Protein AF-0000000070619525 (afdb_homodimer)

Sequence (394 aa):
MGDNVLNTPPFYTTKDAETGSLSRRLFRSYDVMHVALRLVCLSASLASVVVMITAKEKSTMSLYGFDIPVYSKWSFSDSFDYLVGVSAAAGVHSLLQLLMTSRMLLRKSSIISSKKHAWLLFASDQVFAYAMMSCGSAASGVTNLNRTGIKHSSLPNFCKPLHSFCDRVAVSIAFAFFGCFLLAMSSVLDVVWLSAYMGDNVLNTPPFYTTKDAETGSLSRRLFRSYDVMHVALRLVCLSASLASVVVMITAKEKSTMSLYGFDIPVYSKWSFSDSFDYLVGVSAAAGVHSLLQLLMTSRMLLRKSSIISSKKHAWLLFASDQVFAYAMMSCGSAASGVTNLNRTGIKHSSLPNFCKPLHSFCDRVAVSIAFAFFGCFLLAMSSVLDVVWLSAY

Radius of gyration: 28.27 Å; Cα contacts (8 Å, |Δi|>4): 510; chains: 2; bounding box: 51×109×63 Å

Solvent-accessible surface area (backbone atoms only — not comparable to full-atom values): 19683 Å² total; per-residue (Å²): 135,81,81,74,75,74,76,68,74,73,78,64,59,60,60,56,47,47,54,49,47,53,52,48,52,53,48,54,51,48,47,52,50,53,50,52,46,28,54,51,31,26,52,27,17,47,48,19,31,55,38,31,78,65,23,53,41,78,37,63,39,74,56,97,86,38,78,40,82,42,74,48,48,41,81,67,35,70,34,45,43,43,32,38,50,49,27,47,50,46,20,50,51,26,47,54,50,43,52,50,42,51,54,30,48,74,68,77,39,67,72,71,78,39,72,65,54,39,50,50,52,27,54,53,28,46,52,47,19,51,45,27,35,23,26,28,23,9,32,46,27,43,50,47,42,33,58,66,26,41,84,89,43,88,48,66,47,53,34,73,60,32,45,69,27,49,49,30,44,51,51,17,36,52,26,30,44,49,28,18,52,40,28,47,51,51,27,49,53,37,50,53,52,42,40,74,99,137,81,81,74,75,75,77,70,73,75,79,64,60,62,61,58,47,45,53,48,46,52,50,47,52,54,48,52,52,48,48,52,50,52,49,52,43,29,54,50,29,25,50,28,17,47,48,19,30,54,38,30,78,64,21,53,40,78,35,64,38,74,54,98,86,38,79,40,82,41,74,49,48,42,82,67,35,71,35,44,44,43,31,39,51,50,27,47,50,47,21,51,52,26,47,52,50,44,54,52,41,52,52,29,48,75,67,77,39,66,70,70,77,40,72,64,54,39,50,50,50,28,52,53,29,45,52,49,19,52,45,28,36,23,25,27,22,9,33,45,26,42,49,48,42,32,58,65,24,40,83,91,43,89,47,66,46,52,34,73,61,32,43,69,28,48,49,29,43,50,52,16,36,51,26,30,43,49,28,18,50,42,29,46,51,50,27,49,54,37,50,53,51,41,37,73,97

InterPro domains:
  IPR006459 Casparian strip membrane protein [TIGR01569] (36-191)
  IPR006702 Casparian strip membrane protein domain [PF04535] (30-182)

Nearest PDB structures (foldseek):
  9cmi-assembly1_A  TM=4.604E-01  e=1.142E-01  Homo sapiens
  7s0g-assembly1_R  TM=4.472E-01  e=3.648E-01  Meleagris gallopavo
  7aal-assembly1_B  TM=2.763E-01  e=2.248E+00  Homo sapiens
  7aan-assembly1_B  TM=2.592E-01  e=1.746E+00  Homo sapiens
  8odt-assembly1_E  TM=4.539E-01  e=7.181E+00  Escherichia coli K-12

Secondary structure (DSSP, 8-state):
----------THHHHHHHHHHHHHHHHHHHHHHHHHHHHHHHHHHHHHHHHHHT-EEEEEEEETTEEEEEEEEGGG-HHHHHHHHHHHHHHHHHHHHHHHHHHHHHTT--S--SHHHHHHHHHHHHHHHHHHHHHHHHHHHHHHHHHH--TTS----TTTTTHHHHHHHHHHHHHHHHHHHHHHHHHHHHHHHHHH-/----------TTHHHHHHHHHHHHHHHHHHHHHHHHHHHHHHHHHHHHHHHHHT-EEEEEEEETTEEEEEEEEGGG-HHHHHHHHHHHHHHHHHHHHHHHHHHHHHTT--S--SHHHHHHHHHHHHHHHHHHHHHHHHHHHHHHHHHH--TTS----TTTTTHHHHHHHHHHHHHHHHHHHHHHHHHHHHHHHHHH-

pLDDT: mean 83.36, std 16.5, range [33.28, 98.69]

Organism: Helianthus annuus (NCBI:txid4232)

Foldseek 3Di:
DDPPPPPPPPPPPPVVVVVVVVVVVLLVVLLVLLLVLLVLLLVLLVLLLVLQQPQWDWFWDQDPNDTDTDIDHLVVDPLSVLLNVLSVVSNVVSVVLNVQSVVCVVVVHGSCNDLVVLVVLLVVLLVSLVSLVVSLVSLVVVLVCLQPPDVPDSGDNVCVGRVRNSVSSVSSSVSSNVSSVSSVVNSVSSVVVSVVD/DDPPPPPPPPPPPPVVVVVVVVVVVLLVVLLVLLLVLLVLLLVLLVLLLVLQQPQWDWFWDQDPNDTDTDIDHLVVDPLSVLLNVLSVVSNVVSVVLNVQSVVCVVVVHRSCNDLVVLVVLLVVLLVSLVSLVVSLVSLVVVLVCLQPPDPPDSGDNVCVGRVRNSVSSVSSSVSSNVSSVSSVVNSVSSVVVSVVD

Structure (mmCIF, N/CA/C/O backbone):
data_AF-0000000070619525-model_v1
#
loop_
_entity.id
_entity.type
_entity.pdbx_description
1 polymer 'CASP-like protein'
#
loop_
_atom_site.group_PDB
_atom_site.id
_atom_site.type_symbol
_atom_site.label_atom_id
_atom_site.label_alt_id
_atom_site.label_comp_id
_atom_site.label_asym_id
_atom_site.label_entity_id
_atom_site.label_seq_id
_atom_site.pdbx_PDB_ins_code
_atom_site.Cartn_x
_atom_site.Cartn_y
_atom_site.Cartn_z
_atom_site.occupancy
_atom_site.B_iso_or_equiv
_atom_site.auth_seq_id
_atom_site.auth_comp_id
_atom_site.auth_asym_id
_atom_site.auth_atom_id
_atom_site.pdbx_PDB_model_num
ATOM 1 N N . MET A 1 1 ? -28.062 70.688 25.453 1 33.41 1 MET A N 1
ATOM 2 C CA . MET A 1 1 ? -28 70.062 24.172 1 33.41 1 MET A CA 1
ATOM 3 C C . MET A 1 1 ? -27.031 68.875 24.203 1 33.41 1 MET A C 1
ATOM 5 O O . MET A 1 1 ? -25.812 69.062 24.359 1 33.41 1 MET A O 1
ATOM 9 N N . GLY A 1 2 ? -27.344 67.688 24.859 1 38.69 2 GLY A N 1
ATOM 10 C CA . GLY A 1 2 ? -26.656 66.5 25.266 1 38.69 2 GLY A CA 1
ATOM 11 C C . GLY A 1 2 ? -26.141 65.688 24.094 1 38.69 2 GLY A C 1
ATOM 12 O O . GLY A 1 2 ? -26.844 65.5 23.109 1 38.69 2 GLY A O 1
ATOM 13 N N . ASP A 1 3 ? -24.828 65.75 23.828 1 39.94 3 ASP A N 1
ATOM 14 C CA . ASP A 1 3 ? -24.047 65 22.812 1 39.94 3 ASP A CA 1
ATOM 15 C C . ASP A 1 3 ? -24.297 63.531 22.875 1 39.94 3 ASP A C 1
ATOM 17 O O . ASP A 1 3 ? -24.094 62.906 23.922 1 39.94 3 ASP A O 1
ATOM 21 N N . ASN A 1 4 ? -25.328 63.062 22.203 1 41.75 4 ASN A N 1
ATOM 22 C CA . ASN A 1 4 ? -25.609 61.656 21.922 1 41.75 4 ASN A CA 1
ATOM 23 C C . ASN A 1 4 ? -24.391 60.938 21.328 1 41.75 4 ASN A C 1
ATOM 25 O O . ASN A 1 4 ? -23.984 61.25 20.203 1 41.75 4 ASN A O 1
ATOM 29 N N . VAL A 1 5 ? -23.375 60.719 22.156 1 47.59 5 VAL A N 1
ATOM 30 C CA . VAL A 1 5 ? -22.297 59.844 21.734 1 47.59 5 VAL A CA 1
ATOM 31 C C . VAL A 1 5 ? -22.875 58.562 21.156 1 47.59 5 VAL A C 1
ATOM 33 O O . VAL A 1 5 ? -23.609 57.844 21.844 1 47.59 5 VAL A O 1
ATOM 36 N N . LEU A 1 6 ? -23.266 58.531 19.859 1 43.53 6 LEU A N 1
ATOM 37 C CA . LEU A 1 6 ? -23.562 57.344 19.062 1 43.53 6 LEU A CA 1
ATOM 38 C C . LEU A 1 6 ? -22.531 56.25 19.328 1 43.53 6 LEU A C 1
ATOM 40 O O . LEU A 1 6 ? -21.344 56.438 19.125 1 43.53 6 LEU A O 1
ATOM 44 N N . ASN A 1 7 ? -22.734 55.469 20.391 1 41 7 ASN A N 1
ATOM 45 C CA . ASN A 1 7 ? -22.047 54.188 20.594 1 41 7 ASN A CA 1
ATOM 46 C C . ASN A 1 7 ? -22 53.375 19.297 1 41 7 ASN A C 1
ATOM 48 O O . ASN A 1 7 ? -23.031 52.938 18.797 1 41 7 ASN A O 1
ATOM 52 N N . THR A 1 8 ? -21.172 53.719 18.312 1 45.47 8 THR A N 1
ATOM 53 C CA . THR A 1 8 ? -20.922 52.844 17.188 1 45.47 8 THR A CA 1
ATOM 54 C C . THR A 1 8 ? -20.594 51.406 17.672 1 45.47 8 THR A C 1
ATOM 56 O O . THR A 1 8 ? -19.688 51.25 18.484 1 45.47 8 THR A O 1
ATOM 59 N N . PRO A 1 9 ? -21.609 50.531 17.547 1 48.84 9 PRO A N 1
ATOM 60 C CA . PRO A 1 9 ? -21.312 49.156 17.938 1 48.84 9 PRO A CA 1
ATOM 61 C C . PRO A 1 9 ? -19.984 48.656 17.391 1 48.84 9 PRO A C 1
ATOM 63 O O . PRO A 1 9 ? -19.562 49.094 16.297 1 48.84 9 PRO A O 1
ATOM 66 N N . PRO A 1 10 ? -18.969 48.375 18.156 1 43.44 10 PRO A N 1
ATOM 67 C CA . PRO A 1 10 ? -17.703 47.875 17.656 1 43.44 10 PRO A CA 1
ATOM 68 C C . PRO A 1 10 ? -17.875 46.875 16.516 1 43.44 10 PRO A C 1
ATOM 70 O O . PRO A 1 10 ? -18.812 46.062 16.531 1 43.44 10 PRO A O 1
ATOM 73 N N . PHE A 1 11 ? -17.5 47.125 15.203 1 44.78 11 PHE A N 1
ATOM 74 C CA . PHE A 1 11 ? -17.312 46.312 14.008 1 44.78 11 PHE A CA 1
ATOM 75 C C . PHE A 1 11 ? -16.656 45 14.344 1 44.78 11 PHE A C 1
ATOM 77 O O . PHE A 1 11 ? -16.266 44.25 13.453 1 44.78 11 PHE A O 1
ATOM 84 N N . TYR A 1 12 ? -16.203 44.781 15.578 1 46.03 12 TYR A N 1
ATOM 85 C CA . TYR A 1 12 ? -15.445 43.562 15.805 1 46.03 12 TYR A CA 1
ATOM 86 C C . TYR A 1 12 ? -16.312 42.344 15.539 1 46.03 12 TYR A C 1
ATOM 88 O O . TYR A 1 12 ? -15.797 41.219 15.43 1 46.03 12 TYR A O 1
ATOM 96 N N . THR A 1 13 ? -17.562 42.312 15.766 1 50.09 13 THR A N 1
ATOM 97 C CA . THR A 1 13 ? -18.344 41.094 15.961 1 50.09 13 THR A CA 1
ATOM 98 C C . THR A 1 13 ? -18.594 40.406 14.625 1 50.09 13 THR A C 1
ATOM 100 O O . THR A 1 13 ? -18.844 39.188 14.594 1 50.09 13 THR A O 1
ATOM 103 N N . THR A 1 14 ? -18.625 41.094 13.516 1 54 14 THR A N 1
ATOM 104 C CA . THR A 1 14 ? -19.062 40.406 12.305 1 54 14 THR A CA 1
ATOM 105 C C . THR A 1 14 ? -17.953 39.531 11.727 1 54 14 THR A C 1
ATOM 107 O O . THR A 1 14 ? -18.219 38.5 11.109 1 54 14 THR A O 1
ATOM 110 N N . LYS A 1 15 ? -16.688 39.969 11.664 1 56.31 15 LYS A N 1
ATOM 111 C CA . LYS A 1 15 ? -15.602 39.156 11.117 1 56.31 15 LYS A CA 1
ATOM 112 C C . LYS A 1 15 ? -15.352 37.938 11.969 1 56.31 15 LYS A C 1
ATOM 114 O O . LYS A 1 15 ? -15.078 36.844 11.445 1 56.31 15 LYS A O 1
ATOM 119 N N . ASP A 1 16 ? -15.273 38.031 13.25 1 53.78 16 ASP A N 1
ATOM 120 C CA . ASP A 1 16 ? -15.109 36.906 14.141 1 53.78 16 ASP A CA 1
ATOM 121 C C . ASP A 1 16 ? -16.281 35.938 14.023 1 53.78 16 ASP A C 1
ATOM 123 O O . ASP A 1 16 ? -16.109 34.719 14.094 1 53.78 16 ASP A O 1
ATOM 127 N N . ALA A 1 17 ? -17.469 36.469 13.859 1 58.84 17 ALA A N 1
ATOM 128 C CA . ALA A 1 17 ? -18.656 35.656 13.648 1 58.84 17 ALA A CA 1
ATOM 129 C C . ALA A 1 17 ? -18.594 34.938 12.305 1 58.84 17 ALA A C 1
ATOM 131 O O . ALA A 1 17 ? -18.984 33.781 12.203 1 58.84 17 ALA A O 1
ATOM 132 N N . GLU A 1 18 ? -18.094 35.531 11.305 1 57.22 18 GLU A N 1
ATOM 133 C CA . GLU A 1 18 ? -17.984 34.938 9.977 1 57.22 18 GLU A CA 1
ATOM 134 C C . GLU A 1 18 ? -16.891 33.875 9.945 1 57.22 18 GLU A C 1
ATOM 136 O O . GLU A 1 18 ? -17.062 32.812 9.344 1 57.22 18 GLU A O 1
ATOM 141 N N . THR A 1 19 ? -15.68 34.188 10.562 1 57.47 19 THR A N 1
ATOM 142 C CA . THR A 1 19 ? -14.625 33.188 10.641 1 57.47 19 THR A CA 1
ATOM 143 C C . THR A 1 19 ? -15.07 32 11.469 1 57.47 19 THR A C 1
ATOM 145 O O . THR A 1 19 ? -14.781 30.859 11.117 1 57.47 19 THR A O 1
ATOM 148 N N . GLY A 1 20 ? -15.773 32.344 12.539 1 58.41 20 GLY A N 1
ATOM 149 C CA . GLY A 1 20 ? -16.344 31.281 13.336 1 58.41 20 GLY A CA 1
ATOM 150 C C . GLY A 1 20 ? -17.391 30.484 12.586 1 58.41 20 GLY A C 1
ATOM 151 O O . GLY A 1 20 ? -17.438 29.25 12.703 1 58.41 20 GLY A O 1
ATOM 152 N N . SER A 1 21 ? -18.25 31.188 11.891 1 62.03 21 SER A N 1
ATOM 153 C CA . SER A 1 21 ? -19.297 30.516 11.109 1 62.03 21 SER A CA 1
ATOM 154 C C . SER A 1 21 ? -18.688 29.688 9.984 1 62.03 21 SER A C 1
ATOM 156 O O . SER A 1 21 ? -19.109 28.562 9.734 1 62.03 21 SER A O 1
ATOM 158 N N . LEU A 1 22 ? -17.734 30.219 9.258 1 59.94 22 LEU A N 1
ATOM 159 C CA . LEU A 1 22 ? -17.047 29.5 8.188 1 59.94 22 LEU A CA 1
ATOM 160 C C . LEU A 1 22 ? -16.297 28.281 8.727 1 59.94 22 LEU A C 1
ATOM 162 O O . LEU A 1 22 ? -16.328 27.203 8.125 1 59.94 22 LEU A O 1
ATOM 166 N N . SER A 1 23 ? -15.695 28.578 9.859 1 62.72 23 SER A N 1
ATOM 167 C CA . SER A 1 23 ? -15.008 27.469 10.523 1 62.72 23 SER A CA 1
ATOM 168 C C . SER A 1 23 ? -15.984 26.375 10.938 1 62.72 23 SER A C 1
ATOM 170 O O . SER A 1 23 ? -15.719 25.188 10.758 1 62.72 23 SER A O 1
ATOM 172 N N . ARG A 1 24 ? -17.219 26.859 11.383 1 65.5 24 ARG A N 1
ATOM 173 C CA . ARG A 1 24 ? -18.234 25.906 11.812 1 65.5 24 ARG A CA 1
ATOM 174 C C . ARG A 1 24 ? -18.781 25.125 10.625 1 65.5 24 ARG A C 1
ATOM 176 O O . ARG A 1 24 ? -19 23.922 10.719 1 65.5 24 ARG A O 1
ATOM 183 N N . ARG A 1 25 ? -19.062 25.766 9.523 1 67.56 25 ARG A N 1
ATOM 184 C CA . ARG A 1 25 ? -19.562 25.109 8.32 1 67.56 25 ARG A CA 1
ATOM 185 C C . ARG A 1 25 ? -18.516 24.141 7.762 1 67.56 25 ARG A C 1
ATOM 187 O O . ARG A 1 25 ? -18.859 23.031 7.316 1 67.56 25 ARG A O 1
ATOM 194 N N . LEU A 1 26 ? -17.297 24.438 7.777 1 64.56 26 LEU A N 1
ATOM 195 C CA . LEU A 1 26 ? -16.203 23.594 7.297 1 64.56 26 LEU A CA 1
ATOM 196 C C . LEU A 1 26 ? -16.062 22.344 8.164 1 64.56 26 LEU A C 1
ATOM 198 O O . LEU A 1 26 ? -15.875 21.25 7.648 1 64.56 26 LEU A O 1
ATOM 202 N N . PHE A 1 27 ? -16.422 22.656 9.383 1 69.38 27 PHE A N 1
ATOM 203 C CA . PHE A 1 27 ? -16.281 21.531 10.312 1 69.38 27 PHE A CA 1
ATOM 204 C C . PHE A 1 27 ? -17.469 20.578 10.195 1 69.38 27 PHE A C 1
ATOM 206 O O . PHE A 1 27 ? -17.297 19.359 10.273 1 69.38 27 PHE A O 1
ATOM 213 N N . ARG A 1 28 ? -18.703 21.25 9.945 1 74.31 28 ARG A N 1
ATOM 214 C CA . ARG A 1 28 ? -19.859 20.391 9.758 1 74.31 28 ARG A CA 1
ATOM 215 C C . ARG A 1 28 ? -19.734 19.562 8.492 1 74.31 28 ARG A C 1
ATOM 217 O O . ARG A 1 28 ? -20.062 18.375 8.484 1 74.31 28 ARG A O 1
ATOM 224 N N . SER A 1 29 ? -19.172 20.156 7.496 1 81.31 29 SER A N 1
ATOM 225 C CA . SER A 1 29 ? -18.953 19.438 6.246 1 81.31 29 SER A CA 1
ATOM 226 C C . SER A 1 29 ? -17.906 18.344 6.414 1 81.31 29 SER A C 1
ATOM 228 O O . SER A 1 29 ? -18.047 17.25 5.848 1 81.31 29 SER A O 1
ATOM 230 N N . TYR A 1 30 ? -16.984 18.609 7.254 1 81.31 30 TYR A N 1
ATOM 231 C CA . TYR A 1 30 ? -15.945 17.625 7.551 1 81.31 30 TYR A CA 1
ATOM 232 C C . TYR A 1 30 ? -16.531 16.422 8.258 1 81.31 30 TYR A C 1
ATOM 234 O O . TYR A 1 30 ? -16.219 15.273 7.918 1 81.31 30 TYR A O 1
ATOM 242 N N . ASP A 1 31 ? -17.438 16.641 9.078 1 81.94 31 ASP A N 1
ATOM 243 C CA . ASP A 1 31 ? -18.062 15.57 9.836 1 81.94 31 ASP A CA 1
ATOM 244 C C . ASP A 1 31 ? -18.922 14.688 8.938 1 81.94 31 ASP A C 1
ATOM 246 O O . ASP A 1 31 ? -18.891 13.461 9.031 1 81.94 31 ASP A O 1
ATOM 250 N N . VAL A 1 32 ? -19.625 15.367 8.172 1 84.06 32 VAL A N 1
ATOM 251 C CA . VAL A 1 32 ? -20.516 14.641 7.273 1 84.06 32 VAL A CA 1
ATOM 252 C C . VAL A 1 32 ? -19.688 13.812 6.285 1 84.06 32 VAL A C 1
ATOM 254 O O . VAL A 1 32 ? -20.031 12.664 6 1 84.06 32 VAL A O 1
ATOM 257 N N . MET A 1 33 ? -18.625 14.344 5.805 1 88.44 33 MET A N 1
ATOM 258 C CA . MET A 1 33 ? -17.781 13.641 4.844 1 88.44 33 MET A CA 1
ATOM 259 C C . MET A 1 33 ? -17.125 12.43 5.492 1 88.44 33 MET A C 1
ATOM 261 O O . MET A 1 33 ? -17.031 11.367 4.875 1 88.44 33 MET A O 1
ATOM 265 N N . HIS A 1 34 ? -16.734 12.617 6.676 1 88.25 34 HIS A N 1
ATOM 266 C CA . HIS A 1 34 ? -16.094 11.508 7.383 1 88.25 34 HIS A CA 1
ATOM 267 C C . HIS A 1 34 ? -17.078 10.359 7.602 1 88.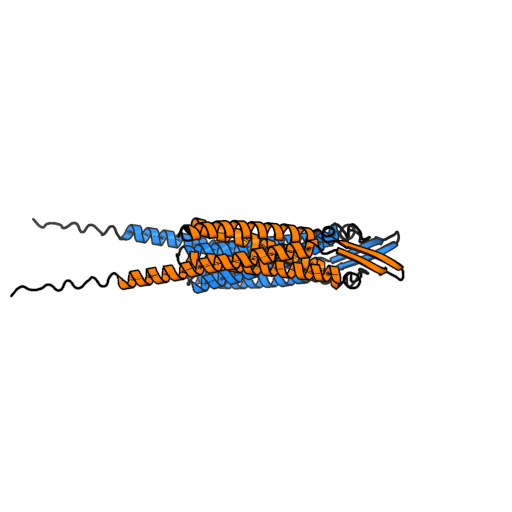25 34 HIS A C 1
ATOM 269 O O . HIS A 1 34 ? -16.719 9.195 7.438 1 88.25 34 HIS A O 1
ATOM 275 N N . VAL A 1 35 ? -18.266 10.68 7.918 1 89.06 35 VAL A N 1
ATOM 276 C CA . VAL A 1 35 ? -19.281 9.656 8.18 1 89.06 35 VAL A CA 1
ATOM 277 C C . VAL A 1 35 ? -19.625 8.938 6.879 1 89.06 35 VAL A C 1
ATOM 279 O O . VAL A 1 35 ? -19.734 7.707 6.855 1 89.06 35 VAL A O 1
ATOM 282 N N . ALA A 1 36 ? -19.75 9.688 5.887 1 92.38 36 ALA A N 1
ATOM 283 C CA . ALA A 1 36 ? -20.078 9.102 4.59 1 92.38 36 ALA A CA 1
ATOM 284 C C . ALA A 1 36 ? -18.969 8.18 4.105 1 92.38 36 ALA A C 1
ATOM 286 O O . ALA A 1 36 ? -19.234 7.066 3.639 1 92.38 36 ALA A O 1
ATOM 287 N N . LEU A 1 37 ? -17.766 8.617 4.23 1 94.69 37 LEU A N 1
ATOM 288 C CA . LEU A 1 37 ? -16.625 7.82 3.805 1 94.69 37 LEU A CA 1
ATOM 289 C C . LEU A 1 37 ? -16.547 6.523 4.602 1 94.69 37 LEU A C 1
ATOM 291 O O . LEU A 1 37 ? -16.25 5.461 4.039 1 94.69 37 LEU A O 1
ATOM 295 N N . ARG A 1 38 ? -16.875 6.605 5.824 1 94.88 38 ARG A N 1
ATOM 296 C CA . ARG A 1 38 ? -16.797 5.43 6.688 1 94.88 38 ARG A CA 1
ATOM 297 C C . ARG A 1 38 ? -17.891 4.422 6.348 1 94.88 38 ARG A C 1
ATOM 299 O O . ARG A 1 38 ? -17.656 3.211 6.379 1 94.88 38 ARG A O 1
ATOM 306 N N . LEU A 1 39 ? -19 4.934 6.055 1 95.75 39 LEU A N 1
ATOM 307 C CA . LEU A 1 39 ? -20.109 4.055 5.699 1 95.75 39 LEU A CA 1
ATOM 308 C C . LEU A 1 39 ? -19.812 3.312 4.398 1 95.75 39 LEU A C 1
ATOM 310 O O . LEU A 1 39 ? -20.062 2.107 4.297 1 95.75 39 LEU A O 1
ATOM 314 N N . VAL A 1 40 ? -19.281 4.027 3.494 1 97.81 40 VAL A N 1
ATOM 315 C CA . VAL A 1 40 ? -18.969 3.412 2.209 1 97.81 40 VAL A CA 1
ATOM 316 C C . VAL A 1 40 ? -17.797 2.445 2.379 1 97.81 40 VAL A C 1
ATOM 318 O O . VAL A 1 40 ? -17.781 1.364 1.784 1 97.81 40 VAL A O 1
ATOM 321 N N . CYS A 1 41 ? -16.844 2.854 3.176 1 97.88 41 CYS A N 1
ATOM 322 C CA . CYS A 1 41 ? -15.695 1.986 3.43 1 97.88 41 CYS A CA 1
ATOM 323 C C . CYS A 1 41 ? -16.125 0.695 4.113 1 97.88 41 CYS A C 1
ATOM 325 O O . CYS A 1 41 ? -15.641 -0.386 3.773 1 97.88 41 CYS A O 1
ATOM 327 N N . LEU A 1 42 ? -17.031 0.784 5.023 1 98.06 42 LEU A N 1
ATOM 328 C CA . LEU A 1 42 ? -17.562 -0.391 5.703 1 98.06 42 LEU A CA 1
ATOM 329 C C . LEU A 1 42 ? -18.266 -1.321 4.715 1 98.06 42 LEU A C 1
ATOM 331 O O . LEU A 1 42 ? -18.016 -2.529 4.719 1 98.06 42 LEU A O 1
ATOM 335 N N . SER A 1 43 ? -19.062 -0.741 3.896 1 98.38 43 SER A N 1
ATOM 336 C CA . SER A 1 43 ? -19.781 -1.525 2.902 1 98.38 43 SER A CA 1
ATOM 337 C C . SER A 1 43 ? -18.828 -2.186 1.915 1 98.38 43 SER A C 1
ATOM 339 O O . SER A 1 43 ? -19 -3.35 1.551 1 98.38 43 SER A O 1
ATOM 341 N N . ALA A 1 44 ? -17.844 -1.42 1.513 1 98.38 44 ALA A N 1
ATOM 342 C CA . ALA A 1 44 ? -16.875 -1.957 0.573 1 98.38 44 ALA A CA 1
ATOM 343 C C . ALA A 1 44 ? -16.094 -3.109 1.196 1 98.38 44 ALA A C 1
ATOM 345 O O . ALA A 1 44 ? -15.828 -4.121 0.538 1 98.38 44 ALA A O 1
ATOM 346 N N . SER A 1 45 ? -15.727 -2.963 2.426 1 98.62 45 SER A N 1
ATOM 347 C CA . SER A 1 45 ? -14.992 -4.008 3.133 1 98.62 45 SER A CA 1
ATOM 348 C C . SER A 1 45 ? -15.844 -5.262 3.305 1 98.62 45 SER A C 1
ATOM 350 O O . SER A 1 45 ? -15.367 -6.379 3.1 1 98.62 45 SER A O 1
ATOM 352 N N . LEU A 1 46 ? -17.062 -5.102 3.596 1 98.19 46 LEU A N 1
ATOM 353 C CA . LEU A 1 46 ? -17.969 -6.23 3.738 1 98.19 46 LEU A CA 1
ATOM 354 C C . LEU A 1 46 ? -18.188 -6.934 2.4 1 98.19 46 LEU A C 1
ATOM 356 O O . LEU A 1 46 ? -18.156 -8.164 2.332 1 98.19 46 LEU A O 1
ATOM 360 N N . ALA A 1 47 ? -18.344 -6.141 1.42 1 98.5 47 ALA A N 1
ATOM 361 C CA . ALA A 1 47 ? -18.516 -6.715 0.089 1 98.5 47 ALA A CA 1
ATOM 362 C C . ALA A 1 47 ? -17.281 -7.516 -0.325 1 98.5 47 ALA A C 1
ATOM 364 O O . ALA A 1 47 ? -17.391 -8.609 -0.881 1 98.5 47 ALA A O 1
ATOM 365 N N . SER A 1 48 ? -16.094 -6.969 -0.046 1 98.69 48 SER A N 1
ATOM 366 C CA . SER A 1 48 ? -14.859 -7.664 -0.368 1 98.69 48 SER A CA 1
ATOM 367 C C . SER A 1 48 ? -14.789 -9.023 0.326 1 98.69 48 SER A C 1
ATOM 369 O O . SER A 1 48 ? -14.492 -10.031 -0.308 1 98.69 48 SER A O 1
ATOM 371 N N . VAL A 1 49 ? -15.156 -9.047 1.556 1 98.5 49 VAL A N 1
ATOM 372 C CA . VAL A 1 49 ? -15.078 -10.273 2.342 1 98.5 49 VAL A CA 1
ATOM 373 C C . VAL A 1 49 ? -16.125 -11.266 1.847 1 98.5 49 VAL A C 1
ATOM 375 O O . VAL A 1 49 ? -15.812 -12.422 1.563 1 98.5 49 VAL A O 1
ATOM 378 N N . VAL A 1 50 ? -17.344 -10.82 1.652 1 98.31 50 VAL A N 1
ATOM 379 C CA . VAL A 1 50 ? -18.453 -11.703 1.296 1 98.31 50 VAL A CA 1
ATOM 380 C C . VAL A 1 50 ? -18.203 -12.32 -0.08 1 98.31 50 VAL A C 1
ATOM 382 O O . VAL A 1 50 ? -18.391 -13.523 -0.269 1 98.31 50 VAL A O 1
ATOM 385 N N . VAL A 1 51 ? -17.781 -11.516 -0.993 1 98.12 51 VAL A N 1
ATOM 386 C CA . VAL A 1 51 ? -17.516 -12.016 -2.34 1 98.12 51 VAL A CA 1
ATOM 387 C C . VAL A 1 51 ? -16.359 -13.016 -2.312 1 98.12 51 VAL A C 1
ATOM 389 O O . VAL A 1 51 ? -16.422 -14.055 -2.971 1 98.12 51 VAL A O 1
ATOM 392 N N . MET A 1 52 ? -15.375 -12.758 -1.537 1 97.75 52 MET A N 1
ATOM 393 C CA . MET A 1 52 ? -14.211 -13.641 -1.494 1 97.75 52 MET A CA 1
ATOM 394 C C . MET A 1 52 ? -14.57 -14.977 -0.859 1 97.75 52 MET A C 1
ATOM 396 O O . MET A 1 52 ? -14.188 -16.031 -1.37 1 97.75 52 MET A O 1
ATOM 400 N N . ILE A 1 53 ? -15.312 -14.93 0.23 1 96.38 53 ILE A N 1
ATOM 401 C CA . ILE A 1 53 ? -15.555 -16.172 0.965 1 96.38 53 ILE A CA 1
ATOM 402 C C . ILE A 1 53 ? -16.531 -17.047 0.189 1 96.38 53 ILE A C 1
ATOM 404 O O . ILE A 1 53 ? -16.688 -18.234 0.5 1 96.38 53 ILE A O 1
ATOM 408 N N . THR A 1 54 ? -17.156 -16.484 -0.831 1 95.62 54 THR A N 1
ATOM 409 C CA . THR A 1 54 ? -18.047 -17.266 -1.682 1 95.62 54 THR A CA 1
ATOM 410 C C . THR A 1 54 ? -17.328 -17.719 -2.939 1 95.62 54 THR A C 1
ATOM 412 O O . THR A 1 54 ? -17.891 -18.453 -3.76 1 95.62 54 THR A O 1
ATOM 415 N N . ALA A 1 55 ? -16.125 -17.359 -3.033 1 94.38 55 ALA A N 1
ATOM 416 C CA . ALA A 1 55 ? -15.367 -17.734 -4.223 1 94.38 55 ALA A CA 1
ATOM 417 C C . ALA A 1 55 ? -14.867 -19.172 -4.129 1 94.38 55 ALA A C 1
ATOM 419 O O . ALA A 1 55 ? -13.945 -19.469 -3.363 1 94.38 55 ALA A O 1
ATOM 420 N N . LYS A 1 56 ? -15.484 -20.062 -4.785 1 92.06 56 LYS A N 1
ATOM 421 C CA . LYS A 1 56 ? -15.117 -21.469 -4.945 1 92.06 56 LYS A CA 1
ATO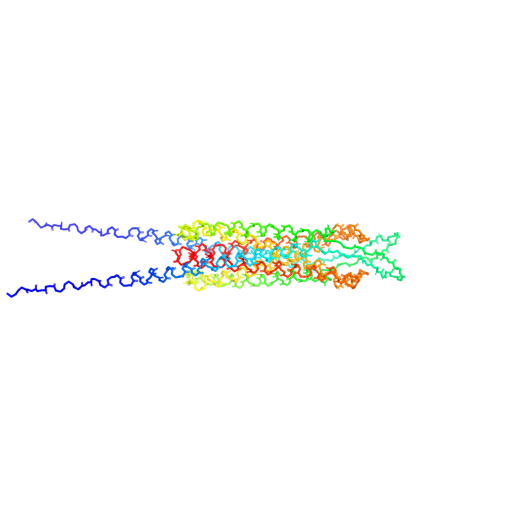M 422 C C . LYS A 1 56 ? -15.633 -22.031 -6.273 1 92.06 56 LYS A C 1
ATOM 424 O O . LYS A 1 56 ? -16.641 -21.547 -6.801 1 92.06 56 LYS A O 1
ATOM 429 N N . GLU A 1 57 ? -14.82 -22.875 -6.844 1 92 57 GLU A N 1
ATOM 430 C CA . GLU A 1 57 ? -15.211 -23.453 -8.117 1 92 57 GLU A CA 1
ATOM 431 C C . GLU A 1 57 ? -14.453 -24.766 -8.375 1 92 57 GLU A C 1
ATOM 433 O O . GLU A 1 57 ? -13.258 -24.859 -8.086 1 92 57 GLU A O 1
ATOM 438 N N . LYS A 1 58 ? -15.227 -25.781 -8.82 1 88.81 58 LYS A N 1
ATOM 439 C CA . LYS A 1 58 ? -14.648 -27.031 -9.281 1 88.81 58 LYS A CA 1
ATOM 440 C C . LYS A 1 58 ? -14.734 -27.156 -10.797 1 88.81 58 LYS A C 1
ATOM 442 O O . LYS A 1 58 ? -15.75 -26.797 -11.398 1 88.81 58 LYS A O 1
ATOM 447 N N . SER A 1 59 ? -13.602 -27.438 -11.422 1 87.12 59 SER A N 1
ATOM 448 C CA . SER A 1 59 ? -13.578 -27.625 -12.867 1 87.12 59 SER A CA 1
ATOM 449 C C . SER A 1 59 ? -12.57 -28.688 -13.281 1 87.12 59 SER A C 1
ATOM 451 O O . SER A 1 59 ? -12.023 -29.391 -12.43 1 87.12 59 SER A O 1
ATOM 453 N N . THR A 1 60 ? -12.523 -29.062 -14.617 1 82.06 60 THR A N 1
ATOM 454 C CA . THR A 1 60 ? -11.555 -30.016 -15.164 1 82.06 60 THR A CA 1
ATOM 455 C C . THR A 1 60 ? -10.617 -29.328 -16.156 1 82.06 60 THR A C 1
ATOM 457 O O . THR A 1 60 ? -11.055 -28.469 -16.938 1 82.06 60 THR A O 1
ATOM 460 N N . MET A 1 61 ? -9.391 -29.562 -15.938 1 77.44 61 MET A N 1
ATOM 461 C CA . MET A 1 61 ? -8.406 -28.984 -16.844 1 77.44 61 MET A CA 1
ATOM 462 C C . MET A 1 61 ? -7.684 -30.062 -17.625 1 77.44 61 MET A C 1
ATOM 464 O O . MET A 1 61 ? -7.445 -31.156 -17.109 1 77.44 61 MET A O 1
ATOM 468 N N . SER A 1 62 ? -7.469 -29.75 -18.953 1 73.12 62 SER A N 1
ATOM 469 C CA . SER A 1 62 ? -6.703 -30.672 -19.781 1 73.12 62 SER A CA 1
ATOM 470 C C . SER A 1 62 ? -5.215 -30.359 -19.75 1 73.12 62 SER A C 1
ATOM 472 O O . SER A 1 62 ? -4.805 -29.25 -20.109 1 73.12 62 SER A O 1
ATOM 474 N N . LEU A 1 63 ? -4.477 -31.141 -19.078 1 66.44 63 LEU A N 1
ATOM 475 C CA . LEU A 1 63 ? -3.021 -31.016 -19.078 1 66.44 63 LEU A CA 1
ATOM 476 C C . LEU A 1 63 ? -2.387 -32.156 -19.891 1 66.44 63 LEU A C 1
ATOM 478 O O . LEU A 1 63 ? -2.527 -33.312 -19.547 1 66.44 63 LEU A O 1
ATOM 482 N N . TYR A 1 64 ? -1.659 -31.734 -20.891 1 65.38 64 TYR A N 1
ATOM 483 C CA . TYR A 1 64 ? -0.979 -32.656 -21.781 1 65.38 64 TYR A CA 1
ATOM 484 C C . TYR A 1 64 ? -1.93 -33.75 -22.25 1 65.38 64 TYR A C 1
ATOM 486 O O . TYR A 1 64 ? -1.553 -34.938 -22.312 1 65.38 64 TYR A O 1
ATOM 494 N N . GLY A 1 65 ? -3.264 -33.406 -22.5 1 66.5 65 GLY A N 1
ATOM 495 C CA . GLY A 1 65 ? -4.223 -34.344 -23.031 1 66.5 65 GLY A CA 1
ATOM 496 C C . GLY A 1 65 ? -4.988 -35.094 -21.953 1 66.5 65 GLY A C 1
ATOM 497 O O . GLY A 1 65 ? -5.875 -35.906 -22.25 1 66.5 65 GLY A O 1
ATOM 498 N N . PHE A 1 66 ? -4.574 -34.906 -20.672 1 73.62 66 PHE A N 1
ATOM 499 C CA . PHE A 1 66 ? -5.262 -35.594 -19.578 1 73.62 66 PHE A CA 1
ATOM 500 C C 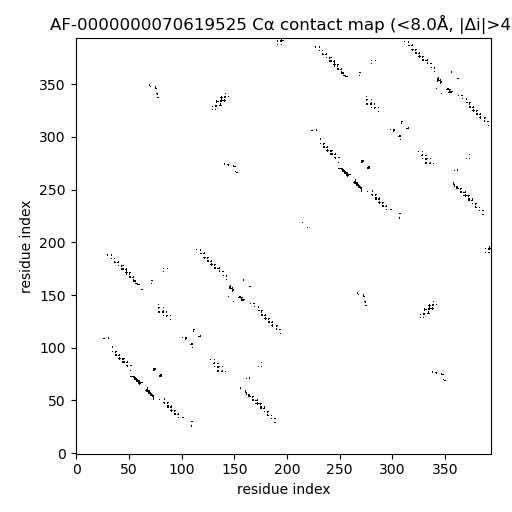. PHE A 1 66 ? -6.125 -34.594 -18.797 1 73.62 66 PHE A C 1
ATOM 502 O O . PHE A 1 66 ? -5.727 -33.469 -18.578 1 73.62 66 PHE A O 1
ATOM 509 N N . ASP A 1 67 ? -7.309 -35.188 -18.625 1 76.44 67 ASP A N 1
ATOM 510 C CA . ASP A 1 67 ? -8.211 -34.344 -17.828 1 76.44 67 ASP A CA 1
ATOM 511 C C . ASP A 1 67 ? -7.914 -34.5 -16.328 1 76.44 67 ASP A C 1
ATOM 513 O O . ASP A 1 67 ? -8 -35.594 -15.773 1 76.44 67 ASP A O 1
ATOM 517 N N . ILE A 1 68 ? -7.48 -33.406 -15.797 1 75.44 68 ILE A N 1
ATOM 518 C CA . ILE A 1 68 ? -7.191 -33.375 -14.367 1 75.44 68 ILE A CA 1
ATOM 519 C C . ILE A 1 68 ? -8.219 -32.5 -13.656 1 75.44 68 ILE A C 1
ATOM 521 O O . ILE A 1 68 ? -8.484 -31.375 -14.07 1 75.44 68 ILE A O 1
ATOM 525 N N . PRO A 1 69 ? -8.906 -33.188 -12.688 1 80.75 69 PRO A N 1
ATOM 526 C CA . PRO A 1 69 ? -9.844 -32.344 -11.922 1 80.75 69 PRO A CA 1
ATOM 527 C C . PRO A 1 69 ? -9.141 -31.25 -11.125 1 80.75 69 PRO A C 1
ATOM 529 O O . PRO A 1 69 ? -8.102 -31.5 -10.516 1 80.75 69 PRO A O 1
ATOM 532 N N . VAL A 1 70 ? -9.688 -29.969 -11.297 1 80.5 70 VAL A N 1
ATOM 533 C CA . VAL A 1 70 ? -9.109 -28.844 -10.57 1 80.5 70 VAL A CA 1
ATOM 534 C C . VAL A 1 70 ? -10.172 -28.219 -9.672 1 80.5 70 VAL A C 1
ATOM 536 O O . VAL A 1 70 ? -11.328 -28.047 -10.086 1 80.5 70 VAL A O 1
ATOM 539 N N . TYR A 1 71 ? -9.875 -28.125 -8.422 1 84.12 71 TYR A N 1
ATOM 540 C CA . TYR A 1 71 ? -10.727 -27.469 -7.438 1 84.12 71 TYR A CA 1
ATOM 541 C C . TYR A 1 71 ? -10.008 -26.281 -6.793 1 84.12 71 TYR A C 1
ATOM 543 O O . TYR A 1 71 ? -8.836 -26.391 -6.426 1 84.12 71 TYR A O 1
ATOM 551 N N . SER A 1 72 ? -10.742 -25.141 -6.781 1 87.06 72 SER A N 1
ATOM 552 C CA . SER A 1 72 ? -10.133 -23.969 -6.156 1 87.06 72 SER A CA 1
ATOM 553 C C . SER A 1 72 ? -11.086 -23.328 -5.16 1 87.06 72 SER A C 1
ATOM 555 O O . SER A 1 72 ? -12.289 -23.25 -5.402 1 87.06 72 SER A O 1
ATOM 557 N N . LYS A 1 73 ? -10.484 -22.922 -4.023 1 88.75 73 LYS A N 1
ATOM 558 C CA . LYS A 1 73 ? -11.156 -22.172 -2.963 1 88.75 73 LYS A CA 1
ATOM 559 C C . LYS A 1 73 ? -10.289 -21.016 -2.473 1 88.75 73 LYS A C 1
ATOM 561 O O . LYS A 1 73 ? -9.062 -21.094 -2.52 1 88.75 73 LYS A O 1
ATOM 566 N N . TRP A 1 74 ? -10.969 -19.984 -1.96 1 88.88 74 TRP A N 1
ATOM 567 C CA . TRP A 1 74 ? -10.266 -18.797 -1.513 1 88.88 74 TRP A CA 1
ATOM 568 C C . TRP A 1 74 ? -9.25 -19.141 -0.426 1 88.88 74 TRP A C 1
ATOM 570 O O . TRP A 1 74 ? -8.188 -18.516 -0.34 1 88.88 74 TRP A O 1
ATOM 580 N N . SER A 1 75 ? -9.453 -20.156 0.383 1 87.12 75 SER A N 1
ATOM 581 C CA . SER A 1 75 ? -8.625 -20.484 1.538 1 87.12 75 SER A CA 1
ATOM 582 C C . SER A 1 75 ? -7.352 -21.203 1.117 1 87.12 75 SER A C 1
ATOM 584 O O . SER A 1 75 ? -6.457 -21.422 1.936 1 87.12 75 SER A O 1
ATOM 586 N N . PHE A 1 76 ? -7.242 -21.5 -0.154 1 83.88 76 PHE A N 1
ATOM 587 C CA . PHE A 1 76 ? -6.094 -22.266 -0.639 1 83.88 76 PHE A CA 1
ATOM 588 C C . PHE A 1 76 ? -4.922 -21.328 -0.942 1 83.88 76 PHE A C 1
ATOM 590 O O . PHE A 1 76 ? -3.801 -21.797 -1.167 1 83.88 76 PHE A O 1
ATOM 597 N N . SER A 1 77 ? -5.16 -20.141 -1.03 1 87.06 77 SER A N 1
ATOM 598 C CA . SER A 1 77 ? -4.109 -19.172 -1.302 1 87.06 77 SER A CA 1
ATOM 599 C C . SER A 1 77 ? -3.92 -18.219 -0.127 1 87.06 77 SER A C 1
ATOM 601 O O . SER A 1 77 ? -4.871 -17.562 0.313 1 87.06 77 SER A O 1
ATOM 603 N N . ASP A 1 78 ? -2.689 -18.062 0.339 1 90.81 78 ASP A N 1
ATOM 604 C CA . ASP A 1 78 ? -2.354 -17.172 1.452 1 90.81 78 ASP A CA 1
ATOM 605 C C . ASP A 1 78 ? -2.715 -15.727 1.133 1 90.81 78 ASP A C 1
ATOM 607 O O . ASP A 1 78 ? -3.139 -14.977 2.016 1 90.81 78 ASP A O 1
ATOM 611 N N . SER A 1 79 ? -2.523 -15.359 -0.133 1 93.75 79 SER A N 1
ATOM 612 C CA . SER A 1 79 ? -2.811 -13.984 -0.516 1 93.75 79 SER A CA 1
ATOM 613 C C . SER A 1 79 ? -4.301 -13.68 -0.402 1 93.75 79 SER A C 1
ATOM 615 O O . SER A 1 79 ? -4.684 -12.57 -0.022 1 93.75 79 SER A O 1
ATOM 617 N N . PHE A 1 80 ? -5.133 -14.656 -0.706 1 95.44 80 PHE A N 1
ATOM 618 C CA . PHE A 1 80 ? -6.574 -14.445 -0.617 1 95.44 80 PHE A CA 1
ATOM 619 C C . PHE A 1 80 ? -7.035 -14.461 0.835 1 95.44 80 PHE A C 1
ATOM 621 O O . PHE A 1 80 ? -7.91 -13.688 1.223 1 95.44 80 PHE A O 1
ATOM 628 N N . ASP A 1 81 ? -6.453 -15.359 1.587 1 95.69 81 ASP A N 1
ATOM 629 C CA . ASP A 1 81 ? -6.703 -15.344 3.025 1 95.69 81 ASP A CA 1
ATOM 630 C C . ASP A 1 81 ? -6.316 -14 3.637 1 95.69 81 ASP A C 1
ATOM 632 O O . ASP A 1 81 ? -7.023 -13.477 4.5 1 95.69 81 ASP A O 1
ATOM 636 N N . TYR A 1 82 ? -5.199 -13.539 3.23 1 97.5 82 TYR A N 1
ATOM 637 C CA . TYR A 1 82 ? -4.719 -12.227 3.666 1 97.5 82 TYR A CA 1
ATOM 638 C C . TYR A 1 82 ? -5.711 -11.133 3.295 1 97.5 82 TYR A C 1
ATOM 640 O O . TYR A 1 82 ? -6.012 -10.258 4.113 1 97.5 82 TYR A O 1
ATOM 648 N N . LEU A 1 83 ? -6.223 -11.156 2.137 1 98.19 83 LEU A N 1
ATOM 649 C CA . LEU A 1 83 ? -7.199 -10.18 1.675 1 98.19 83 LEU A CA 1
ATOM 650 C C . LEU A 1 83 ? -8.461 -10.219 2.535 1 98.19 83 LEU A C 1
ATOM 652 O O . LEU A 1 83 ? -8.961 -9.18 2.955 1 98.19 83 LEU A O 1
ATOM 656 N N . VAL A 1 84 ? -8.953 -11.398 2.832 1 98.19 84 VAL A N 1
ATOM 657 C CA . VAL A 1 84 ? -10.141 -11.555 3.66 1 98.19 84 VAL A CA 1
ATOM 658 C C . VAL A 1 84 ? -9.875 -11 5.059 1 98.19 84 VAL A C 1
ATOM 660 O O . VAL A 1 84 ? -10.68 -10.219 5.586 1 98.19 84 VAL A O 1
ATOM 663 N N . GLY A 1 85 ? -8.773 -11.359 5.609 1 98.19 85 GLY A N 1
ATOM 664 C CA . GLY A 1 85 ? -8.438 -10.922 6.957 1 98.19 85 GLY A CA 1
ATOM 665 C C . GLY A 1 85 ? -8.32 -9.414 7.074 1 98.19 85 GLY A C 1
ATOM 666 O O . GLY A 1 85 ? -8.898 -8.805 7.98 1 98.19 85 GLY A O 1
ATOM 667 N N . VAL A 1 86 ? -7.555 -8.844 6.176 1 98.5 86 VAL A N 1
ATOM 668 C CA . VAL A 1 86 ? -7.324 -7.406 6.219 1 98.5 86 VAL A CA 1
ATOM 669 C C . VAL A 1 86 ? -8.633 -6.664 5.93 1 98.5 86 VAL A C 1
ATOM 671 O O . VAL A 1 86 ? -8.93 -5.652 6.566 1 98.5 86 VAL A O 1
ATOM 674 N N . SER A 1 87 ? -9.422 -7.16 4.961 1 98.62 87 SER A N 1
ATOM 675 C CA . SER A 1 87 ? -10.703 -6.523 4.66 1 98.62 87 SER A CA 1
ATOM 676 C C . SER A 1 87 ? -11.648 -6.594 5.855 1 98.62 87 SER A C 1
ATOM 678 O O . SER A 1 87 ? -12.359 -5.629 6.152 1 98.62 87 SER A O 1
ATOM 680 N N . ALA A 1 88 ? -11.656 -7.699 6.508 1 98.56 88 ALA A N 1
ATOM 681 C CA . ALA A 1 88 ? -12.477 -7.824 7.711 1 98.56 88 ALA A CA 1
ATOM 682 C C . ALA A 1 88 ? -12.016 -6.844 8.789 1 98.56 88 ALA A C 1
ATOM 684 O O . ALA A 1 88 ? -12.836 -6.172 9.414 1 98.56 88 ALA A O 1
ATOM 685 N N . ALA A 1 89 ? -10.742 -6.781 8.977 1 98.5 89 ALA A N 1
ATOM 686 C CA . ALA A 1 89 ? -10.188 -5.863 9.969 1 98.5 89 ALA A CA 1
ATOM 687 C C . ALA A 1 89 ? -10.516 -4.414 9.625 1 98.5 89 ALA A C 1
ATOM 689 O O . ALA A 1 89 ? -10.844 -3.615 10.5 1 98.5 89 ALA A O 1
ATOM 690 N N . ALA A 1 90 ? -10.352 -4.086 8.344 1 98.19 90 ALA A N 1
ATOM 691 C CA . ALA A 1 90 ? -10.695 -2.742 7.891 1 98.19 90 ALA A CA 1
ATOM 692 C C . ALA A 1 90 ? -12.18 -2.447 8.125 1 98.19 90 ALA A C 1
ATOM 694 O O . ALA A 1 90 ? -12.547 -1.321 8.461 1 98.19 90 ALA A O 1
ATOM 695 N N . GLY A 1 91 ? -13.008 -3.479 7.898 1 97.94 91 GLY A N 1
ATOM 696 C CA . GLY A 1 91 ? -14.422 -3.324 8.203 1 97.94 91 GLY A CA 1
ATOM 697 C C . GLY A 1 91 ? -14.695 -3.035 9.664 1 97.94 91 GLY A C 1
ATOM 698 O O . GLY A 1 91 ? -15.477 -2.141 9.992 1 97.94 91 GLY A O 1
ATOM 699 N N . VAL A 1 92 ? -14.039 -3.758 10.508 1 97.81 92 VAL A N 1
ATOM 700 C CA . VAL A 1 92 ? -14.188 -3.549 11.945 1 97.81 92 VAL A CA 1
ATOM 701 C C . VAL A 1 92 ? -13.703 -2.15 12.32 1 97.81 92 VAL A C 1
ATOM 703 O O . VAL A 1 92 ? -14.359 -1.442 13.086 1 97.81 92 VAL A O 1
ATOM 706 N N . HIS A 1 93 ? -12.578 -1.792 11.773 1 97.25 93 HIS A N 1
ATOM 707 C CA . HIS A 1 93 ? -12.039 -0.456 12 1 97.25 93 HIS A CA 1
ATOM 708 C C . HIS A 1 93 ? -13.039 0.619 11.586 1 97.25 93 HIS A C 1
ATOM 710 O O . HIS A 1 93 ? -13.297 1.562 12.344 1 97.25 93 HIS A O 1
ATOM 716 N N . SER A 1 94 ? -13.586 0.473 10.43 1 97.12 94 SER A N 1
ATOM 717 C CA . SER A 1 94 ? -14.555 1.44 9.93 1 97.12 94 SER A CA 1
ATOM 718 C C . SER A 1 94 ? -15.82 1.457 10.789 1 97.12 94 SER A C 1
ATOM 720 O O . SER A 1 94 ? -16.391 2.521 11.047 1 97.12 94 SER A O 1
ATOM 722 N N . LEU A 1 95 ? -16.266 0.341 11.203 1 96.31 95 LEU A N 1
ATOM 723 C CA . LEU A 1 95 ? -17.453 0.246 12.047 1 96.31 95 LEU A CA 1
ATOM 724 C C . LEU A 1 95 ? -17.219 0.95 13.383 1 96.31 95 LEU A C 1
ATOM 726 O O . LEU A 1 95 ? -18.062 1.721 13.836 1 96.31 95 LEU A O 1
ATOM 730 N N . LEU A 1 96 ? -16.078 0.681 13.984 1 94.81 96 LEU A N 1
ATOM 731 C CA . LEU A 1 96 ? -15.75 1.296 15.266 1 94.81 96 LEU A CA 1
ATOM 732 C C . LEU A 1 96 ? -15.688 2.814 15.133 1 94.81 96 LEU A C 1
ATOM 734 O O . LEU A 1 96 ? -16.234 3.533 15.977 1 94.81 96 LEU A O 1
ATOM 738 N N . GLN A 1 97 ? -15.102 3.238 14.125 1 92.62 97 GLN A N 1
ATOM 739 C CA . GLN A 1 97 ? -15 4.68 13.922 1 92.62 97 GLN A CA 1
ATOM 740 C C . GLN A 1 97 ? -16.359 5.293 13.633 1 92.62 97 GLN A C 1
ATOM 742 O O . GLN A 1 97 ? -16.656 6.41 14.062 1 92.62 97 GLN A O 1
ATOM 747 N N . LEU A 1 98 ? -17.141 4.594 12.898 1 91.5 98 LEU A N 1
ATOM 748 C CA . LEU A 1 98 ? -18.484 5.066 12.594 1 91.5 98 LEU A CA 1
ATOM 749 C C . LEU A 1 98 ? -19.312 5.176 13.859 1 91.5 98 LEU A C 1
ATOM 751 O O . LEU A 1 98 ? -20.031 6.168 14.062 1 91.5 98 LEU A O 1
ATOM 755 N N . LEU A 1 99 ? -19.234 4.25 14.719 1 90.94 99 LEU A N 1
ATOM 756 C CA . LEU A 1 99 ? -19.969 4.262 15.984 1 90.94 99 LEU A CA 1
ATOM 757 C C . LEU A 1 99 ? -19.5 5.418 16.859 1 90.94 99 LEU A C 1
ATOM 759 O O . LEU A 1 99 ? -20.328 6.117 17.469 1 90.94 99 LEU A O 1
ATOM 763 N N . MET A 1 100 ? -18.25 5.602 16.859 1 87.44 100 MET A N 1
ATOM 764 C CA . MET A 1 100 ? -17.703 6.676 17.672 1 87.44 100 MET A CA 1
ATOM 765 C C . MET A 1 100 ? -18.125 8.039 17.141 1 87.44 100 MET A C 1
ATOM 767 O O . MET A 1 100 ? -18.562 8.906 17.906 1 87.44 100 MET A O 1
ATOM 771 N N . THR A 1 101 ? -17.984 8.203 15.914 1 83.12 101 THR A N 1
ATOM 772 C CA . THR A 1 101 ? -18.344 9.477 15.297 1 83.12 101 THR A CA 1
ATOM 773 C C . THR A 1 101 ? -19.844 9.742 15.438 1 83.12 101 THR A C 1
ATOM 775 O O . THR A 1 101 ? -20.25 10.875 15.688 1 83.12 101 THR A O 1
ATOM 778 N N . SER A 1 102 ? -20.656 8.703 15.281 1 81.69 102 SER A N 1
ATOM 779 C CA . SER A 1 102 ? -22.094 8.852 15.43 1 81.69 102 SER A CA 1
ATOM 780 C C . SER A 1 102 ? -22.469 9.242 16.859 1 81.69 102 SER A C 1
ATOM 782 O O . SER A 1 102 ? -23.359 10.07 17.062 1 81.69 102 SER A O 1
ATOM 784 N N . ARG A 1 103 ? -21.859 8.742 17.781 1 84.44 103 ARG A N 1
ATOM 785 C CA . ARG A 1 103 ? -22.109 9.062 19.188 1 84.44 103 ARG A CA 1
ATOM 786 C C . ARG A 1 103 ? -21.75 10.508 19.484 1 84.44 103 ARG A C 1
ATOM 788 O O . ARG A 1 103 ? -22.484 11.211 20.188 1 84.44 103 ARG A O 1
ATOM 795 N N . MET A 1 104 ? -20.656 10.844 18.891 1 81.25 104 MET A N 1
ATOM 796 C CA . MET A 1 104 ? -20.203 12.211 19.125 1 81.25 104 MET A CA 1
ATOM 797 C C . MET A 1 104 ? -21.125 13.219 18.453 1 81.25 104 MET A C 1
ATOM 799 O O . MET A 1 104 ? -21.422 14.273 19.016 1 81.25 104 MET A O 1
ATOM 803 N N . LEU A 1 105 ? -21.609 12.898 17.359 1 77.62 105 LEU A N 1
ATOM 804 C CA . LEU A 1 105 ? -22.531 13.766 16.641 1 77.62 105 LEU A CA 1
ATOM 805 C C . LEU A 1 105 ? -23.844 13.891 17.391 1 77.62 105 LEU A C 1
ATOM 807 O O . LEU A 1 105 ? -24.438 14.977 17.438 1 77.62 105 LEU A O 1
ATOM 811 N N . LEU A 1 106 ? -24.297 12.859 17.922 1 79.38 106 LEU A N 1
ATOM 812 C CA . LEU A 1 106 ? -25.531 12.867 18.688 1 79.38 106 LEU A CA 1
ATOM 813 C C . LEU A 1 106 ? -25.391 13.711 19.953 1 79.38 106 LEU A C 1
ATOM 815 O O . LEU A 1 106 ? -26.375 14.273 20.438 1 79.38 106 LEU A O 1
ATOM 819 N N . ARG A 1 107 ? -24.219 13.891 20.469 1 77.31 107 ARG A N 1
ATOM 820 C CA . ARG A 1 107 ? -23.969 14.695 21.656 1 77.31 107 ARG A CA 1
ATOM 821 C C . ARG A 1 107 ? -23.641 16.141 21.281 1 77.31 107 ARG A C 1
ATOM 823 O O . ARG A 1 107 ? -23.266 16.938 22.141 1 77.31 107 ARG A O 1
ATOM 830 N N . LYS A 1 108 ? -23.828 16.531 20.016 1 70.19 108 LYS A N 1
ATOM 831 C CA . LYS A 1 108 ? -23.609 17.875 19.5 1 70.19 108 LYS A CA 1
ATOM 832 C C . LYS A 1 108 ? -22.172 18.312 19.734 1 70.19 108 LYS A C 1
ATOM 834 O O . LYS A 1 108 ? -21.922 19.469 20.094 1 70.19 108 LYS A O 1
ATOM 839 N N . SER A 1 109 ? -21.328 17.266 19.703 1 68.12 109 SER A N 1
ATOM 840 C CA . SER A 1 109 ? -19.906 17.531 19.828 1 68.12 109 SER A CA 1
ATOM 841 C C . SER A 1 109 ? -19.172 17.281 18.5 1 68.12 109 SER A C 1
ATOM 843 O O . SER A 1 109 ? -19.688 16.578 17.641 1 68.12 109 SER A O 1
ATOM 845 N N . SER A 1 110 ? -18.125 18.141 18.219 1 65.69 110 SER A N 1
ATOM 846 C CA . SER A 1 110 ? -17.344 17.953 16.984 1 65.69 110 SER A CA 1
ATOM 847 C C . SER A 1 110 ? -16.578 16.641 17.016 1 65.69 110 SER A C 1
ATOM 849 O O . SER A 1 110 ? -16.125 16.203 18.062 1 65.69 110 SER A O 1
ATOM 851 N N . ILE A 1 111 ? -16.594 15.906 15.836 1 64.5 111 ILE A N 1
ATOM 852 C CA . ILE A 1 111 ? -15.961 14.602 15.688 1 64.5 111 ILE A CA 1
ATOM 853 C C . ILE A 1 111 ? -14.484 14.703 16.078 1 64.5 111 ILE A C 1
ATOM 855 O O . ILE A 1 111 ? -13.977 13.852 16.797 1 64.5 111 ILE A O 1
ATOM 859 N N . ILE A 1 112 ? -13.812 15.742 15.477 1 63.88 112 ILE A N 1
ATOM 860 C CA . ILE A 1 112 ? -12.422 15.938 15.859 1 63.88 112 ILE A CA 1
ATOM 861 C C . ILE A 1 112 ? -12.328 17 16.953 1 63.88 112 ILE A C 1
ATOM 863 O O . ILE A 1 112 ? -12.648 18.172 16.734 1 63.88 112 ILE A O 1
ATOM 867 N N . SER A 1 113 ? -12.227 16.562 18.25 1 65.31 113 SER A N 1
ATOM 868 C CA . SER A 1 113 ? -12.273 17.469 19.391 1 65.31 113 SER A CA 1
ATOM 869 C C . SER A 1 113 ? -10.883 17.953 19.781 1 65.31 113 SER A C 1
ATOM 871 O O . SER A 1 113 ? -10.727 19.047 20.344 1 65.31 113 SER A O 1
ATOM 873 N N . SER A 1 114 ? -9.938 17.172 19.359 1 76.75 114 SER A N 1
ATOM 874 C CA . SER A 1 114 ? -8.586 17.531 19.766 1 76.75 114 SER A CA 1
ATOM 875 C C . SER A 1 114 ? -7.562 17.188 18.688 1 76.75 114 SER A C 1
ATOM 877 O O . SER A 1 114 ? -7.84 16.375 17.797 1 76.75 114 SER A O 1
ATOM 879 N N . LYS A 1 115 ? -6.617 17.859 18.734 1 83.38 115 LYS A N 1
ATOM 880 C CA . LYS A 1 115 ? -5.512 17.594 17.828 1 83.38 115 LYS A CA 1
ATOM 881 C C . LYS A 1 115 ? -5.004 16.172 17.953 1 83.38 115 LYS A C 1
ATOM 883 O O . LYS A 1 115 ? -4.676 15.523 16.969 1 83.38 115 LYS A O 1
ATOM 888 N N . LYS A 1 116 ? -5.016 15.695 19.156 1 84.44 116 LYS A N 1
ATOM 889 C CA . LYS A 1 116 ? -4.566 14.328 19.406 1 84.44 116 LYS A CA 1
ATOM 890 C C . LYS A 1 116 ? -5.488 13.32 18.734 1 84.44 116 LYS A C 1
ATOM 892 O O . LYS A 1 116 ? -5.023 12.312 18.188 1 84.44 116 LYS A O 1
ATOM 897 N N . HIS A 1 117 ? -6.711 13.586 18.859 1 83.44 117 HIS A N 1
ATOM 898 C CA . HIS A 1 117 ? -7.676 12.688 18.234 1 83.44 117 HIS A CA 1
ATOM 899 C C . HIS A 1 117 ? -7.535 12.695 16.719 1 83.44 117 HIS A C 1
ATOM 901 O O . HIS A 1 117 ? -7.648 11.648 16.078 1 83.44 117 HIS A O 1
ATOM 907 N N . ALA A 1 118 ? -7.223 13.82 16.188 1 85.38 118 ALA A N 1
ATOM 908 C CA . ALA A 1 118 ? -7.035 13.93 14.742 1 85.38 118 ALA A CA 1
ATOM 909 C C . ALA A 1 118 ? -5.816 13.133 14.289 1 85.38 118 ALA A C 1
ATOM 911 O O . ALA A 1 118 ? -5.852 12.477 13.242 1 85.38 118 ALA A O 1
ATOM 912 N N . TRP A 1 119 ? -4.785 13.148 15.086 1 90.06 119 TRP A N 1
ATOM 913 C CA . TRP A 1 119 ? -3.58 12.391 14.781 1 90.06 119 TRP A CA 1
ATOM 914 C C . TRP A 1 119 ? -3.855 10.891 14.844 1 90.06 119 TRP A C 1
ATOM 916 O O . TRP A 1 119 ? -3.32 10.117 14.047 1 90.06 119 TRP A O 1
ATOM 926 N N . LEU A 1 120 ? -4.691 10.516 15.734 1 90 120 LEU A N 1
ATOM 927 C CA . LEU A 1 120 ? -5.023 9.102 15.867 1 90 120 LEU A CA 1
ATOM 928 C C . LEU A 1 120 ? -5.848 8.625 14.68 1 90 120 LEU A C 1
ATOM 930 O O . LEU A 1 120 ? -5.625 7.523 14.172 1 90 120 LEU A O 1
ATOM 934 N N . LEU A 1 121 ? -6.727 9.422 14.281 1 91 121 LEU A N 1
ATOM 935 C CA . LEU A 1 121 ? -7.535 9.078 13.117 1 91 121 LEU A CA 1
ATOM 936 C C . LEU A 1 121 ? -6.676 8.984 11.867 1 91 121 LEU A C 1
ATOM 938 O O . LEU A 1 121 ? -6.809 8.047 11.078 1 91 121 LEU A O 1
ATOM 942 N N . PHE A 1 122 ? -5.82 9.914 11.797 1 92.31 122 PHE A N 1
ATOM 943 C CA . PHE A 1 122 ? -4.922 9.945 10.648 1 92.31 122 PHE A CA 1
ATOM 944 C C . PHE A 1 122 ? -4.047 8.695 10.617 1 92.31 122 PHE A C 1
ATOM 946 O O . PHE A 1 122 ? -3.955 8.023 9.594 1 92.31 122 PHE A O 1
ATOM 953 N N . ALA A 1 123 ? -3.445 8.375 11.68 1 93.31 123 ALA A N 1
ATOM 954 C CA . ALA A 1 123 ? -2.525 7.242 11.758 1 93.31 123 ALA A CA 1
ATOM 955 C C . ALA A 1 123 ? -3.254 5.926 11.5 1 93.31 123 ALA A C 1
ATOM 957 O O . ALA A 1 123 ? -2.768 5.074 10.75 1 93.31 123 ALA A O 1
ATOM 958 N N . SER A 1 124 ? -4.352 5.781 12.141 1 94.5 124 SER A N 1
ATOM 959 C CA . SER A 1 124 ? -5.086 4.531 12 1 94.5 124 SER A CA 1
ATOM 960 C C . SER A 1 124 ? -5.57 4.332 10.562 1 94.5 124 SER A C 1
ATOM 962 O O . SER A 1 124 ? -5.449 3.238 10.008 1 94.5 124 SER A O 1
ATOM 964 N N . ASP A 1 125 ? -6.066 5.363 9.961 1 96.12 125 ASP A N 1
ATOM 965 C CA . ASP A 1 125 ? -6.539 5.273 8.578 1 96.12 125 ASP A CA 1
ATOM 966 C C . ASP A 1 125 ? -5.383 4.988 7.625 1 96.12 125 ASP A C 1
ATOM 968 O O . ASP A 1 125 ? -5.539 4.227 6.668 1 96.12 125 ASP A O 1
ATOM 972 N N . GLN A 1 126 ? -4.281 5.555 7.883 1 95.56 126 GLN A N 1
ATOM 973 C CA . GLN A 1 126 ? -3.119 5.312 7.031 1 95.56 126 GLN A CA 1
ATOM 974 C C . GLN A 1 126 ? -2.66 3.861 7.125 1 95.56 126 GLN A C 1
ATOM 976 O O . GLN A 1 126 ? -2.354 3.234 6.109 1 95.56 126 GLN A O 1
ATOM 981 N N . VAL A 1 127 ? -2.623 3.359 8.266 1 96.44 127 VAL A N 1
ATOM 982 C CA . VAL A 1 127 ? -2.195 1.979 8.477 1 96.44 127 VAL A CA 1
ATOM 983 C C . VAL A 1 127 ? -3.123 1.032 7.715 1 96.44 127 VAL A C 1
ATOM 985 O O . VAL A 1 127 ? -2.662 0.136 7.008 1 96.44 127 VAL A O 1
ATOM 988 N N . PHE A 1 128 ? -4.402 1.26 7.836 1 98 128 PHE A N 1
ATOM 989 C CA . PHE A 1 128 ? -5.352 0.371 7.176 1 98 128 PHE A CA 1
ATOM 990 C C . PHE A 1 128 ? -5.352 0.596 5.672 1 98 128 PHE A C 1
ATOM 992 O O . PHE A 1 128 ? -5.566 -0.34 4.898 1 98 128 PHE A O 1
ATOM 999 N N . ALA A 1 129 ? -5.105 1.82 5.277 1 98 129 ALA A N 1
ATOM 1000 C CA . ALA A 1 129 ? -4.984 2.062 3.842 1 98 129 ALA A CA 1
ATOM 1001 C C . ALA A 1 129 ? -3.799 1.3 3.254 1 98 129 ALA A C 1
ATOM 1003 O O . ALA A 1 129 ? -3.926 0.651 2.213 1 98 129 ALA A O 1
ATOM 1004 N N . TYR A 1 130 ? -2.691 1.313 3.924 1 98.12 130 TYR A N 1
ATOM 1005 C CA . TYR A 1 130 ? -1.521 0.566 3.48 1 98.12 130 TYR A CA 1
ATOM 1006 C C . TYR A 1 130 ? -1.792 -0.933 3.496 1 98.12 130 TYR A C 1
ATOM 1008 O O . TYR A 1 130 ? -1.368 -1.656 2.592 1 98.12 130 TYR A O 1
ATOM 1016 N N . ALA A 1 131 ? -2.461 -1.321 4.527 1 98.12 131 ALA A N 1
ATOM 1017 C CA . ALA A 1 131 ? -2.783 -2.742 4.633 1 98.12 131 ALA A CA 1
ATOM 1018 C C . ALA A 1 131 ? -3.699 -3.182 3.492 1 98.12 131 ALA A C 1
ATOM 1020 O O . ALA A 1 131 ? -3.5 -4.246 2.9 1 98.12 131 ALA A O 1
ATOM 1021 N N . MET A 1 132 ? -4.672 -2.354 3.203 1 98.5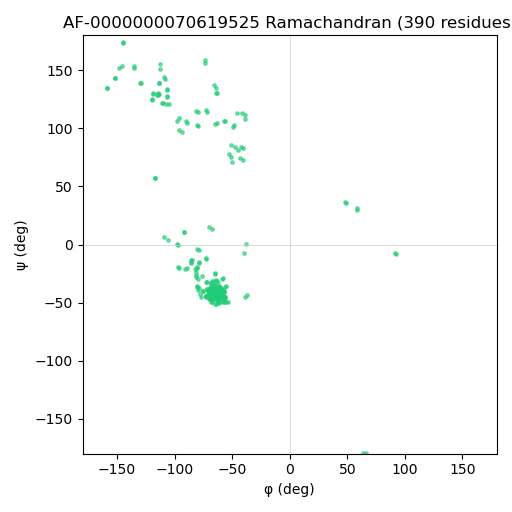6 132 MET A N 1
ATOM 1022 C CA . MET A 1 132 ? -5.594 -2.674 2.117 1 98.56 132 MET A CA 1
ATOM 1023 C C . MET A 1 132 ? -4.875 -2.658 0.772 1 98.56 132 MET A C 1
ATOM 1025 O O . MET A 1 132 ? -5.141 -3.496 -0.09 1 98.56 132 MET A O 1
ATOM 1029 N N . MET A 1 133 ? -3.973 -1.731 0.612 1 98.19 133 MET A N 1
ATOM 1030 C CA . MET A 1 133 ? -3.156 -1.713 -0.597 1 98.19 133 MET A CA 1
ATOM 1031 C C . MET A 1 133 ? -2.295 -2.967 -0.692 1 98.19 133 MET A C 1
ATOM 1033 O O . MET A 1 133 ? -2.166 -3.557 -1.766 1 98.19 133 MET A O 1
ATOM 1037 N N . SER A 1 134 ? -1.804 -3.355 0.423 1 98.31 134 SER A N 1
ATOM 1038 C CA . SER A 1 134 ? -0.923 -4.52 0.477 1 98.31 134 SER A CA 1
ATOM 1039 C C . SER A 1 134 ? -1.682 -5.801 0.156 1 98.31 134 SER A C 1
ATOM 1041 O O . SER A 1 134 ? -1.263 -6.578 -0.707 1 98.31 134 SER A O 1
ATOM 1043 N N . CYS A 1 135 ? -2.775 -5.973 0.808 1 98.31 135 CYS A N 1
ATOM 1044 C CA . CYS A 1 135 ? -3.494 -7.223 0.586 1 98.31 135 CYS A CA 1
ATOM 1045 C C . CYS A 1 135 ? -4.098 -7.262 -0.812 1 98.31 135 CYS A C 1
ATOM 1047 O O . CYS A 1 135 ? -4.09 -8.305 -1.467 1 98.31 135 CYS A O 1
ATOM 1049 N N . GLY A 1 136 ? -4.688 -6.184 -1.274 1 98.44 136 GLY A N 1
ATOM 1050 C CA . GLY A 1 136 ? -5.188 -6.129 -2.641 1 98.44 136 GLY A CA 1
ATOM 1051 C C . GLY A 1 136 ? -4.117 -6.41 -3.678 1 98.44 136 GLY A C 1
ATOM 1052 O O . GLY A 1 136 ? -4.359 -7.129 -4.652 1 98.44 136 GLY A O 1
ATOM 1053 N N . SER A 1 137 ? -2.947 -5.914 -3.492 1 98.44 137 SER A N 1
ATOM 1054 C CA . SER A 1 137 ? -1.855 -6.082 -4.445 1 98.44 137 SER A CA 1
ATOM 1055 C C . SER A 1 137 ? -1.311 -7.508 -4.414 1 98.44 137 SER A C 1
ATOM 1057 O O . SER A 1 137 ? -0.983 -8.078 -5.457 1 98.44 137 SER A O 1
ATOM 1059 N N . ALA A 1 138 ? -1.153 -7.98 -3.186 1 97.62 138 ALA A N 1
ATOM 1060 C CA . ALA A 1 138 ? -0.728 -9.375 -3.086 1 97.62 138 ALA A CA 1
ATOM 1061 C C . ALA A 1 138 ? -1.695 -10.297 -3.82 1 97.62 138 ALA A C 1
ATOM 1063 O O . ALA A 1 138 ? -1.272 -11.156 -4.598 1 97.62 138 ALA A O 1
ATOM 1064 N N . ALA A 1 139 ? -2.977 -10.102 -3.627 1 97.31 139 ALA A N 1
ATOM 1065 C CA . ALA A 1 139 ? -4 -10.898 -4.297 1 97.31 139 ALA A CA 1
ATOM 1066 C C . ALA A 1 139 ? -3.982 -10.664 -5.805 1 97.31 139 ALA A C 1
ATOM 1068 O O . ALA A 1 139 ? -4.176 -11.594 -6.59 1 97.31 139 ALA A O 1
ATOM 1069 N N . SER A 1 140 ? -3.779 -9.438 -6.16 1 96.5 140 SER A N 1
ATOM 1070 C CA . SER A 1 140 ? -3.721 -9.125 -7.586 1 96.5 140 SER A CA 1
ATOM 1071 C C . SER A 1 140 ? -2.521 -9.789 -8.25 1 96.5 140 SER A C 1
ATOM 1073 O O . SER A 1 140 ? -2.6 -10.211 -9.406 1 96.5 140 SER A O 1
ATOM 1075 N N . GLY A 1 141 ? -1.398 -9.836 -7.578 1 93.75 141 GLY A N 1
ATOM 1076 C CA . GLY A 1 141 ? -0.239 -10.531 -8.117 1 93.75 141 GLY A CA 1
ATOM 1077 C C . GLY A 1 141 ? -0.504 -11.992 -8.414 1 93.75 141 GLY A C 1
ATOM 1078 O O . GLY A 1 141 ? -0.213 -12.477 -9.516 1 93.75 141 GLY A O 1
ATOM 1079 N N . VAL A 1 142 ? -1.108 -12.648 -7.508 1 90.75 142 VAL A N 1
ATOM 1080 C CA . VAL A 1 142 ? -1.422 -14.062 -7.652 1 90.75 142 VAL A CA 1
ATOM 1081 C C . VAL A 1 142 ? -2.479 -14.25 -8.742 1 90.75 142 VAL A C 1
ATOM 1083 O O . VAL A 1 142 ? -2.377 -15.164 -9.562 1 90.75 142 VAL A O 1
ATOM 1086 N N . THR A 1 143 ? -3.449 -13.352 -8.695 1 91.94 143 THR A N 1
ATOM 1087 C CA . THR A 1 143 ? -4.508 -13.438 -9.695 1 91.94 143 THR A CA 1
ATOM 1088 C C . THR A 1 143 ? -3.943 -13.219 -11.102 1 91.94 143 THR A C 1
ATOM 1090 O O . THR A 1 143 ? -4.348 -13.898 -12.047 1 91.94 143 THR A O 1
ATOM 1093 N N . ASN A 1 144 ? -3.088 -12.312 -11.258 1 89.81 144 ASN A N 1
ATOM 1094 C CA . ASN A 1 144 ? -2.457 -12.078 -12.555 1 89.81 144 ASN A CA 1
ATOM 1095 C C . ASN A 1 144 ? -1.66 -13.297 -13.016 1 89.81 144 ASN A C 1
ATOM 1097 O O . ASN A 1 144 ? -1.678 -13.641 -14.203 1 89.81 144 ASN A O 1
ATOM 1101 N N . LEU A 1 145 ? -0.942 -13.938 -12.156 1 84.81 145 LEU A N 1
ATOM 1102 C CA . LEU A 1 145 ? -0.217 -15.164 -12.484 1 84.81 145 LEU A CA 1
ATOM 1103 C C . LEU A 1 145 ? -1.175 -16.25 -12.938 1 84.81 145 LEU A C 1
ATOM 1105 O O . LEU A 1 145 ? -0.872 -17 -13.875 1 84.81 145 LEU A O 1
ATOM 1109 N N . ASN A 1 146 ? -2.311 -16.328 -12.297 1 84.88 146 ASN A N 1
ATOM 1110 C CA . ASN A 1 146 ? -3.322 -17.312 -12.656 1 84.88 146 ASN A CA 1
ATOM 1111 C C . ASN A 1 146 ? -3.885 -17.047 -14.055 1 84.88 146 ASN A C 1
ATOM 1113 O O . ASN A 1 146 ? -4.246 -17.984 -14.766 1 84.88 146 ASN A O 1
ATOM 1117 N N . ARG A 1 147 ? -3.99 -15.844 -14.383 1 85.69 147 ARG A N 1
ATOM 1118 C CA . ARG A 1 147 ? -4.578 -15.469 -15.664 1 85.69 147 ARG A CA 1
ATOM 1119 C C . ARG A 1 147 ? -3.566 -15.617 -16.797 1 85.69 147 ARG A C 1
ATOM 1121 O O . ARG A 1 147 ? -3.92 -16.031 -17.906 1 85.69 147 ARG A O 1
ATOM 1128 N N . THR A 1 148 ? -2.332 -15.273 -16.547 1 81.38 148 THR A N 1
ATOM 1129 C CA . THR A 1 148 ? -1.331 -15.266 -17.609 1 81.38 148 THR A CA 1
ATOM 1130 C C . THR A 1 148 ? -0.541 -16.562 -17.625 1 81.38 148 THR A C 1
ATOM 1132 O O . THR A 1 148 ? -0.004 -16.969 -18.656 1 81.38 148 THR A O 1
ATOM 1135 N N . GLY A 1 149 ? -0.505 -17.297 -16.625 1 70.94 149 GLY A N 1
ATOM 1136 C CA . GLY A 1 149 ? 0.404 -18.438 -16.516 1 70.94 149 GLY A CA 1
ATOM 1137 C C . GLY A 1 149 ? 1.863 -18.016 -16.469 1 70.94 149 GLY A C 1
ATOM 1138 O O . GLY A 1 149 ? 2.176 -16.828 -16.344 1 70.94 149 GLY A O 1
ATOM 1139 N N . ILE A 1 150 ? 2.793 -19.141 -16.375 1 63.81 150 ILE A N 1
ATOM 1140 C CA . ILE A 1 150 ? 4.227 -18.859 -16.375 1 63.81 150 ILE A CA 1
ATOM 1141 C C . ILE A 1 150 ? 4.781 -19.062 -17.781 1 63.81 150 ILE A C 1
ATOM 1143 O O . ILE A 1 150 ? 4.602 -20.109 -18.391 1 63.81 150 ILE A O 1
ATOM 1147 N N . LYS A 1 151 ? 5.105 -17.938 -18.5 1 57.22 151 LYS A N 1
ATOM 1148 C CA . LYS A 1 151 ? 5.547 -17.922 -19.891 1 57.22 151 LYS A CA 1
ATOM 1149 C C . LYS A 1 151 ? 6.441 -19.125 -20.188 1 57.22 151 LYS A C 1
ATOM 1151 O O . LYS A 1 151 ? 6.332 -19.734 -21.25 1 57.22 151 LYS A O 1
ATOM 1156 N N . HIS A 1 152 ? 7.344 -19.469 -19.344 1 55.12 152 HIS A N 1
ATOM 1157 C CA . HIS A 1 152 ? 8.258 -20.531 -19.734 1 55.12 152 HIS A CA 1
ATOM 1158 C C . HIS A 1 152 ? 7.996 -21.812 -18.938 1 55.12 152 HIS A C 1
ATOM 1160 O O . HIS A 1 152 ? 8.836 -22.719 -18.906 1 55.12 152 HIS A O 1
ATOM 1166 N N . SER A 1 153 ? 6.961 -21.672 -18.234 1 59.72 153 SER A N 1
ATOM 1167 C CA . SER A 1 153 ? 6.551 -22.938 -17.641 1 59.72 153 SER A CA 1
ATOM 1168 C C . SER A 1 153 ? 5.23 -23.422 -18.219 1 59.72 153 SER A C 1
ATOM 1170 O O . SER A 1 153 ? 4.523 -22.672 -18.891 1 59.72 153 SER A O 1
ATOM 1172 N N . SER A 1 154 ? 5.047 -24.656 -18.25 1 56.56 154 SER A N 1
ATOM 1173 C CA . SER A 1 154 ? 3.816 -25.281 -18.719 1 56.56 154 SER A CA 1
ATOM 1174 C C . SER A 1 154 ? 2.654 -25 -17.781 1 56.56 154 SER A C 1
ATOM 1176 O O . SER A 1 154 ? 1.631 -25.688 -17.828 1 56.56 154 SER A O 1
ATOM 1178 N N . LEU A 1 155 ? 2.922 -24.031 -16.891 1 62.69 155 LEU A N 1
ATOM 1179 C CA . LEU A 1 155 ? 1.78 -23.812 -16.016 1 62.69 155 LEU A CA 1
ATOM 1180 C C . LEU A 1 155 ? 0.657 -23.094 -16.75 1 62.69 155 LEU A C 1
ATOM 1182 O O . LEU A 1 155 ? 0.865 -22.016 -17.312 1 62.69 155 LEU A O 1
ATOM 1186 N N . PRO A 1 156 ? -0.454 -23.844 -16.859 1 65.38 156 PRO A N 1
ATOM 1187 C CA . PRO A 1 156 ? -1.561 -23.328 -17.656 1 65.38 156 PRO A CA 1
ATOM 1188 C C . PRO A 1 156 ? -2.314 -22.188 -16.953 1 65.38 156 PRO A C 1
ATOM 1190 O O . PRO A 1 156 ? -2.098 -21.953 -15.773 1 65.38 156 PRO A O 1
ATOM 1193 N N . ASN A 1 157 ? -3.053 -21.344 -17.766 1 77.25 157 ASN A N 1
ATOM 1194 C CA . ASN A 1 157 ? -4.051 -20.391 -17.328 1 77.25 157 ASN A CA 1
ATOM 1195 C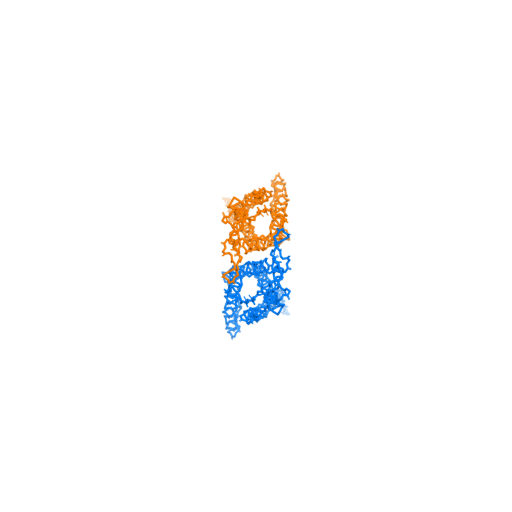 C . ASN A 1 157 ? -5.164 -21.062 -16.531 1 77.25 157 ASN A C 1
ATOM 1197 O O . ASN A 1 157 ? -6.027 -21.719 -17.094 1 77.25 157 ASN A O 1
ATOM 1201 N N . PHE A 1 158 ? -5.125 -20.828 -15.203 1 78.56 158 PHE A N 1
ATOM 1202 C CA . PHE A 1 158 ? -6.074 -21.484 -14.305 1 78.56 158 PHE A CA 1
ATOM 1203 C C . PHE A 1 158 ? -7.43 -20.781 -14.367 1 78.56 158 PHE A C 1
ATOM 1205 O O . PHE A 1 158 ? -8.453 -21.359 -13.984 1 78.56 158 PHE A O 1
ATOM 1212 N N . CYS A 1 159 ? -7.414 -19.594 -14.914 1 85.5 159 CYS A N 1
ATOM 1213 C CA . CYS A 1 159 ? -8.664 -18.844 -14.922 1 85.5 159 CYS A CA 1
ATOM 1214 C C . CYS A 1 159 ? -9.523 -19.234 -16.125 1 85.5 159 CYS A C 1
ATOM 1216 O O . CYS A 1 159 ? -10.711 -18.906 -16.156 1 85.5 159 CYS A O 1
ATOM 1218 N N . LYS A 1 160 ? -8.992 -19.922 -17.094 1 83.31 160 LYS A N 1
ATOM 1219 C CA . LYS A 1 160 ? -9.789 -20.422 -18.203 1 83.31 160 LYS A CA 1
ATOM 1220 C C . LYS A 1 160 ? -10.812 -21.438 -17.734 1 83.31 160 LYS A C 1
ATOM 1222 O O . LYS A 1 160 ? -12.016 -21.281 -17.953 1 83.31 160 LYS A O 1
ATOM 1227 N N . PRO A 1 161 ? -10.328 -22.484 -16.953 1 83.56 161 PRO A N 1
ATOM 1228 C CA . PRO A 1 161 ? -11.305 -23.438 -16.422 1 83.56 161 PRO A CA 1
ATOM 1229 C C . PRO A 1 161 ? -12.016 -22.922 -15.18 1 83.56 161 PRO A C 1
ATOM 1231 O O . PRO A 1 161 ? -13.109 -23.391 -14.852 1 83.56 161 PRO A O 1
ATOM 1234 N N . LEU A 1 162 ? -11.484 -21.969 -14.492 1 89.25 162 LEU A N 1
ATOM 1235 C CA . LEU A 1 162 ? -12.039 -21.469 -13.242 1 89.25 162 LEU A CA 1
ATOM 1236 C C . LEU A 1 162 ? -12.453 -20 -13.383 1 89.25 162 LEU A C 1
ATOM 1238 O O . LEU A 1 162 ? -12.055 -19.156 -12.578 1 89.25 162 LEU A O 1
ATOM 1242 N N . HIS A 1 163 ? -13.328 -19.75 -14.352 1 89.75 163 HIS A N 1
ATOM 1243 C CA . HIS A 1 163 ? -13.672 -18.375 -14.68 1 89.75 163 HIS A CA 1
ATOM 1244 C C . HIS A 1 163 ? -14.492 -17.734 -13.562 1 89.75 163 HIS A C 1
ATOM 1246 O O . HIS A 1 163 ? -14.281 -16.562 -13.227 1 89.75 163 HIS A O 1
ATOM 1252 N N . SER A 1 164 ? -15.477 -18.469 -13.008 1 92.06 164 SER A N 1
ATOM 1253 C CA . SER A 1 164 ? -16.328 -17.922 -11.953 1 92.06 164 SER A CA 1
ATOM 1254 C C . SER A 1 164 ? -15.508 -17.578 -10.711 1 92.06 164 SER A C 1
ATOM 1256 O O . SER A 1 164 ? -15.711 -16.531 -10.102 1 92.06 164 SER A O 1
ATOM 1258 N N . PHE A 1 165 ? -14.641 -18.469 -10.32 1 93 165 PHE A N 1
ATOM 1259 C CA . PHE A 1 165 ? -13.766 -18.234 -9.18 1 93 165 PHE A CA 1
ATOM 1260 C C . PHE A 1 165 ? -12.922 -16.984 -9.391 1 93 165 PHE A C 1
ATOM 1262 O O . PHE A 1 165 ? -12.891 -16.094 -8.539 1 93 165 PHE A O 1
ATOM 1269 N N . CYS A 1 166 ? -12.289 -16.875 -10.523 1 92.44 166 CYS A N 1
ATOM 1270 C CA . CYS A 1 166 ? -11.406 -15.742 -10.812 1 92.44 166 CYS A CA 1
ATOM 1271 C C . CYS A 1 166 ? -12.188 -14.438 -10.883 1 92.44 166 CYS A C 1
ATOM 1273 O O . CYS A 1 166 ? -11.68 -13.391 -10.477 1 92.44 166 CYS A O 1
ATOM 1275 N N . ASP A 1 167 ? -13.406 -14.469 -11.383 1 93.62 167 ASP A N 1
ATOM 1276 C CA . ASP A 1 167 ? -14.25 -13.281 -11.438 1 93.62 167 ASP A CA 1
ATOM 1277 C C . ASP A 1 167 ? -14.602 -12.789 -10.039 1 93.62 167 ASP A C 1
ATOM 1279 O O . ASP A 1 167 ? -14.523 -11.594 -9.75 1 93.62 167 ASP A O 1
ATOM 1283 N N . ARG A 1 168 ? -14.969 -13.664 -9.234 1 96.06 168 ARG A N 1
ATOM 1284 C CA . ARG A 1 168 ? -15.297 -13.305 -7.859 1 96.06 168 ARG A CA 1
ATOM 1285 C C . ARG A 1 168 ? -14.078 -12.727 -7.145 1 96.06 168 ARG A C 1
ATOM 1287 O O . ARG A 1 168 ? -14.188 -11.727 -6.426 1 96.06 168 ARG A O 1
ATOM 1294 N N . VAL A 1 169 ? -12.938 -13.328 -7.355 1 96.25 169 VAL A N 1
ATOM 1295 C CA . VAL A 1 169 ? -11.703 -12.852 -6.75 1 96.25 169 VAL A CA 1
ATOM 1296 C C . VAL A 1 169 ? -11.398 -11.438 -7.25 1 96.25 169 VAL A C 1
ATOM 1298 O O . VAL A 1 169 ? -11.07 -10.547 -6.457 1 96.25 169 VAL A O 1
ATOM 1301 N N . ALA A 1 170 ? -11.562 -11.227 -8.523 1 96 170 ALA A N 1
ATOM 1302 C CA . ALA A 1 170 ? -11.297 -9.922 -9.109 1 96 170 ALA A CA 1
ATOM 1303 C C . ALA A 1 170 ? -12.219 -8.852 -8.508 1 96 170 ALA A C 1
ATOM 1305 O O . ALA A 1 170 ? -11.781 -7.734 -8.234 1 96 170 ALA A O 1
ATOM 1306 N N . VAL A 1 171 ? -13.391 -9.211 -8.352 1 97.31 171 VAL A N 1
ATOM 1307 C CA . VAL A 1 171 ? -14.367 -8.289 -7.785 1 97.31 171 VAL A CA 1
ATOM 1308 C C . VAL A 1 171 ? -13.992 -7.965 -6.34 1 97.31 171 VAL A C 1
ATOM 1310 O O . VAL A 1 171 ? -14.039 -6.805 -5.922 1 97.31 171 VAL A O 1
ATOM 1313 N N . SER A 1 172 ? -13.648 -8.984 -5.605 1 98.5 172 SER A N 1
ATOM 1314 C CA . SER A 1 172 ? -13.219 -8.773 -4.223 1 98.5 172 SER A CA 1
ATOM 1315 C C . SER A 1 172 ? -12.008 -7.855 -4.152 1 98.5 172 SER A C 1
ATOM 1317 O O . SER A 1 172 ? -11.961 -6.949 -3.318 1 98.5 172 SER A O 1
ATOM 1319 N N . ILE A 1 173 ? -11.07 -8.055 -5 1 98.38 173 ILE A N 1
ATOM 1320 C CA . ILE A 1 173 ? -9.859 -7.238 -5.066 1 98.38 173 ILE A CA 1
ATOM 1321 C C . ILE A 1 173 ? -10.227 -5.793 -5.391 1 98.38 173 ILE A C 1
ATOM 1323 O O . ILE A 1 173 ? -9.695 -4.859 -4.793 1 98.38 173 ILE A O 1
ATOM 1327 N N . ALA A 1 174 ? -11.086 -5.605 -6.32 1 98.25 174 ALA A N 1
ATOM 1328 C CA . ALA A 1 174 ? -11.531 -4.266 -6.695 1 98.25 174 ALA A CA 1
ATOM 1329 C C . ALA A 1 174 ? -12.125 -3.529 -5.496 1 98.25 174 ALA A C 1
ATOM 1331 O O . ALA A 1 174 ? -11.859 -2.342 -5.297 1 98.25 174 ALA A O 1
ATOM 1332 N N . PHE A 1 175 ? -12.867 -4.215 -4.734 1 98.62 175 PHE A N 1
ATOM 1333 C CA . PHE A 1 175 ? -13.461 -3.605 -3.551 1 98.62 175 PHE A CA 1
ATOM 1334 C C . PHE A 1 175 ? -12.391 -3.275 -2.518 1 98.62 175 PHE A C 1
ATOM 1336 O O . PHE A 1 175 ? -12.5 -2.285 -1.794 1 98.62 175 PHE A O 1
ATOM 1343 N N . ALA A 1 176 ? -11.438 -4.145 -2.42 1 98.38 176 ALA A N 1
ATOM 1344 C CA . ALA A 1 176 ? -10.344 -3.867 -1.494 1 98.38 176 ALA A CA 1
ATOM 1345 C C . ALA A 1 176 ? -9.594 -2.596 -1.892 1 98.38 176 ALA A C 1
ATOM 1347 O O . ALA A 1 176 ? -9.312 -1.746 -1.046 1 98.38 176 ALA A O 1
ATOM 1348 N N . PHE A 1 177 ? -9.289 -2.457 -3.162 1 98.62 177 PHE A N 1
ATOM 1349 C CA . PHE A 1 177 ? -8.617 -1.254 -3.635 1 98.62 177 PHE A CA 1
ATOM 1350 C C . PHE A 1 177 ? -9.5 -0.029 -3.453 1 98.62 177 PHE A C 1
ATOM 1352 O O . PHE A 1 177 ? -9.016 1.058 -3.139 1 98.62 177 PHE A O 1
ATOM 1359 N N . PHE A 1 178 ? -10.773 -0.204 -3.703 1 98.5 178 PHE A N 1
ATOM 1360 C CA . PHE A 1 178 ? -11.719 0.877 -3.473 1 98.5 178 PHE A CA 1
ATOM 1361 C C . PHE A 1 178 ? -11.711 1.301 -2.008 1 98.5 178 PHE A C 1
ATOM 1363 O O . PHE A 1 178 ? -11.711 2.494 -1.702 1 98.5 178 PHE A O 1
ATOM 1370 N N . GLY A 1 179 ? -11.727 0.316 -1.116 1 98.31 179 GLY A N 1
ATOM 1371 C CA . GLY A 1 179 ? -11.617 0.619 0.302 1 98.31 179 GLY A CA 1
ATOM 1372 C C . GLY A 1 179 ? -10.344 1.364 0.653 1 98.31 179 GLY A C 1
ATOM 1373 O O . GLY A 1 179 ? -10.367 2.316 1.436 1 98.31 179 GLY A O 1
ATOM 1374 N N . CYS A 1 180 ? -9.258 0.949 0.079 1 98.12 180 CYS A N 1
ATOM 1375 C CA . CYS A 1 180 ? -7.988 1.647 0.27 1 98.12 180 CYS A CA 1
ATOM 1376 C C . CYS A 1 180 ? -8.102 3.111 -0.141 1 98.12 180 CYS A C 1
ATOM 1378 O O . CYS A 1 180 ? -7.652 4 0.582 1 98.12 180 CYS A O 1
ATOM 1380 N N . PHE A 1 181 ? -8.719 3.314 -1.282 1 97.69 181 PHE A N 1
ATOM 1381 C CA . PHE A 1 181 ? -8.906 4.668 -1.796 1 97.69 181 PHE A CA 1
ATOM 1382 C C . PHE A 1 181 ? -9.727 5.508 -0.827 1 97.69 181 PHE A C 1
ATOM 1384 O O . PHE A 1 181 ? -9.398 6.668 -0.573 1 97.69 181 PHE A O 1
ATOM 1391 N N . LEU A 1 182 ? -10.758 4.977 -0.306 1 97.69 182 LEU A N 1
ATOM 1392 C CA . LEU A 1 182 ? -11.617 5.684 0.636 1 97.69 182 LEU A CA 1
ATOM 1393 C C . LEU A 1 182 ? -10.859 6.031 1.912 1 97.69 182 LEU A C 1
ATOM 1395 O O . LEU A 1 182 ? -10.984 7.141 2.434 1 97.69 182 LEU A O 1
ATOM 1399 N N . LEU A 1 183 ? -10.094 5.086 2.424 1 97.62 183 LEU A N 1
ATOM 1400 C CA . LEU A 1 183 ? -9.305 5.328 3.627 1 97.62 183 LEU A CA 1
ATOM 1401 C C . LEU A 1 183 ? -8.242 6.398 3.377 1 97.62 183 LEU A C 1
ATOM 1403 O O . LEU A 1 183 ? -7.977 7.23 4.25 1 97.62 183 LEU A O 1
ATOM 1407 N N . ALA A 1 184 ? -7.645 6.324 2.188 1 96.5 184 ALA A N 1
ATOM 1408 C CA . ALA A 1 184 ? -6.676 7.355 1.831 1 96.5 184 ALA A CA 1
ATOM 1409 C C . ALA A 1 184 ? -7.336 8.727 1.776 1 96.5 184 ALA A C 1
ATOM 1411 O O . ALA A 1 184 ? -6.754 9.719 2.227 1 96.5 184 ALA A O 1
ATOM 1412 N N . MET A 1 185 ? -8.508 8.766 1.23 1 96.12 185 MET A N 1
ATOM 1413 C CA . MET A 1 185 ? -9.25 10.031 1.188 1 96.12 185 MET A CA 1
ATOM 1414 C C . MET A 1 185 ? -9.539 10.539 2.596 1 96.12 185 MET A C 1
ATOM 1416 O O . MET A 1 185 ? -9.414 11.734 2.867 1 96.12 185 MET A O 1
ATOM 1420 N N . SER A 1 186 ? -9.914 9.641 3.424 1 94.62 186 SER A N 1
ATOM 1421 C CA . SER A 1 186 ? -10.156 10.008 4.812 1 94.62 186 SER A CA 1
ATOM 1422 C C . SER A 1 186 ? -8.906 10.578 5.469 1 94.62 186 SER A C 1
ATOM 1424 O O . SER A 1 186 ? -8.977 11.539 6.227 1 94.62 186 SER A O 1
ATOM 1426 N N . SER A 1 187 ? -7.816 9.969 5.223 1 93.88 187 SER A N 1
ATOM 1427 C CA . SER A 1 187 ? -6.555 10.438 5.777 1 93.88 187 SER A CA 1
ATOM 1428 C C . SER A 1 187 ? -6.223 11.844 5.281 1 93.88 187 SER A C 1
ATOM 1430 O O . SER A 1 187 ? -5.703 12.664 6.035 1 93.88 187 SER A O 1
ATOM 1432 N N . VAL A 1 188 ? -6.504 12.094 4.047 1 92.56 188 VAL A N 1
ATOM 1433 C CA . VAL A 1 188 ? -6.262 13.422 3.498 1 92.56 188 VAL A CA 1
ATOM 1434 C C . VAL A 1 188 ? -7.156 14.445 4.199 1 92.56 188 VAL A C 1
ATOM 1436 O O . VAL A 1 188 ? -6.715 15.555 4.512 1 92.56 188 VAL A O 1
ATOM 1439 N N . LEU A 1 189 ? -8.375 14.148 4.465 1 90.12 189 LEU A N 1
ATOM 1440 C CA . LEU A 1 189 ? -9.281 15.031 5.188 1 90.12 189 LEU A CA 1
ATOM 1441 C C . LEU A 1 189 ? -8.742 15.359 6.57 1 90.12 189 LEU A C 1
ATOM 1443 O O . LEU A 1 189 ? -8.836 16.5 7.027 1 90.12 189 LEU A O 1
ATOM 1447 N N . ASP A 1 190 ? -8.172 14.406 7.16 1 89.81 190 ASP A N 1
ATOM 1448 C CA . ASP A 1 190 ? -7.578 14.625 8.477 1 89.81 190 ASP A CA 1
ATOM 1449 C C . ASP A 1 190 ? -6.402 15.594 8.398 1 89.81 190 ASP A C 1
ATOM 1451 O O . ASP A 1 190 ? -6.227 16.438 9.281 1 89.81 190 ASP A O 1
ATOM 1455 N N . VAL A 1 191 ? -5.613 15.445 7.391 1 89.62 191 VAL A N 1
ATOM 1456 C CA . VAL A 1 191 ? -4.461 16.312 7.238 1 89.62 191 VAL A CA 1
ATOM 1457 C C . VAL A 1 191 ? -4.93 17.75 6.98 1 89.62 191 VAL A C 1
ATOM 1459 O O . VAL A 1 191 ? -4.336 18.703 7.488 1 89.62 191 VAL A O 1
ATOM 1462 N N . VAL A 1 192 ? -5.969 17.938 6.168 1 87.56 192 VAL A N 1
ATOM 1463 C CA . VAL A 1 192 ? -6.531 19.266 5.91 1 87.56 192 VAL A CA 1
ATOM 1464 C C . VAL A 1 192 ? -7.008 19.891 7.219 1 87.56 192 VAL A C 1
ATOM 1466 O O . VAL A 1 192 ? -6.742 21.062 7.492 1 87.56 192 VAL A O 1
ATOM 1469 N N . TRP A 1 193 ? -7.648 19.141 7.992 1 84.69 193 TRP A N 1
ATOM 1470 C CA . TRP A 1 193 ? -8.109 19.625 9.289 1 84.69 193 TRP A CA 1
ATOM 1471 C C . TRP A 1 193 ? -6.926 20.016 10.18 1 84.69 193 TRP A C 1
ATOM 1473 O O . TRP A 1 193 ? -6.938 21.062 10.82 1 84.69 193 TRP A O 1
ATOM 1483 N N . LEU A 1 194 ? -5.934 19.188 10.227 1 83.88 194 LEU A N 1
ATOM 1484 C CA . LEU A 1 194 ? -4.75 19.422 11.055 1 83.88 194 LEU A CA 1
ATOM 1485 C C . LEU A 1 194 ? -4 20.672 10.594 1 83.88 194 LEU A C 1
ATOM 1487 O O . LEU A 1 194 ? -3.389 21.359 11.406 1 83.88 194 LEU A O 1
ATOM 1491 N N . SER A 1 195 ? -4.047 20.969 9.336 1 83.38 195 SER A N 1
ATOM 1492 C CA . SER A 1 195 ? -3.334 22.125 8.789 1 83.38 195 SER A CA 1
ATOM 1493 C C . SER A 1 195 ? -4.113 23.406 9.008 1 83.38 195 SER A C 1
ATOM 1495 O O . SER A 1 195 ? -3.551 24.5 8.922 1 83.38 195 SER A O 1
ATOM 1497 N N . ALA A 1 196 ? -5.305 23.344 9.109 1 78.19 196 ALA A N 1
ATOM 1498 C CA . ALA A 1 196 ? -6.148 24.531 9.305 1 78.19 196 ALA A CA 1
ATOM 1499 C C . ALA A 1 196 ? -6.188 24.938 10.773 1 78.19 196 ALA A C 1
ATOM 1501 O O . ALA A 1 196 ? -6.48 26.078 11.102 1 78.19 196 ALA A O 1
ATOM 1502 N N . TYR A 1 197 ? -5.895 24.062 11.617 1 65.06 197 TYR A N 1
ATOM 1503 C CA . TYR A 1 197 ? -5.941 24.406 13.031 1 65.06 197 TYR A CA 1
ATOM 1504 C C . TYR A 1 197 ? -4.539 24.578 13.602 1 65.06 197 TYR A C 1
ATOM 1506 O O . TYR A 1 197 ? -4.293 25.469 14.422 1 65.06 197 TYR A O 1
ATOM 1514 N N . MET B 1 1 ? 17.016 67.875 39.594 1 33.28 1 MET B N 1
ATOM 1515 C CA . MET B 1 1 ? 17.094 66.438 39.844 1 33.28 1 MET B CA 1
ATOM 1516 C C . MET B 1 1 ? 16.281 65.688 38.781 1 33.28 1 MET B C 1
ATOM 1518 O O . MET B 1 1 ? 15.055 65.812 38.719 1 33.28 1 MET B O 1
ATOM 1522 N N . GLY B 1 2 ? 16.781 65.5 37.531 1 38.56 2 GLY B N 1
ATOM 1523 C CA . GLY B 1 2 ? 16.281 65 36.25 1 38.56 2 GLY B CA 1
ATOM 1524 C C . GLY B 1 2 ? 15.867 63.531 36.312 1 38.56 2 GLY B C 1
ATOM 1525 O O . GLY B 1 2 ? 16.578 62.688 36.906 1 38.56 2 GLY B O 1
ATOM 1526 N N . ASP B 1 3 ? 14.555 63.25 36.344 1 39.38 3 ASP B N 1
ATOM 1527 C CA . ASP B 1 3 ? 13.867 61.938 36.344 1 39.38 3 ASP B CA 1
ATOM 1528 C C . ASP B 1 3 ? 14.344 61.062 35.188 1 39.38 3 ASP B C 1
ATOM 1530 O O . ASP B 1 3 ? 14.219 61.438 34.031 1 39.38 3 ASP B O 1
ATOM 1534 N N . ASN B 1 4 ? 15.508 60.469 35.344 1 41.38 4 ASN B N 1
ATOM 1535 C CA . ASN B 1 4 ? 15.977 59.438 34.406 1 41.38 4 ASN B CA 1
ATOM 1536 C C . ASN B 1 4 ? 14.922 58.344 34.188 1 41.38 4 ASN B C 1
ATOM 1538 O O . ASN B 1 4 ? 14.602 57.594 35.125 1 41.38 4 ASN B O 1
ATOM 1542 N N . VAL B 1 5 ? 13.906 58.656 33.438 1 47.88 5 VAL B N 1
ATOM 1543 C CA . VAL B 1 5 ? 12.992 57.625 32.906 1 47.88 5 VAL B CA 1
ATOM 1544 C C . VAL B 1 5 ? 13.789 56.469 32.375 1 47.88 5 VAL B C 1
ATOM 1546 O O . VAL B 1 5 ? 14.594 56.625 31.453 1 47.88 5 VAL B O 1
ATOM 1549 N N . LEU B 1 6 ? 14.258 55.531 33.25 1 43.31 6 LEU B N 1
ATOM 1550 C CA . LEU B 1 6 ? 14.766 54.188 32.875 1 43.31 6 LEU B CA 1
ATOM 1551 C C . LEU B 1 6 ? 13.914 53.562 31.797 1 43.31 6 LEU B C 1
ATOM 1553 O O . LEU B 1 6 ? 12.711 53.375 31.953 1 43.31 6 LEU B O 1
ATOM 1557 N N . ASN B 1 7 ? 14.188 53.938 30.531 1 40.72 7 ASN B N 1
ATOM 1558 C CA . ASN B 1 7 ? 13.703 53.188 29.375 1 40.72 7 ASN B CA 1
ATOM 1559 C C . ASN B 1 7 ? 13.805 51.688 29.594 1 40.72 7 ASN B C 1
ATOM 1561 O O . ASN B 1 7 ? 14.906 51.125 29.688 1 40.72 7 ASN B O 1
ATOM 1565 N N . THR B 1 8 ? 12.969 51.062 30.422 1 44.56 8 THR B N 1
ATOM 1566 C CA . THR B 1 8 ? 12.898 49.594 30.484 1 44.56 8 THR B CA 1
ATOM 1567 C C . THR B 1 8 ? 12.758 49 29.078 1 44.56 8 THR B C 1
ATOM 1569 O O . THR B 1 8 ? 11.875 49.406 28.328 1 44.56 8 THR B O 1
ATOM 1572 N N . PRO B 1 9 ? 13.883 48.5 28.562 1 48.28 9 PRO B N 1
ATOM 1573 C CA . PRO B 1 9 ? 13.781 47.844 27.25 1 48.28 9 PRO B CA 1
ATOM 1574 C C . PRO B 1 9 ? 12.555 46.969 27.109 1 48.28 9 PRO B C 1
ATOM 1576 O O . PRO B 1 9 ? 12.109 46.375 28.094 1 48.28 9 PRO B O 1
ATOM 1579 N N . PRO B 1 10 ? 11.602 47.25 26.297 1 44.25 10 PRO B N 1
ATOM 1580 C CA . PRO B 1 10 ? 10.445 46.375 26.109 1 44.25 10 PRO B CA 1
ATOM 1581 C C . PRO B 1 10 ? 10.812 44.906 26.125 1 44.25 10 PRO B C 1
ATOM 1583 O O . PRO B 1 10 ? 11.891 44.531 25.656 1 44.25 10 PRO B O 1
ATOM 1586 N N . PHE B 1 11 ? 10.5 44.062 27.156 1 44.19 11 PHE B N 1
ATOM 1587 C CA . PHE B 1 11 ? 10.492 42.594 27.266 1 44.19 11 PHE B CA 1
ATOM 1588 C C . PHE B 1 11 ? 9.992 41.969 25.984 1 44.19 11 PHE B C 1
ATOM 1590 O O . PHE B 1 11 ? 9.594 40.812 25.969 1 44.19 11 PHE B O 1
ATOM 1597 N N . TYR B 1 12 ? 9.648 42.688 24.953 1 44.75 12 TYR B N 1
ATOM 1598 C CA . TYR B 1 12 ? 9.086 42 23.797 1 44.75 12 TYR B CA 1
ATOM 1599 C C . TYR B 1 12 ? 10.031 40.938 23.297 1 44.75 12 TYR B C 1
ATOM 1601 O O . TYR B 1 12 ? 9.609 40 22.578 1 44.75 12 TYR B O 1
ATOM 1609 N N . THR B 1 13 ? 11.32 41.094 23.125 1 48.88 13 THR B N 1
ATOM 1610 C CA . THR B 1 13 ? 12.211 40.531 22.141 1 48.88 13 THR B CA 1
ATOM 1611 C C . THR B 1 13 ? 12.594 39.094 22.516 1 48.88 13 THR B C 1
ATOM 1613 O O . THR B 1 13 ? 13.023 38.312 21.656 1 48.88 13 THR B O 1
ATOM 1616 N N . THR B 1 14 ? 12.648 38.688 23.719 1 53.69 14 THR B N 1
ATOM 1617 C CA . THR B 1 14 ? 13.234 37.406 24.031 1 53.69 14 THR B CA 1
ATOM 1618 C C . THR B 1 14 ? 12.258 36.281 23.688 1 53.69 14 THR B C 1
ATOM 1620 O O . THR B 1 14 ? 12.672 35.156 23.328 1 53.69 14 THR B O 1
ATOM 1623 N N . LYS B 1 15 ? 10.992 36.312 24 1 56 15 LYS B N 1
ATOM 1624 C CA . LYS B 1 15 ? 10.039 35.281 23.672 1 56 15 LYS B CA 1
ATOM 1625 C C . LYS B 1 15 ? 9.875 35.125 22.172 1 56 15 LYS B C 1
ATOM 1627 O O . LYS B 1 15 ? 9.75 34 21.656 1 56 15 LYS B O 1
ATOM 1632 N N . ASP B 1 16 ? 9.711 36.156 21.438 1 53.19 16 ASP B N 1
ATOM 1633 C CA . ASP B 1 16 ? 9.648 36.094 19.984 1 53.19 16 ASP B CA 1
ATOM 1634 C C . ASP B 1 16 ? 10.945 35.531 19.391 1 53.19 16 ASP B C 1
ATOM 1636 O O . ASP B 1 16 ? 10.922 34.812 18.406 1 53.19 16 ASP B O 1
ATOM 1640 N N . ALA B 1 17 ? 12.047 35.906 20 1 58.53 17 ALA B N 1
ATOM 1641 C CA . ALA B 1 17 ? 13.344 35.344 19.594 1 58.53 17 ALA B CA 1
ATOM 1642 C C . ALA B 1 17 ? 13.43 33.844 19.922 1 58.53 17 ALA B C 1
ATOM 1644 O O . ALA B 1 17 ? 13.961 33.062 19.125 1 58.53 17 ALA B O 1
ATOM 1645 N N . GLU B 1 18 ? 12.922 33.406 20.984 1 57.19 18 GLU B N 1
ATOM 1646 C CA . GLU B 1 18 ? 12.945 32 21.359 1 57.19 18 GLU B CA 1
ATOM 1647 C C . GLU B 1 18 ? 11.992 31.188 20.5 1 57.19 18 GLU B C 1
ATOM 1649 O O . GLU B 1 18 ? 12.32 30.078 20.078 1 57.19 18 GLU B O 1
ATOM 1654 N N . THR B 1 19 ? 10.734 31.719 20.297 1 56.94 19 THR B N 1
ATOM 1655 C CA . THR B 1 19 ? 9.805 31.031 19.391 1 56.94 19 THR B CA 1
ATOM 1656 C C . THR B 1 19 ? 10.367 30.969 17.984 1 56.94 19 THR B C 1
ATOM 1658 O O . THR B 1 19 ? 10.234 29.953 17.297 1 56.94 19 THR B O 1
ATOM 1661 N N . GLY B 1 20 ? 10.945 32.094 17.609 1 57.75 20 GLY B N 1
ATOM 1662 C CA . GLY B 1 20 ? 11.609 32.094 16.328 1 57.75 20 GLY B CA 1
ATOM 1663 C C . GLY B 1 20 ? 12.789 31.141 16.25 1 57.75 20 GLY B C 1
ATOM 1664 O O . GLY B 1 20 ? 12.984 30.469 15.242 1 57.75 20 GLY B O 1
ATOM 1665 N N . SER B 1 21 ? 13.594 31.172 17.297 1 61.91 21 SER B N 1
ATOM 1666 C CA . SER B 1 21 ? 14.742 30.281 17.344 1 61.91 21 SER B CA 1
ATOM 1667 C C . SER B 1 21 ? 14.305 28.828 17.406 1 61.91 21 SER B C 1
ATOM 1669 O O . SER B 1 21 ? 14.883 27.969 16.734 1 61.91 21 SER B O 1
ATOM 1671 N N . LEU B 1 22 ? 13.336 28.484 18.219 1 59.41 22 LEU B N 1
ATOM 1672 C CA . LEU B 1 22 ? 12.797 27.125 18.312 1 59.41 22 LEU B CA 1
ATOM 1673 C C . LEU B 1 22 ? 12.188 26.688 16.984 1 59.41 22 LEU B C 1
ATOM 1675 O O . LEU B 1 22 ? 12.383 25.562 16.547 1 59.41 22 LEU B O 1
ATOM 1679 N N . SER B 1 23 ? 11.5 27.672 16.453 1 62.22 23 SER B N 1
ATOM 1680 C CA . SER B 1 23 ? 10.922 27.406 15.141 1 62.22 23 SER B CA 1
ATOM 1681 C C . SER B 1 23 ? 12.016 27.156 14.102 1 62.22 23 SER B C 1
ATOM 1683 O O . SER B 1 23 ? 11.906 26.234 13.289 1 62.22 23 SER B O 1
ATOM 1685 N N . ARG B 1 24 ? 13.133 27.953 14.266 1 64.56 24 ARG B N 1
ATOM 1686 C CA . ARG B 1 24 ? 14.234 27.797 13.32 1 64.56 24 ARG B CA 1
ATOM 1687 C C . ARG B 1 24 ? 14.945 26.469 13.523 1 64.56 24 ARG B C 1
ATOM 1689 O O . ARG B 1 24 ? 15.32 25.812 12.547 1 64.56 24 ARG B O 1
ATOM 1696 N N . ARG B 1 25 ? 15.211 26.062 14.734 1 66.12 25 ARG B N 1
ATOM 1697 C CA . ARG B 1 25 ? 15.844 24.781 15.039 1 66.12 25 ARG B CA 1
ATOM 1698 C C . ARG B 1 25 ? 14.969 23.609 14.586 1 66.12 25 ARG B C 1
ATOM 1700 O O . ARG B 1 25 ? 15.469 22.625 14.062 1 66.12 25 ARG B O 1
ATOM 1707 N N . LEU B 1 26 ? 13.711 23.688 14.727 1 64.44 26 LEU B N 1
ATOM 1708 C CA . LEU B 1 26 ? 12.773 22.641 14.32 1 64.44 26 LEU B CA 1
ATOM 1709 C C . LEU B 1 26 ? 12.742 22.5 12.797 1 64.44 26 LEU B C 1
ATOM 1711 O O . LEU B 1 26 ? 12.719 21.391 12.273 1 64.44 26 LEU B O 1
ATOM 1715 N N . PHE B 1 27 ? 12.984 23.688 12.281 1 68.88 27 PHE B N 1
ATOM 1716 C CA . PHE B 1 27 ? 12.945 23.672 10.82 1 68.88 27 PHE B CA 1
ATOM 1717 C C . PHE B 1 27 ? 14.242 23.109 10.25 1 68.88 27 PHE B C 1
ATOM 1719 O O . PHE B 1 27 ? 14.219 22.391 9.258 1 68.88 27 PHE B O 1
ATOM 1726 N N . ARG B 1 28 ? 15.398 23.5 10.992 1 74.12 28 ARG B N 1
ATOM 1727 C CA . ARG B 1 28 ? 16.672 22.953 10.539 1 74.12 28 ARG B CA 1
ATOM 1728 C C . ARG B 1 28 ? 16.703 21.438 10.695 1 74.12 28 ARG B C 1
ATOM 1730 O O . ARG B 1 28 ? 17.188 20.719 9.812 1 74.12 28 ARG B O 1
ATOM 1737 N N . SER B 1 29 ? 16.125 21 11.758 1 81.06 29 SER B N 1
ATOM 1738 C CA . SER B 1 29 ? 16.078 19.562 12 1 81.06 29 SER B CA 1
ATOM 1739 C C . SER B 1 29 ? 15.18 18.859 10.984 1 81.06 29 SER B C 1
ATOM 1741 O O . SER B 1 29 ? 15.484 17.766 10.523 1 81.06 29 SER B O 1
ATOM 1743 N N . TYR B 1 30 ? 14.164 19.562 10.586 1 81.25 30 TYR B N 1
ATOM 1744 C CA . TYR B 1 30 ? 13.25 19.031 9.586 1 81.25 30 TYR B CA 1
ATOM 1745 C C . TYR B 1 30 ? 13.938 18.875 8.234 1 81.25 30 TYR B C 1
ATOM 1747 O O . TYR B 1 30 ? 13.797 17.859 7.57 1 81.25 30 TYR B O 1
ATOM 1755 N N . ASP B 1 31 ? 14.758 19.766 7.945 1 81.69 31 ASP B N 1
ATOM 1756 C CA . ASP B 1 31 ? 15.453 19.734 6.664 1 81.69 31 ASP B CA 1
ATOM 1757 C C . ASP B 1 31 ? 16.484 18.609 6.621 1 81.69 31 ASP B C 1
ATOM 1759 O O . ASP B 1 31 ? 16.594 17.906 5.617 1 81.69 31 ASP B O 1
ATOM 1763 N N . VAL B 1 32 ? 17.125 18.531 7.672 1 83.81 32 VAL B N 1
ATOM 1764 C CA . VAL B 1 32 ? 18.156 17.5 7.746 1 83.81 32 VAL B CA 1
ATOM 1765 C C . VAL B 1 32 ? 17.516 16.109 7.695 1 83.81 32 VAL B C 1
ATOM 1767 O O . VAL B 1 32 ? 18.016 15.211 7.023 1 83.81 32 VAL B O 1
ATOM 1770 N N . MET B 1 33 ? 16.406 15.953 8.336 1 88.44 33 MET B N 1
ATOM 1771 C CA . MET B 1 33 ? 15.719 14.672 8.359 1 88.44 33 MET B CA 1
ATOM 1772 C C . MET B 1 33 ? 15.188 14.32 6.977 1 88.44 33 MET B C 1
ATOM 1774 O O . MET B 1 33 ? 15.273 13.164 6.551 1 88.44 33 MET B O 1
ATOM 1778 N N . HIS B 1 34 ? 14.711 15.297 6.34 1 88.12 34 HIS B N 1
ATOM 1779 C CA . HIS B 1 34 ? 14.188 15.062 5 1 88.12 34 HIS B CA 1
ATOM 1780 C C . HIS B 1 34 ? 15.297 14.633 4.043 1 88.12 34 HIS B C 1
ATOM 1782 O O . HIS B 1 34 ? 15.102 13.727 3.229 1 88.12 34 HIS B O 1
ATOM 1788 N N . VAL B 1 35 ? 16.422 15.227 4.164 1 89 35 VAL B N 1
ATOM 1789 C CA . VAL B 1 35 ? 17.531 14.906 3.281 1 89 35 VAL B CA 1
ATOM 1790 C C . VAL B 1 35 ? 18.047 13.508 3.578 1 89 35 VAL B C 1
ATOM 1792 O O . VAL B 1 35 ? 18.312 12.727 2.66 1 89 35 VAL B O 1
ATOM 1795 N N . ALA B 1 36 ? 18.141 13.219 4.789 1 92.38 36 ALA B N 1
ATOM 1796 C CA . ALA B 1 36 ? 18.609 11.891 5.191 1 92.38 36 ALA B CA 1
ATOM 1797 C C . ALA B 1 36 ? 17.656 10.805 4.723 1 92.38 36 ALA B C 1
ATOM 1799 O O . ALA B 1 36 ? 18.078 9.781 4.184 1 92.38 36 ALA B O 1
ATOM 1800 N N . LEU B 1 37 ? 16.406 11.023 4.91 1 94.62 37 LEU B N 1
ATOM 1801 C CA . LEU B 1 37 ? 15.398 10.055 4.492 1 94.62 37 LEU B CA 1
ATOM 1802 C C . LEU B 1 37 ? 15.438 9.836 2.984 1 94.62 37 LEU B C 1
ATOM 1804 O O . LEU B 1 37 ? 15.328 8.703 2.51 1 94.62 37 LEU B O 1
ATOM 1808 N N . ARG B 1 38 ? 15.688 10.875 2.285 1 94.81 38 ARG B N 1
ATOM 1809 C CA . ARG B 1 38 ? 15.711 10.789 0.829 1 94.81 38 ARG B CA 1
ATOM 1810 C C . ARG B 1 38 ? 16.953 10.039 0.342 1 94.81 38 ARG B C 1
ATOM 1812 O O . ARG B 1 38 ? 16.875 9.273 -0.622 1 94.81 38 ARG B O 1
ATOM 1819 N N . LEU B 1 39 ? 18 10.281 0.996 1 95.62 39 LEU B N 1
ATOM 1820 C CA . LEU B 1 39 ? 19.234 9.602 0.62 1 95.62 39 LEU B CA 1
ATOM 1821 C C . LEU B 1 39 ? 19.109 8.102 0.862 1 95.62 39 LEU B C 1
ATOM 1823 O O . LEU B 1 39 ? 19.516 7.297 0.016 1 95.62 39 LEU B O 1
ATOM 1827 N N . VAL B 1 40 ? 18.547 7.773 1.961 1 97.81 40 VAL B N 1
ATOM 1828 C CA . VAL B 1 40 ? 18.375 6.359 2.287 1 97.81 40 VAL B CA 1
ATOM 1829 C C . VAL B 1 40 ? 17.344 5.734 1.358 1 97.81 40 VAL B C 1
ATOM 1831 O O . VAL B 1 40 ? 17.516 4.598 0.904 1 97.81 40 VAL B O 1
ATOM 1834 N N . CYS B 1 41 ? 16.297 6.492 1.102 1 97.81 41 CYS B N 1
ATOM 1835 C CA . CYS B 1 41 ? 15.273 5.996 0.198 1 97.81 41 CYS B CA 1
ATOM 1836 C C . CYS B 1 41 ? 15.836 5.77 -1.2 1 97.81 41 CYS B C 1
ATOM 1838 O O . CYS B 1 41 ? 15.516 4.77 -1.847 1 97.81 41 CYS B O 1
ATOM 1840 N N . LEU B 1 42 ? 16.672 6.637 -1.659 1 98 42 LEU B N 1
ATOM 1841 C CA . LEU B 1 42 ? 17.312 6.492 -2.961 1 98 42 LEU B CA 1
ATOM 1842 C C . LEU B 1 42 ? 18.188 5.242 -3 1 98 42 LEU B C 1
ATOM 1844 O O . LEU B 1 42 ? 18.109 4.457 -3.947 1 98 42 LEU B O 1
ATOM 1848 N N . SER B 1 43 ? 18.938 5.082 -1.978 1 98.31 43 SER B N 1
ATOM 1849 C CA . SER B 1 43 ? 19.812 3.918 -1.898 1 98.31 43 SER B CA 1
ATOM 1850 C C . SER B 1 43 ? 19.016 2.623 -1.839 1 98.31 43 SER B C 1
ATOM 1852 O O . SER B 1 43 ? 19.359 1.637 -2.49 1 98.31 43 SER B O 1
ATOM 1854 N N . ALA B 1 44 ? 17.969 2.66 -1.055 1 98.38 44 ALA B N 1
ATOM 1855 C CA . ALA B 1 44 ? 17.125 1.475 -0.934 1 98.38 44 ALA B CA 1
ATOM 1856 C C . ALA B 1 44 ? 16.469 1.133 -2.266 1 98.38 44 ALA B C 1
ATOM 1858 O O . ALA B 1 44 ? 16.375 -0.039 -2.639 1 98.38 44 ALA B O 1
ATOM 1859 N N . SER B 1 45 ? 16 2.129 -2.961 1 98.62 45 SER B N 1
ATOM 1860 C CA . SER B 1 45 ? 15.375 1.925 -4.262 1 98.62 45 SER B CA 1
ATOM 1861 C C . SER B 1 45 ? 16.375 1.382 -5.277 1 98.62 45 SER B C 1
ATOM 1863 O O . SER B 1 45 ? 16.062 0.463 -6.039 1 98.62 45 SER B O 1
ATOM 1865 N N . LEU B 1 46 ? 17.547 1.869 -5.262 1 98.19 46 LEU B N 1
ATOM 1866 C CA . LEU B 1 46 ? 18.594 1.391 -6.164 1 98.19 46 LEU B CA 1
ATOM 1867 C C . LEU B 1 46 ? 18.969 -0.053 -5.84 1 98.19 46 LEU B C 1
ATOM 1869 O O . LEU B 1 46 ? 19.109 -0.879 -6.746 1 98.19 46 LEU B O 1
ATOM 1873 N N . ALA B 1 47 ? 19.078 -0.292 -4.59 1 98.5 47 ALA B N 1
ATOM 1874 C CA . ALA B 1 47 ? 19.391 -1.655 -4.172 1 98.5 47 ALA B CA 1
ATOM 1875 C C . ALA B 1 47 ? 18.312 -2.631 -4.605 1 98.5 47 ALA B C 1
ATOM 1877 O O . ALA B 1 47 ? 18.609 -3.729 -5.09 1 98.5 47 ALA B O 1
ATOM 1878 N N . SER B 1 48 ? 17.047 -2.23 -4.445 1 98.69 48 SER B N 1
ATOM 1879 C CA . SER B 1 48 ? 15.938 -3.074 -4.855 1 98.69 48 SER B CA 1
ATOM 1880 C C . SER B 1 48 ? 16 -3.396 -6.344 1 98.69 48 SER B C 1
ATOM 1882 O O . SER B 1 48 ? 15.883 -4.559 -6.742 1 98.69 48 SER B O 1
ATOM 1884 N N . VAL B 1 49 ? 16.297 -2.422 -7.121 1 98.44 49 VAL B N 1
ATOM 1885 C CA . VAL B 1 49 ? 16.344 -2.59 -8.57 1 98.44 49 VAL B CA 1
ATOM 1886 C C . VAL B 1 49 ? 17.531 -3.457 -8.953 1 98.44 49 VAL B C 1
ATOM 1888 O O . VAL B 1 49 ? 17.391 -4.438 -9.688 1 98.44 49 VAL B O 1
ATOM 1891 N N . VAL B 1 50 ? 18.688 -3.176 -8.414 1 98.25 50 VAL B N 1
ATOM 1892 C CA . VAL B 1 50 ? 19.922 -3.855 -8.797 1 98.25 50 VAL B CA 1
ATOM 1893 C C . VAL B 1 50 ? 19.844 -5.328 -8.406 1 98.25 50 VAL B C 1
ATOM 1895 O O . VAL B 1 50 ? 20.188 -6.207 -9.203 1 98.25 50 VAL B O 1
ATOM 1898 N N . VAL B 1 51 ? 19.375 -5.582 -7.238 1 98.06 51 VAL B N 1
ATOM 1899 C CA . VAL B 1 51 ? 19.266 -6.965 -6.777 1 98.06 51 VAL B CA 1
ATOM 1900 C C . VAL B 1 51 ? 18.25 -7.719 -7.633 1 98.06 51 VAL B C 1
ATOM 1902 O O . VAL B 1 51 ? 18.484 -8.867 -8.016 1 98.06 51 VAL B O 1
ATOM 1905 N N . MET B 1 52 ? 17.203 -7.098 -7.996 1 97.81 52 MET B N 1
ATOM 1906 C CA . MET B 1 52 ? 16.156 -7.77 -8.773 1 97.81 52 MET B CA 1
ATOM 1907 C C . MET B 1 52 ? 16.641 -8.07 -10.188 1 97.81 52 MET B C 1
ATOM 1909 O O . MET B 1 52 ? 16.438 -9.172 -10.695 1 97.81 52 MET B O 1
ATOM 1913 N N . ILE B 1 53 ? 17.312 -7.102 -10.797 1 96.31 53 ILE B N 1
ATOM 1914 C CA . ILE B 1 53 ? 17.672 -7.277 -12.203 1 96.31 53 ILE B CA 1
ATOM 1915 C C . ILE B 1 53 ? 18.797 -8.305 -12.32 1 96.31 53 ILE B C 1
ATOM 1917 O O . ILE B 1 53 ? 19.094 -8.781 -13.422 1 96.31 53 ILE B O 1
ATOM 1921 N N . THR B 1 54 ? 19.406 -8.641 -11.188 1 95.69 54 THR B N 1
ATOM 1922 C CA . THR B 1 54 ? 20.453 -9.664 -11.188 1 95.69 54 THR B CA 1
ATOM 1923 C C . THR B 1 54 ? 19.859 -11.016 -10.789 1 95.69 54 THR B C 1
ATOM 1925 O O . THR B 1 54 ? 20.578 -12.023 -10.789 1 95.69 54 THR B O 1
ATOM 1928 N N . ALA B 1 55 ? 18.625 -11.023 -10.531 1 94.44 55 ALA B N 1
ATOM 1929 C CA . ALA B 1 55 ? 17.984 -12.266 -10.109 1 94.44 55 ALA B CA 1
ATOM 1930 C C . ALA B 1 55 ? 17.688 -13.164 -11.312 1 94.44 55 ALA B C 1
ATOM 1932 O O . ALA B 1 55 ? 16.75 -12.883 -12.078 1 94.44 55 ALA B O 1
ATOM 1933 N N . LYS B 1 56 ? 18.453 -14.141 -11.547 1 92.12 56 LYS B N 1
ATOM 1934 C CA . LYS B 1 56 ? 18.281 -15.188 -12.547 1 92.12 56 LYS B CA 1
ATOM 1935 C C . LYS B 1 56 ? 18.953 -16.484 -12.102 1 92.12 56 LYS B C 1
ATOM 1937 O O . LYS B 1 56 ? 19.922 -16.469 -11.328 1 92.12 56 LYS B O 1
ATOM 1942 N N . GLU B 1 57 ? 18.297 -17.562 -12.438 1 92.06 57 GLU B N 1
ATOM 1943 C CA . GLU B 1 57 ? 18.844 -18.859 -12.055 1 92.06 57 GLU B CA 1
ATOM 1944 C C . GLU B 1 57 ? 18.281 -19.969 -12.938 1 92.06 57 GLU B C 1
ATOM 1946 O O . GLU B 1 57 ? 17.094 -19.969 -13.281 1 92.06 57 GLU B O 1
ATOM 1951 N N . LYS B 1 58 ? 19.234 -20.844 -13.383 1 89 58 LYS B N 1
ATOM 1952 C CA . LYS B 1 58 ? 18.859 -22.062 -14.094 1 89 58 LYS B CA 1
ATOM 1953 C C . LYS B 1 58 ? 19.047 -23.297 -13.219 1 89 58 LYS B C 1
ATOM 1955 O O . LYS B 1 58 ? 20.031 -23.406 -12.484 1 89 58 LYS B O 1
ATOM 1960 N N . SER B 1 59 ? 17.984 -24.094 -13.109 1 87.31 59 SER B N 1
ATOM 1961 C CA . SER B 1 59 ? 18.078 -25.328 -12.32 1 87.31 59 SER B CA 1
ATOM 1962 C C . SER B 1 59 ? 17.234 -26.438 -12.945 1 87.31 59 SER B C 1
ATOM 1964 O O . SER B 1 59 ? 16.766 -26.312 -14.078 1 87.31 59 SER B O 1
ATOM 1966 N N . THR B 1 60 ? 17.328 -27.703 -12.398 1 82.06 60 THR B N 1
ATOM 1967 C CA . THR B 1 60 ? 16.547 -28.844 -12.844 1 82.06 60 THR B CA 1
ATOM 1968 C C . THR B 1 60 ? 15.578 -29.297 -11.75 1 82.06 60 THR B C 1
ATOM 1970 O O . THR B 1 60 ? 15.938 -29.312 -10.57 1 82.06 60 THR B O 1
ATOM 1973 N N . MET B 1 61 ? 14.383 -29.438 -12.156 1 77.62 61 MET B N 1
ATOM 1974 C CA . MET B 1 61 ? 13.383 -29.906 -11.203 1 77.62 61 MET B CA 1
ATOM 1975 C C . MET B 1 61 ? 12.867 -31.297 -11.594 1 77.62 61 MET B C 1
ATOM 1977 O O . MET B 1 61 ? 12.75 -31.609 -12.773 1 77.62 61 MET B O 1
ATOM 1981 N N . SER B 1 62 ? 12.703 -32.156 -10.508 1 73.06 62 SER B N 1
ATOM 1982 C CA . SER B 1 62 ? 12.125 -33.469 -10.758 1 73.06 62 SER B CA 1
ATOM 1983 C C . SER B 1 62 ? 10.602 -33.438 -10.641 1 73.06 62 SER B C 1
ATOM 1985 O O . SER B 1 62 ? 10.07 -33.094 -9.578 1 73.06 62 SER B O 1
ATOM 1987 N N . LEU B 1 63 ? 9.953 -33.469 -11.719 1 66.19 63 LEU B N 1
ATOM 1988 C CA . LEU B 1 63 ? 8.5 -33.594 -11.734 1 66.19 63 LEU B CA 1
ATOM 1989 C C . LEU B 1 63 ? 8.07 -35 -12.133 1 66.19 63 LEU B C 1
ATOM 1991 O O . LEU B 1 63 ? 8.359 -35.438 -13.242 1 66.19 63 LEU B O 1
ATOM 1995 N N . TYR B 1 64 ? 7.336 -35.625 -11.219 1 65.25 64 TYR B N 1
ATOM 1996 C CA . TYR B 1 64 ? 6.832 -36.969 -11.43 1 65.25 64 TYR B CA 1
ATOM 1997 C C . TYR B 1 64 ? 7.945 -37.906 -11.906 1 65.25 64 TYR B C 1
ATOM 1999 O O . TYR B 1 64 ? 7.734 -38.719 -12.789 1 65.25 64 TYR B O 1
ATOM 2007 N N . GLY B 1 65 ? 9.219 -37.688 -11.375 1 66.38 65 GLY B N 1
ATOM 2008 C CA . GLY B 1 65 ? 10.32 -38.594 -11.703 1 66.38 65 GLY B CA 1
ATOM 2009 C C . GLY B 1 65 ? 11.125 -38.125 -12.906 1 66.38 65 GLY B C 1
ATOM 2010 O O . GLY B 1 65 ? 12.125 -38.75 -13.266 1 66.38 65 GLY B O 1
ATOM 2011 N N . PHE B 1 66 ? 10.641 -37.062 -13.617 1 73.88 66 PHE B N 1
ATOM 2012 C CA . PHE B 1 66 ? 11.359 -36.562 -14.773 1 73.88 66 PHE B CA 1
ATOM 2013 C C . PHE B 1 66 ? 12.039 -35.219 -14.461 1 73.88 66 PHE B C 1
ATOM 2015 O O . PHE B 1 66 ? 11.461 -34.375 -13.766 1 73.88 66 PHE B O 1
ATOM 2022 N N . ASP B 1 67 ? 13.266 -35.312 -14.914 1 76.56 67 ASP B N 1
ATOM 2023 C CA . ASP B 1 67 ? 14 -34.062 -14.727 1 76.56 67 ASP B CA 1
ATOM 2024 C C . ASP B 1 67 ? 13.641 -33.031 -15.805 1 76.56 67 ASP B C 1
ATOM 2026 O O . ASP B 1 67 ? 13.852 -33.281 -17 1 76.56 67 ASP B O 1
ATOM 2030 N N . ILE B 1 68 ? 13.039 -32 -15.344 1 75.56 68 ILE B N 1
ATOM 2031 C CA . ILE B 1 68 ? 12.664 -30.922 -16.266 1 75.56 68 ILE B CA 1
ATOM 2032 C C . ILE B 1 68 ? 13.523 -29.688 -15.969 1 75.56 68 ILE B C 1
ATOM 2034 O O . ILE B 1 68 ? 13.641 -29.266 -14.812 1 75.56 68 ILE B O 1
ATOM 2038 N N . PRO B 1 69 ? 14.227 -29.281 -17.047 1 80.69 69 PRO B N 1
ATOM 2039 C CA . PRO B 1 69 ? 14.992 -28.047 -16.828 1 80.69 69 PRO B CA 1
ATOM 2040 C C . PRO B 1 69 ? 14.102 -26.844 -16.547 1 80.69 69 PRO B C 1
ATOM 2042 O O . PRO B 1 69 ? 13.062 -26.672 -17.188 1 80.69 69 PRO B O 1
ATOM 2045 N N . VAL B 1 70 ? 14.477 -26.109 -15.406 1 80.5 70 VAL B N 1
ATOM 2046 C CA . VAL B 1 70 ? 13.711 -24.922 -15.039 1 80.5 70 VAL B CA 1
ATOM 2047 C C . VAL B 1 70 ? 14.625 -23.703 -15.047 1 80.5 70 VAL B C 1
ATOM 2049 O O . VAL B 1 70 ? 15.758 -23.766 -14.578 1 80.5 70 VAL B O 1
ATOM 2052 N N . TYR B 1 71 ? 14.234 -22.719 -15.805 1 84.12 71 TYR B N 1
ATOM 2053 C CA . TYR B 1 71 ? 14.93 -21.438 -15.867 1 84.12 71 TYR B CA 1
ATOM 2054 C C . TYR B 1 71 ? 14.016 -20.297 -15.414 1 84.12 71 TYR B C 1
ATOM 2056 O O . TYR B 1 71 ? 12.852 -20.25 -15.812 1 84.12 71 TYR B O 1
ATOM 2064 N N . SER B 1 72 ? 14.586 -19.5 -14.484 1 87.06 72 SER B N 1
ATOM 2065 C CA . SER B 1 72 ? 13.789 -18.359 -14.023 1 87.06 72 SER B CA 1
ATOM 2066 C C . SER B 1 72 ? 14.586 -17.062 -14.094 1 87.06 72 SER B C 1
ATOM 2068 O O . SER B 1 72 ? 15.781 -17.047 -13.805 1 87.06 72 SER B O 1
ATOM 2070 N N . LYS B 1 73 ? 13.852 -16.016 -14.555 1 88.62 73 LYS B N 1
ATOM 2071 C CA . LYS B 1 73 ? 14.352 -14.641 -14.617 1 88.62 73 LYS B CA 1
ATOM 2072 C C . LYS B 1 73 ? 13.305 -13.656 -14.094 1 88.62 73 LYS B C 1
ATOM 2074 O O . LYS B 1 73 ? 12.102 -13.898 -14.203 1 88.62 73 LYS B O 1
ATOM 2079 N N . TRP B 1 74 ? 13.805 -12.531 -13.555 1 89 74 TRP B N 1
ATOM 2080 C CA . TRP B 1 74 ? 12.922 -11.539 -12.961 1 89 74 TRP B CA 1
ATOM 2081 C C . TRP B 1 74 ? 11.898 -11.039 -13.977 1 89 74 TRP B C 1
ATOM 2083 O O . TRP B 1 74 ? 10.766 -10.719 -13.617 1 89 74 TRP B O 1
ATOM 2093 N N . SER B 1 75 ? 12.195 -11.023 -15.258 1 87.44 75 SER B N 1
ATOM 2094 C CA . SER B 1 75 ? 11.344 -10.438 -16.281 1 87.44 75 SER B CA 1
ATOM 2095 C C . SER B 1 75 ? 10.211 -11.383 -16.672 1 87.44 75 SER B C 1
ATOM 2097 O O . SER B 1 75 ? 9.305 -11 -17.422 1 87.44 75 SER B O 1
ATOM 2099 N N . PHE B 1 76 ? 10.219 -12.562 -16.109 1 83.88 76 PHE B N 1
ATOM 2100 C CA . PHE B 1 76 ? 9.211 -13.555 -16.469 1 83.88 76 PHE B CA 1
ATOM 2101 C C . PHE B 1 76 ? 7.945 -13.359 -15.633 1 83.88 76 PHE B C 1
ATOM 2103 O O . PHE B 1 76 ? 6.906 -13.953 -15.93 1 83.88 76 PHE B O 1
ATOM 2110 N N . SER B 1 77 ? 8.055 -12.656 -14.625 1 87.25 77 SER B N 1
ATOM 2111 C CA . SER B 1 77 ? 6.898 -12.391 -13.773 1 87.25 77 SER B CA 1
ATOM 2112 C C . SER B 1 77 ? 6.516 -10.914 -13.797 1 87.25 77 SER B C 1
ATOM 2114 O O . SER B 1 77 ? 7.344 -10.047 -13.523 1 87.25 77 SER B O 1
ATOM 2116 N N . ASP B 1 78 ? 5.246 -10.617 -14.062 1 90.75 78 ASP B N 1
ATOM 2117 C CA . ASP B 1 78 ? 4.73 -9.258 -14.117 1 90.75 78 ASP B CA 1
ATOM 2118 C C . ASP B 1 78 ? 4.914 -8.547 -12.773 1 90.75 78 ASP B C 1
ATOM 2120 O O . ASP B 1 78 ? 5.18 -7.344 -12.734 1 90.75 78 ASP B O 1
ATOM 2124 N N . SER B 1 79 ? 4.75 -9.32 -11.703 1 93.81 79 SER B N 1
ATOM 2125 C CA . SER B 1 79 ? 4.875 -8.719 -10.383 1 93.81 79 SER B CA 1
ATOM 2126 C C . SER B 1 79 ? 6.301 -8.242 -10.125 1 93.81 79 SER B C 1
ATOM 2128 O O . SER B 1 79 ? 6.512 -7.207 -9.492 1 93.81 79 SER B O 1
ATOM 2130 N N . PHE B 1 80 ? 7.273 -8.977 -10.625 1 95.44 80 PHE B N 1
ATOM 2131 C CA . PHE B 1 80 ? 8.664 -8.586 -10.438 1 95.44 80 PHE B CA 1
ATOM 2132 C C . PHE B 1 80 ? 9.031 -7.422 -11.344 1 95.44 80 PHE B C 1
ATOM 2134 O O . PHE B 1 80 ? 9.773 -6.523 -10.938 1 95.44 80 PHE B O 1
ATOM 2141 N N . ASP B 1 81 ? 8.531 -7.484 -12.547 1 95.75 81 ASP B N 1
ATOM 2142 C CA . ASP B 1 81 ? 8.688 -6.336 -13.438 1 95.75 81 ASP B CA 1
ATOM 2143 C C . ASP B 1 81 ? 8.094 -5.074 -12.82 1 95.75 81 ASP B C 1
ATOM 2145 O O . ASP B 1 81 ? 8.672 -3.992 -12.922 1 95.75 81 ASP B O 1
ATOM 2149 N N . TYR B 1 82 ? 6.945 -5.246 -12.266 1 97.44 82 TYR B N 1
ATOM 2150 C CA . TYR B 1 82 ? 6.266 -4.156 -11.578 1 97.44 82 TYR B CA 1
ATOM 2151 C C . TYR B 1 82 ? 7.121 -3.623 -10.43 1 97.44 82 TYR B C 1
ATOM 2153 O O . TYR B 1 82 ? 7.25 -2.41 -10.258 1 97.44 82 TYR B O 1
ATOM 2161 N N . LEU B 1 83 ? 7.707 -4.461 -9.672 1 98.12 83 LEU B N 1
ATOM 2162 C CA . LEU B 1 83 ? 8.57 -4.074 -8.562 1 98.12 83 LEU B CA 1
ATOM 2163 C C . LEU B 1 83 ? 9.773 -3.275 -9.07 1 98.12 83 LEU B C 1
ATOM 2165 O O . LEU B 1 83 ? 10.109 -2.232 -8.5 1 98.12 83 LEU B O 1
ATOM 2169 N N . VAL B 1 84 ? 10.398 -3.715 -10.133 1 98.12 84 VAL B N 1
ATOM 2170 C CA . VAL B 1 84 ? 11.547 -3.02 -10.703 1 98.12 84 VAL B CA 1
ATOM 2171 C C . VAL B 1 84 ? 11.125 -1.632 -11.18 1 98.12 84 VAL B C 1
ATOM 2173 O O . VAL B 1 84 ? 11.773 -0.634 -10.867 1 98.12 84 VAL B O 1
ATOM 2176 N N . GLY B 1 85 ? 10.039 -1.572 -11.883 1 98.19 85 GLY B N 1
ATOM 2177 C CA . GLY B 1 85 ? 9.57 -0.305 -12.414 1 98.19 85 GLY B CA 1
ATOM 2178 C C . GLY B 1 85 ? 9.242 0.712 -11.336 1 98.19 85 GLY B C 1
ATOM 2179 O O . GLY B 1 85 ? 9.68 1.862 -11.406 1 98.19 85 GLY B O 1
ATOM 2180 N N . VAL B 1 86 ? 8.484 0.267 -10.375 1 98.5 86 VAL B N 1
ATOM 2181 C CA . VAL B 1 86 ? 8.062 1.17 -9.305 1 98.5 86 VAL B CA 1
ATOM 2182 C C . VAL B 1 86 ? 9.273 1.583 -8.469 1 98.5 86 VAL B C 1
ATOM 2184 O O . VAL B 1 86 ? 9.398 2.746 -8.078 1 98.5 86 VAL B O 1
ATOM 2187 N N . SER B 1 87 ? 10.18 0.634 -8.18 1 98.62 87 SER B N 1
ATOM 2188 C CA . SER B 1 87 ? 11.375 0.967 -7.422 1 98.62 87 SER B CA 1
ATOM 2189 C C . SER B 1 87 ? 12.25 1.966 -8.172 1 98.62 87 SER B C 1
ATOM 2191 O O . SER B 1 87 ? 12.805 2.891 -7.574 1 98.62 87 SER B O 1
ATOM 2193 N N . ALA B 1 88 ? 12.352 1.789 -9.438 1 98.5 88 ALA B N 1
ATOM 2194 C CA . ALA B 1 88 ? 13.102 2.744 -10.25 1 98.5 88 ALA B CA 1
ATOM 2195 C C . ALA B 1 88 ? 12.461 4.125 -10.211 1 98.5 88 ALA B C 1
ATOM 2197 O O . ALA B 1 88 ? 13.141 5.137 -10.039 1 98.5 88 ALA B O 1
ATOM 2198 N N . ALA B 1 89 ? 11.18 4.148 -10.359 1 98.44 89 ALA B N 1
ATOM 2199 C CA . ALA B 1 89 ? 10.445 5.414 -10.32 1 98.44 89 ALA B CA 1
ATOM 2200 C C . ALA B 1 89 ? 10.602 6.094 -8.969 1 98.44 89 ALA B C 1
ATOM 2202 O O . ALA B 1 89 ? 10.766 7.312 -8.891 1 98.44 89 ALA B O 1
ATOM 2203 N N . ALA B 1 90 ? 10.484 5.293 -7.91 1 98.12 90 ALA B N 1
ATOM 2204 C CA . ALA B 1 90 ? 10.672 5.832 -6.566 1 98.12 90 ALA B CA 1
ATOM 2205 C C . ALA B 1 90 ? 12.086 6.387 -6.395 1 98.12 90 ALA B C 1
ATOM 2207 O O . ALA B 1 90 ? 12.281 7.402 -5.723 1 98.12 90 ALA B O 1
ATOM 2208 N N . GLY B 1 91 ? 13.062 5.68 -7 1 97.88 91 GLY B N 1
ATOM 2209 C CA . GLY B 1 91 ? 14.422 6.195 -6.984 1 97.88 91 GLY B CA 1
ATOM 2210 C C . GLY B 1 91 ? 14.562 7.535 -7.68 1 97.88 91 GLY B C 1
ATOM 2211 O O . GLY B 1 91 ? 15.195 8.453 -7.152 1 97.88 91 GLY B O 1
ATOM 2212 N N . VAL B 1 92 ? 13.953 7.641 -8.812 1 97.75 92 VAL B N 1
ATOM 2213 C CA . VAL B 1 92 ? 13.992 8.891 -9.562 1 97.75 92 VAL B CA 1
ATOM 2214 C C . VAL B 1 92 ? 13.305 9.992 -8.758 1 97.75 92 VAL B C 1
ATOM 2216 O O . VAL B 1 92 ? 13.812 11.109 -8.656 1 97.75 92 VAL B O 1
ATOM 2219 N N . HIS B 1 93 ? 12.18 9.648 -8.188 1 97.19 93 HIS B N 1
ATOM 2220 C CA . HIS B 1 93 ? 11.453 10.594 -7.344 1 97.19 93 HIS B CA 1
ATOM 2221 C C . HIS B 1 93 ? 12.328 11.078 -6.188 1 97.19 93 HIS B C 1
ATOM 2223 O O . HIS B 1 93 ? 12.406 12.281 -5.926 1 97.19 93 HIS B O 1
ATOM 2229 N N . SER B 1 94 ? 12.953 10.172 -5.531 1 97.06 94 SER B N 1
ATOM 2230 C CA . SER B 1 94 ? 13.812 10.523 -4.406 1 97.06 94 SER B CA 1
ATOM 2231 C C . SER B 1 94 ? 15.008 11.359 -4.859 1 97.06 94 SER B C 1
ATOM 2233 O O . SER B 1 94 ? 15.406 12.297 -4.172 1 97.06 94 SER B O 1
ATOM 2235 N N . LEU B 1 95 ? 15.578 11.039 -5.953 1 96.19 95 LEU B N 1
ATOM 2236 C CA . LEU B 1 95 ? 16.703 11.789 -6.488 1 96.19 95 LEU B CA 1
ATOM 2237 C C . LEU B 1 95 ? 16.312 13.227 -6.812 1 96.19 95 LEU B C 1
ATOM 2239 O O . LEU B 1 95 ? 17.016 14.164 -6.453 1 96.19 95 LEU B O 1
ATOM 2243 N N . LEU B 1 96 ? 15.172 13.367 -7.473 1 94.62 96 LEU B N 1
ATOM 2244 C CA . LEU B 1 96 ? 14.688 14.695 -7.836 1 94.62 96 LEU B CA 1
ATOM 2245 C C . LEU B 1 96 ? 14.43 15.539 -6.594 1 94.62 96 LEU B C 1
ATOM 2247 O O . LEU B 1 96 ? 14.82 16.703 -6.539 1 94.62 96 LEU B O 1
ATOM 2251 N N . GLN B 1 97 ? 13.852 14.953 -5.66 1 92.5 97 GLN B N 1
ATOM 2252 C CA . GLN B 1 97 ? 13.57 15.68 -4.43 1 92.5 97 GLN B CA 1
ATOM 2253 C C . GLN B 1 97 ? 14.852 16.016 -3.682 1 92.5 97 GLN B C 1
ATOM 2255 O O . GLN B 1 97 ? 14.961 17.094 -3.076 1 92.5 97 GLN B O 1
ATOM 2260 N N . LEU B 1 98 ? 15.75 15.117 -3.701 1 91.19 98 LEU B N 1
ATOM 2261 C CA . LEU B 1 98 ? 17.031 15.352 -3.059 1 91.19 98 LEU B CA 1
ATOM 2262 C C . LEU B 1 98 ? 17.781 16.516 -3.729 1 91.19 98 LEU B C 1
ATOM 2264 O O . LEU B 1 98 ? 18.328 17.375 -3.047 1 91.19 98 LEU B O 1
ATOM 2268 N N . LEU B 1 99 ? 17.766 16.578 -4.988 1 90.38 99 LEU B N 1
ATOM 2269 C CA . LEU B 1 99 ? 18.406 17.656 -5.734 1 90.38 99 LEU B CA 1
ATOM 2270 C C . LEU B 1 99 ? 17.75 19 -5.441 1 90.38 99 LEU B C 1
ATOM 2272 O O . LEU B 1 99 ? 18.438 20 -5.23 1 90.38 99 LEU B O 1
ATOM 2276 N N . MET B 1 100 ? 16.469 18.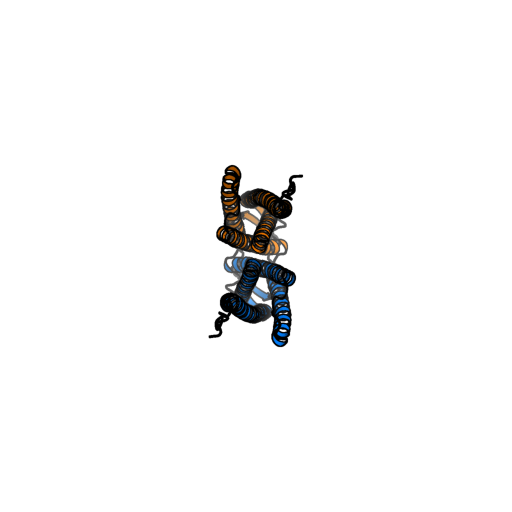938 -5.375 1 87 100 MET B N 1
ATOM 2277 C CA . MET B 1 100 ? 15.734 20.172 -5.105 1 87 100 MET B CA 1
ATOM 2278 C C . MET B 1 100 ? 16 20.672 -3.691 1 87 100 MET B C 1
ATOM 2280 O O . MET B 1 100 ? 16.281 21.859 -3.484 1 87 100 MET B O 1
ATOM 2284 N N . THR B 1 101 ? 15.922 19.812 -2.793 1 82.56 101 THR B N 1
ATOM 2285 C CA . THR B 1 101 ? 16.141 20.188 -1.398 1 82.56 101 THR B CA 1
ATOM 2286 C C . THR B 1 101 ? 17.562 20.641 -1.177 1 82.56 101 THR B C 1
ATOM 2288 O O . THR B 1 101 ? 17.812 21.609 -0.439 1 82.56 101 THR B O 1
ATOM 2291 N N . SER B 1 102 ? 18.516 19.969 -1.812 1 80.94 102 SER B N 1
ATOM 2292 C CA . SER B 1 102 ? 19.922 20.359 -1.683 1 80.94 102 SER B CA 1
ATOM 2293 C C . SER B 1 102 ? 20.172 21.75 -2.273 1 80.94 102 SER B C 1
ATOM 2295 O O . SER B 1 102 ? 20.922 22.531 -1.714 1 80.94 102 SER B O 1
ATOM 2297 N N . ARG B 1 103 ? 19.594 22.062 -3.289 1 83.75 103 ARG B N 1
ATOM 2298 C CA . ARG B 1 103 ? 19.734 23.375 -3.92 1 83.75 103 ARG B CA 1
ATOM 2299 C C . ARG B 1 103 ? 19.172 24.469 -3.037 1 83.75 103 ARG B C 1
ATOM 2301 O O . ARG B 1 103 ? 19.766 25.547 -2.896 1 83.75 103 ARG B O 1
ATOM 2308 N N . MET B 1 104 ? 18.078 24.109 -2.486 1 80 104 MET B N 1
ATOM 2309 C CA . MET B 1 104 ? 17.422 25.078 -1.616 1 80 104 MET B CA 1
ATOM 2310 C C . MET B 1 104 ? 18.25 25.312 -0.351 1 80 104 MET B C 1
ATOM 2312 O O . MET B 1 104 ? 18.375 26.438 0.118 1 80 104 MET B O 1
ATOM 2316 N N . LEU B 1 105 ? 18.812 24.328 0.135 1 76.69 105 LEU B N 1
ATOM 2317 C CA . LEU B 1 105 ? 19.641 24.438 1.326 1 76.69 105 LEU B CA 1
ATOM 2318 C C . LEU B 1 105 ? 20.906 25.25 1.04 1 76.69 105 LEU B C 1
ATOM 2320 O O . LEU B 1 105 ? 21.344 26.031 1.877 1 76.69 105 LEU B O 1
ATOM 2324 N N . LEU B 1 106 ? 21.453 25.031 -0.043 1 78.25 106 LEU B N 1
ATOM 2325 C CA . LEU B 1 106 ? 22.641 25.766 -0.426 1 78.25 106 LEU B CA 1
ATOM 2326 C C . LEU B 1 106 ? 22.344 27.25 -0.611 1 78.25 106 LEU B C 1
ATOM 2328 O O . LEU B 1 106 ? 23.219 28.094 -0.409 1 78.25 106 LEU B O 1
ATOM 2332 N N . ARG B 1 107 ? 21.125 27.625 -0.905 1 75.25 107 ARG B N 1
ATOM 2333 C CA . ARG B 1 107 ? 20.719 29.016 -1.075 1 75.25 107 ARG B CA 1
ATOM 2334 C C . ARG B 1 107 ? 20.219 29.594 0.238 1 75.25 107 ARG B C 1
ATOM 2336 O O . ARG B 1 107 ? 19.719 30.719 0.269 1 75.25 107 ARG B O 1
ATOM 2343 N N . LYS B 1 108 ? 20.406 28.906 1.374 1 68 108 LYS B N 1
ATOM 2344 C CA . LYS B 1 108 ? 20.031 29.344 2.713 1 68 108 LYS B CA 1
ATOM 2345 C C . LYS B 1 108 ? 18.531 29.625 2.791 1 68 108 LYS B C 1
ATOM 2347 O O . LYS B 1 108 ? 18.109 30.594 3.434 1 68 108 LYS B O 1
ATOM 2352 N N . SER B 1 109 ? 17.859 28.844 1.92 1 65.25 109 SER B N 1
ATOM 2353 C CA . SER B 1 109 ? 16.391 28.953 1.946 1 65.25 109 SER B CA 1
ATOM 2354 C C . SER B 1 109 ? 15.766 27.703 2.549 1 65.25 109 SER B C 1
ATOM 2356 O O . SER B 1 109 ? 16.391 26.641 2.582 1 65.25 109 SER B O 1
ATOM 2358 N N . SER B 1 110 ? 14.664 27.891 3.35 1 61.88 110 SER B N 1
ATOM 2359 C CA . SER B 1 110 ? 13.992 26.734 3.951 1 61.88 110 SER B CA 1
ATOM 2360 C C . SER B 1 110 ? 13.383 25.828 2.885 1 61.88 110 SER B C 1
ATOM 2362 O O . SER B 1 110 ? 12.93 26.312 1.842 1 61.88 110 SER B O 1
ATOM 2364 N N . ILE B 1 111 ? 13.594 24.469 3.037 1 60.19 111 ILE B N 1
ATOM 2365 C CA . ILE B 1 111 ? 13.148 23.453 2.084 1 60.19 111 ILE B CA 1
ATOM 2366 C C . ILE B 1 111 ? 11.656 23.609 1.823 1 60.19 111 ILE B C 1
ATOM 2368 O O . ILE B 1 111 ? 11.211 23.594 0.672 1 60.19 111 ILE B O 1
ATOM 2372 N N . ILE B 1 112 ? 10.852 23.703 2.963 1 61.16 112 ILE B N 1
ATOM 2373 C CA . ILE B 1 112 ? 9.422 23.922 2.775 1 61.16 112 ILE B CA 1
ATOM 2374 C C . ILE B 1 112 ? 9.117 25.422 2.842 1 61.16 112 ILE B C 1
ATOM 2376 O O . ILE B 1 112 ? 9.289 26.047 3.889 1 61.16 112 ILE B O 1
ATOM 2380 N N . SER B 1 113 ? 9.016 26.094 1.653 1 63.28 113 SER B N 1
ATOM 2381 C CA . SER B 1 113 ? 8.883 27.547 1.583 1 63.28 113 SER B CA 1
ATOM 2382 C C . SER B 1 113 ? 7.418 27.969 1.62 1 63.28 113 SER B C 1
ATOM 2384 O O . SER B 1 113 ? 7.102 29.094 2.004 1 63.28 113 SER B O 1
ATOM 2386 N N . SER B 1 114 ? 6.602 27.031 1.288 1 75.5 114 SER B N 1
ATOM 2387 C CA . SER B 1 114 ? 5.191 27.406 1.222 1 75.5 114 SER B CA 1
ATOM 2388 C C . SER B 1 114 ? 4.289 26.234 1.586 1 75.5 114 SER B C 1
ATOM 2390 O O . SER B 1 114 ? 4.719 25.078 1.545 1 75.5 114 SER B O 1
ATOM 2392 N N . LYS B 1 115 ? 3.283 26.562 2.037 1 82.94 115 LYS B N 1
ATOM 2393 C CA . LYS B 1 115 ? 2.277 25.547 2.361 1 82.94 115 LYS B CA 1
ATOM 2394 C C . LYS B 1 115 ? 1.949 24.688 1.144 1 82.94 115 LYS B C 1
ATOM 2396 O O . LYS B 1 115 ? 1.764 23.469 1.267 1 82.94 115 LYS B O 1
ATOM 2401 N N . LYS B 1 116 ? 1.95 25.312 0.018 1 84.06 116 LYS B N 1
ATOM 2402 C CA . LYS B 1 116 ? 1.665 24.578 -1.214 1 84.06 116 LYS B CA 1
ATOM 2403 C C . LYS B 1 116 ? 2.746 23.547 -1.503 1 84.06 116 LYS B C 1
ATOM 2405 O O . LYS B 1 116 ? 2.449 22.438 -1.957 1 84.06 116 LYS B O 1
ATOM 2410 N N . HIS B 1 117 ? 3.926 23.969 -1.305 1 83.12 117 HIS B N 1
ATOM 2411 C CA . HIS B 1 117 ? 5.035 23.047 -1.533 1 83.12 117 HIS B CA 1
ATOM 2412 C C . HIS B 1 117 ? 4.984 21.875 -0.565 1 83.12 117 HIS B C 1
ATOM 2414 O O . HIS B 1 117 ? 5.273 20.734 -0.948 1 83.12 117 HIS B O 1
ATOM 2420 N N . ALA B 1 118 ? 4.566 22.125 0.613 1 85.31 118 ALA B N 1
ATOM 2421 C CA . ALA B 1 118 ? 4.453 21.062 1.611 1 85.31 118 ALA B CA 1
ATOM 2422 C C . ALA B 1 118 ? 3.377 20.062 1.222 1 85.31 118 ALA B C 1
ATOM 2424 O O . ALA B 1 118 ? 3.559 18.844 1.387 1 85.31 118 ALA B O 1
ATOM 2425 N N . TRP B 1 119 ? 2.299 20.562 0.663 1 89.88 119 TRP B N 1
ATOM 2426 C CA . TRP B 1 119 ? 1.224 19.688 0.198 1 89.88 119 TRP B CA 1
ATOM 2427 C C . TRP B 1 119 ? 1.685 18.828 -0.976 1 89.88 119 TRP B C 1
ATOM 2429 O O . TRP B 1 119 ? 1.306 17.656 -1.085 1 89.88 119 TRP B O 1
ATOM 2439 N N . LEU B 1 120 ? 2.494 19.375 -1.777 1 89.81 120 LEU B N 1
ATOM 2440 C CA . LEU B 1 120 ? 3 18.641 -2.928 1 89.81 120 LEU B CA 1
ATOM 2441 C C . LEU B 1 120 ? 3.949 17.531 -2.484 1 89.81 120 LEU B C 1
ATOM 2443 O O . LEU B 1 120 ? 3.902 16.422 -3.016 1 89.81 120 LEU B O 1
ATOM 2447 N N . LEU B 1 121 ? 4.742 17.844 -1.557 1 90.94 121 LEU B N 1
ATOM 2448 C CA . LEU B 1 121 ? 5.656 16.828 -1.031 1 90.94 121 LEU B CA 1
ATOM 2449 C C . LEU B 1 121 ? 4.891 15.703 -0.351 1 90.94 121 LEU B C 1
ATOM 2451 O O . LEU B 1 121 ? 5.191 14.523 -0.569 1 90.94 121 LEU B O 1
ATOM 2455 N N . PHE B 1 122 ? 3.932 16.125 0.344 1 92.12 122 PHE B N 1
ATOM 2456 C CA . PHE B 1 122 ? 3.109 15.156 1.045 1 92.12 122 PHE B CA 1
ATOM 2457 C C . PHE B 1 122 ? 2.406 14.227 0.057 1 92.12 122 PHE B C 1
ATOM 2459 O O . PHE B 1 122 ? 2.463 13.008 0.193 1 92.12 122 PHE B O 1
ATOM 2466 N N . ALA B 1 123 ? 1.794 14.758 -0.905 1 93.25 123 ALA B N 1
ATOM 2467 C CA . ALA B 1 123 ? 1.024 13.984 -1.879 1 93.25 123 ALA B CA 1
ATOM 2468 C C . ALA B 1 123 ? 1.93 13.062 -2.684 1 93.25 123 ALA B C 1
ATOM 2470 O O . ALA B 1 123 ? 1.603 11.891 -2.889 1 93.25 123 ALA B O 1
ATOM 2471 N N . SER B 1 124 ? 2.994 13.602 -3.143 1 94.5 124 SER B N 1
ATOM 2472 C CA . SER B 1 124 ? 3.891 12.805 -3.971 1 94.5 124 SER B CA 1
ATOM 2473 C C . SER B 1 124 ? 4.488 11.648 -3.178 1 94.5 124 SER B C 1
ATOM 2475 O O . SER B 1 124 ? 4.547 10.516 -3.668 1 94.5 124 SER B O 1
ATOM 2477 N N . ASP B 1 125 ? 4.895 11.891 -1.966 1 96.19 125 ASP B N 1
ATOM 2478 C CA . ASP B 1 125 ? 5.461 10.836 -1.126 1 96.19 125 ASP B CA 1
ATOM 2479 C C . ASP B 1 125 ? 4.414 9.773 -0.806 1 96.19 125 ASP B C 1
ATOM 2481 O O . ASP B 1 125 ? 4.73 8.578 -0.772 1 96.19 125 ASP B O 1
ATOM 2485 N N . GLN B 1 126 ? 3.232 10.188 -0.599 1 95.44 126 GLN B N 1
ATOM 2486 C CA . GLN B 1 126 ? 2.17 9.234 -0.31 1 95.44 126 GLN B CA 1
ATOM 2487 C C . GLN B 1 126 ? 1.896 8.336 -1.512 1 95.44 126 GLN B C 1
ATOM 2489 O O . GLN B 1 126 ? 1.742 7.121 -1.362 1 95.44 126 GLN B O 1
ATOM 2494 N N . VAL B 1 127 ? 1.85 8.883 -2.623 1 96.44 127 VAL B N 1
ATOM 2495 C CA . VAL B 1 127 ? 1.591 8.117 -3.84 1 96.44 127 VAL B CA 1
ATOM 2496 C C . VAL B 1 127 ? 2.684 7.07 -4.035 1 96.44 127 VAL B C 1
ATOM 2498 O O . VAL B 1 127 ? 2.393 5.902 -4.301 1 96.44 127 VAL B O 1
ATOM 2501 N N . PHE B 1 128 ? 3.91 7.477 -3.865 1 98 128 PHE B N 1
ATOM 2502 C CA . PHE B 1 128 ? 5.012 6.543 -4.07 1 98 128 PHE B CA 1
ATOM 2503 C C . PHE B 1 128 ? 5.074 5.52 -2.943 1 98 128 PHE B C 1
ATOM 2505 O O . PHE B 1 128 ? 5.457 4.371 -3.162 1 98 128 PHE B O 1
ATOM 2512 N N . ALA B 1 129 ? 4.695 5.945 -1.763 1 97.94 129 ALA B N 1
ATOM 2513 C CA . ALA B 1 129 ? 4.637 4.973 -0.672 1 97.94 129 ALA B CA 1
ATOM 2514 C C . ALA B 1 129 ? 3.602 3.889 -0.959 1 97.94 129 ALA B C 1
ATOM 2516 O O . ALA B 1 129 ? 3.877 2.699 -0.79 1 97.94 129 ALA B O 1
ATOM 2517 N N . TYR B 1 130 ? 2.459 4.273 -1.441 1 98.12 130 TYR B N 1
ATOM 2518 C CA . TYR B 1 130 ? 1.427 3.311 -1.806 1 98.12 130 TYR B CA 1
ATOM 2519 C C . TYR B 1 130 ? 1.89 2.422 -2.955 1 98.12 130 TYR B C 1
ATOM 2521 O O . TYR B 1 130 ? 1.621 1.219 -2.965 1 98.12 130 TYR B O 1
ATOM 2529 N N . ALA B 1 131 ? 2.535 3.066 -3.871 1 98.12 131 ALA B N 1
ATOM 2530 C CA . ALA B 1 131 ? 3.035 2.301 -5.012 1 98.12 131 ALA B CA 1
ATOM 2531 C C . ALA B 1 131 ? 4.066 1.268 -4.566 1 98.12 131 ALA B C 1
ATOM 2533 O O . ALA B 1 131 ? 4.039 0.121 -5.02 1 98.12 131 ALA B O 1
ATOM 2534 N N . MET B 1 132 ? 4.941 1.688 -3.691 1 98.56 132 MET B N 1
ATOM 2535 C CA . MET B 1 132 ? 5.961 0.771 -3.189 1 98.56 132 MET B CA 1
ATOM 2536 C C . MET B 1 132 ? 5.328 -0.347 -2.367 1 98.56 132 MET B C 1
ATOM 2538 O O . MET B 1 132 ? 5.754 -1.501 -2.451 1 98.56 132 MET B O 1
ATOM 2542 N N . MET B 1 133 ? 4.332 -0.017 -1.613 1 98.19 133 MET B N 1
ATOM 2543 C CA . MET B 1 133 ? 3.596 -1.041 -0.878 1 98.19 133 MET B CA 1
ATOM 2544 C C . MET B 1 133 ? 2.912 -2.012 -1.835 1 98.19 133 MET B C 1
ATOM 2546 O O . MET B 1 133 ? 2.926 -3.223 -1.611 1 98.19 133 MET B O 1
ATOM 2550 N N . SER B 1 134 ? 2.406 -1.469 -2.869 1 98.31 134 SER B N 1
ATOM 2551 C CA . SER B 1 134 ? 1.682 -2.275 -3.846 1 98.31 134 SER B CA 1
ATOM 2552 C C . SER B 1 134 ? 2.621 -3.225 -4.582 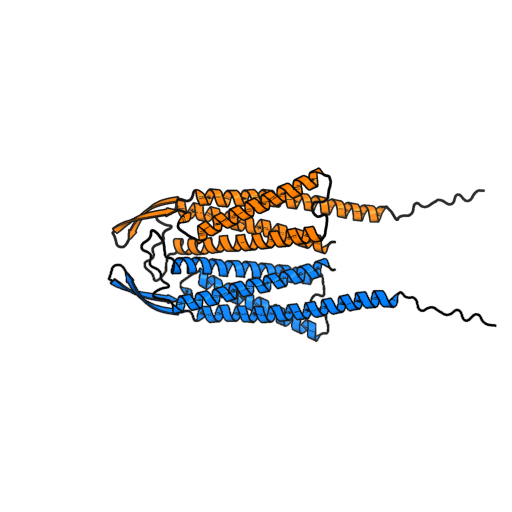1 98.31 134 SER B C 1
ATOM 2554 O O . SER B 1 134 ? 2.357 -4.426 -4.668 1 98.31 134 SER B O 1
ATOM 2556 N N . CYS B 1 135 ? 3.691 -2.684 -5.066 1 98.31 135 CYS B N 1
ATOM 2557 C CA . CYS B 1 135 ? 4.582 -3.543 -5.84 1 98.31 135 CYS B CA 1
ATOM 2558 C C . CYS B 1 135 ? 5.27 -4.566 -4.941 1 98.31 135 CYS B C 1
ATOM 2560 O O . CYS B 1 135 ? 5.434 -5.723 -5.324 1 98.31 135 CYS B O 1
ATOM 2562 N N . GLY B 1 136 ? 5.734 -4.168 -3.773 1 98.44 136 GLY B N 1
ATOM 2563 C CA . GLY B 1 136 ? 6.301 -5.117 -2.832 1 98.44 136 GLY B CA 1
ATOM 2564 C C . GLY B 1 136 ? 5.34 -6.23 -2.455 1 98.44 136 GLY B C 1
ATOM 2565 O O . GLY B 1 136 ? 5.734 -7.395 -2.371 1 98.44 136 GLY B O 1
ATOM 2566 N N . SER B 1 137 ? 4.109 -5.914 -2.26 1 98.44 137 SER B N 1
ATOM 2567 C CA . SER B 1 137 ? 3.107 -6.898 -1.855 1 98.44 137 SER B CA 1
ATOM 2568 C C . SER B 1 137 ? 2.754 -7.836 -3.006 1 98.44 137 SER B C 1
ATOM 2570 O O . SER B 1 137 ? 2.572 -9.039 -2.801 1 98.44 137 SER B O 1
ATOM 2572 N N . ALA B 1 138 ? 2.584 -7.211 -4.164 1 97.62 138 ALA B N 1
ATOM 2573 C CA . ALA B 1 138 ? 2.34 -8.062 -5.328 1 97.62 138 ALA B CA 1
ATOM 2574 C C . ALA B 1 138 ? 3.463 -9.078 -5.508 1 97.62 138 ALA B C 1
ATOM 2576 O O . ALA B 1 138 ? 3.207 -10.266 -5.703 1 97.62 138 ALA B O 1
ATOM 2577 N N . ALA B 1 139 ? 4.703 -8.625 -5.406 1 97.31 139 ALA B N 1
ATOM 2578 C CA . ALA B 1 139 ? 5.863 -9.508 -5.531 1 97.31 139 ALA B CA 1
ATOM 2579 C C . ALA B 1 139 ? 5.906 -10.523 -4.391 1 97.31 139 ALA B C 1
ATOM 2581 O O . ALA B 1 139 ? 6.27 -11.688 -4.598 1 97.31 139 ALA B O 1
ATOM 2582 N N . SER B 1 140 ? 5.555 -10.07 -3.232 1 96.5 140 SER B N 1
ATOM 2583 C CA . SER B 1 140 ? 5.543 -10.977 -2.092 1 96.5 140 SER B CA 1
ATOM 2584 C C . SER B 1 140 ? 4.484 -12.062 -2.262 1 96.5 140 SER B C 1
ATOM 2586 O O . SER B 1 140 ? 4.691 -13.203 -1.848 1 96.5 140 SER B O 1
ATOM 2588 N N . GLY B 1 141 ? 3.342 -11.719 -2.795 1 93.81 141 GLY B N 1
ATOM 2589 C CA . GLY B 1 141 ? 2.32 -12.719 -3.062 1 93.81 141 GLY B CA 1
ATOM 2590 C C . GLY B 1 141 ? 2.797 -13.828 -3.984 1 93.81 141 GLY B C 1
ATOM 2591 O O . GLY B 1 141 ? 2.637 -15.008 -3.676 1 93.81 141 GLY B O 1
ATOM 2592 N N . VAL B 1 142 ? 3.434 -13.445 -5.02 1 90.81 142 VAL B N 1
ATOM 2593 C CA . VAL B 1 142 ? 3.943 -14.406 -6 1 90.81 142 VAL B CA 1
ATOM 2594 C C . VAL B 1 142 ? 5.078 -15.219 -5.383 1 90.81 142 VAL B C 1
ATOM 2596 O O . VAL B 1 142 ? 5.152 -16.438 -5.574 1 90.81 142 VAL B O 1
ATOM 2599 N N . THR B 1 143 ? 5.914 -14.492 -4.641 1 92 143 THR B N 1
ATOM 2600 C CA . THR B 1 143 ? 7.031 -15.18 -4.004 1 92 143 THR B CA 1
ATOM 2601 C C . THR B 1 143 ? 6.527 -16.203 -2.986 1 92 143 THR B C 1
ATOM 2603 O O . THR B 1 143 ? 7.078 -17.297 -2.881 1 92 143 THR B O 1
ATOM 2606 N N . ASN B 1 144 ? 5.57 -15.875 -2.242 1 89.88 144 ASN B N 1
ATOM 2607 C CA . ASN B 1 144 ? 4.992 -16.812 -1.285 1 89.88 144 ASN B CA 1
ATOM 2608 C C . ASN B 1 144 ? 4.398 -18.031 -1.984 1 89.88 144 ASN B C 1
ATOM 2610 O O . ASN B 1 144 ? 4.543 -19.156 -1.505 1 89.88 144 ASN B O 1
ATOM 2614 N N . LEU B 1 145 ? 3.725 -17.859 -3.07 1 84.69 145 LEU B N 1
ATOM 2615 C CA . LEU B 1 145 ? 3.193 -18.969 -3.857 1 84.69 145 LEU B CA 1
ATOM 2616 C C . LEU B 1 145 ? 4.32 -19.875 -4.352 1 84.69 145 LEU B C 1
ATOM 2618 O O . LEU B 1 145 ? 4.18 -21.109 -4.348 1 84.69 145 LEU B O 1
ATOM 2622 N N . ASN B 1 146 ? 5.422 -19.266 -4.742 1 84.94 146 ASN B N 1
ATOM 2623 C CA . ASN B 1 146 ? 6.578 -20.016 -5.203 1 84.94 146 ASN B CA 1
ATOM 2624 C C . ASN B 1 146 ? 7.18 -20.859 -4.082 1 84.94 146 ASN B C 1
ATOM 2626 O O . ASN B 1 146 ? 7.699 -21.953 -4.324 1 84.94 146 ASN B O 1
ATOM 2630 N N . ARG B 1 147 ? 7.141 -20.344 -2.928 1 85.88 147 ARG B N 1
ATOM 2631 C CA . ARG B 1 147 ? 7.754 -21.031 -1.791 1 85.88 147 ARG B CA 1
ATOM 2632 C C . ARG B 1 147 ? 6.84 -22.125 -1.252 1 85.88 147 ARG B C 1
ATOM 2634 O O . ARG B 1 147 ? 7.316 -23.188 -0.843 1 85.88 147 ARG B O 1
ATOM 2641 N N . THR B 1 148 ? 5.555 -21.891 -1.248 1 81.62 148 THR B N 1
ATOM 2642 C CA . THR B 1 148 ? 4.629 -22.828 -0.632 1 81.62 148 THR B CA 1
ATOM 2643 C C . THR B 1 148 ? 4.023 -23.75 -1.683 1 81.62 148 THR B C 1
ATOM 2645 O O . THR B 1 148 ? 3.602 -24.875 -1.367 1 81.62 148 THR B O 1
ATOM 2648 N N . GLY B 1 149 ? 4.039 -23.453 -2.891 1 71.06 149 GLY B N 1
ATOM 2649 C CA . GLY B 1 149 ? 3.279 -24.203 -3.885 1 71.06 149 GLY B CA 1
ATOM 2650 C C . GLY B 1 149 ? 1.78 -24.125 -3.672 1 71.06 149 GLY B C 1
ATOM 2651 O O . GLY B 1 149 ? 1.303 -23.312 -2.871 1 71.06 149 GLY B O 1
ATOM 2652 N N . ILE B 1 150 ? 0.99 -24.875 -4.641 1 63.09 150 ILE B N 1
ATOM 2653 C CA . ILE B 1 150 ? -0.459 -24.922 -4.484 1 63.09 150 ILE B CA 1
ATOM 2654 C C . ILE B 1 150 ? -0.859 -26.203 -3.752 1 63.09 150 ILE B C 1
ATOM 2656 O O . ILE B 1 150 ? -0.499 -27.297 -4.172 1 63.09 150 ILE B O 1
ATOM 2660 N N . LYS B 1 151 ? -1.306 -26.031 -2.463 1 56.53 151 LYS B N 1
ATOM 2661 C CA . LYS B 1 151 ? -1.635 -27.156 -1.593 1 56.53 151 LYS B CA 1
ATOM 2662 C C . LYS B 1 151 ? -2.34 -28.266 -2.371 1 56.53 151 LYS B C 1
ATOM 2664 O O . LYS B 1 151 ? -2.061 -29.453 -2.168 1 56.53 151 LYS B O 1
ATOM 2669 N N . HIS B 1 152 ? -3.322 -27.938 -3.217 1 54.47 152 HIS B N 1
ATOM 2670 C CA . HIS B 1 152 ? -4.07 -29.031 -3.816 1 54.47 152 HIS B CA 1
ATOM 2671 C C . HIS B 1 152 ? -3.691 -29.219 -5.281 1 54.47 152 HIS B C 1
ATOM 2673 O O . HIS B 1 152 ? -4.379 -29.938 -6.016 1 54.47 152 HIS B O 1
ATOM 2679 N N . SER B 1 153 ? -2.74 -28.406 -5.617 1 60.12 153 SER B N 1
ATOM 2680 C CA . SER B 1 153 ? -2.238 -28.688 -6.961 1 60.12 153 SER B CA 1
ATOM 2681 C C . SER B 1 153 ? -0.807 -29.203 -6.918 1 60.12 153 SER B C 1
ATOM 2683 O O . SER B 1 153 ? -0.142 -29.141 -5.883 1 60.12 153 SER B O 1
ATOM 2685 N N . SER B 1 154 ? -0.459 -29.906 -7.895 1 56.72 154 SER B N 1
ATOM 2686 C CA . SER B 1 154 ? 0.882 -30.453 -8.055 1 56.72 154 SER B CA 1
ATOM 2687 C C . SER B 1 154 ? 1.899 -29.359 -8.352 1 56.72 154 SER B C 1
ATOM 2689 O O . SER B 1 154 ? 2.953 -29.609 -8.93 1 56.72 154 SER B O 1
ATOM 2691 N N . LEU B 1 155 ? 1.449 -28.109 -8.086 1 62.72 155 LEU B N 1
ATOM 2692 C CA . LEU B 1 155 ? 2.488 -27.125 -8.359 1 62.72 155 LEU B CA 1
ATOM 2693 C C . LEU B 1 155 ? 3.588 -27.188 -7.309 1 62.72 155 LEU B C 1
ATOM 2695 O O . LEU B 1 155 ? 3.324 -27.016 -6.117 1 62.72 155 LEU B O 1
ATOM 2699 N N . PRO B 1 156 ? 4.754 -27.594 -7.816 1 66 156 PRO B N 1
ATOM 2700 C CA . PRO B 1 156 ? 5.855 -27.797 -6.871 1 66 156 PRO B CA 1
ATOM 2701 C C . PRO B 1 156 ? 6.441 -26.484 -6.363 1 66 156 PRO B C 1
ATOM 2703 O O . PRO B 1 156 ? 6.141 -25.422 -6.906 1 66 156 PRO B O 1
ATOM 2706 N N . ASN B 1 157 ? 7.09 -26.516 -5.145 1 77.5 157 ASN B N 1
ATOM 2707 C CA . ASN B 1 157 ? 7.941 -25.453 -4.602 1 77.5 157 ASN B CA 1
ATOM 2708 C C . ASN B 1 157 ? 9.086 -25.109 -5.555 1 77.5 157 ASN B C 1
ATOM 2710 O O . ASN B 1 157 ? 10.055 -25.875 -5.66 1 77.5 157 ASN B O 1
ATOM 2714 N N . PHE B 1 158 ? 8.961 -23.953 -6.203 1 78.75 158 PHE B N 1
ATOM 2715 C CA . PHE B 1 158 ? 9.938 -23.547 -7.199 1 78.75 158 PHE B CA 1
ATOM 2716 C C . PHE B 1 158 ? 11.195 -23 -6.531 1 78.75 158 PHE B C 1
ATOM 2718 O O . PHE B 1 158 ? 12.258 -22.953 -7.148 1 78.75 158 PHE B O 1
ATOM 2725 N N . CYS B 1 159 ? 11.031 -22.703 -5.25 1 85.5 159 CYS B N 1
ATOM 2726 C CA . CYS B 1 159 ? 12.172 -22.078 -4.578 1 85.5 159 CYS B CA 1
ATOM 2727 C C . CYS B 1 159 ? 13.141 -23.125 -4.062 1 85.5 159 CYS B C 1
ATOM 2729 O O . CYS B 1 159 ? 14.281 -22.812 -3.713 1 85.5 159 CYS B O 1
ATOM 2731 N N . LYS B 1 160 ? 12.758 -24.375 -4.023 1 83.31 160 LYS B N 1
ATOM 2732 C CA . LYS B 1 160 ? 13.672 -25.438 -3.648 1 83.31 160 LYS B CA 1
ATOM 2733 C C . LYS B 1 160 ? 14.797 -25.578 -4.672 1 83.31 160 LYS B C 1
ATOM 2735 O O . LYS B 1 160 ? 15.977 -25.5 -4.324 1 83.31 160 LYS B O 1
ATOM 2740 N N . PRO B 1 161 ? 14.414 -25.688 -6.004 1 83.75 161 PRO B N 1
ATOM 2741 C CA . PRO B 1 161 ? 15.477 -25.75 -7.008 1 83.75 161 PRO B CA 1
ATOM 2742 C C . PRO B 1 161 ? 16.031 -24.375 -7.352 1 83.75 161 PRO B C 1
ATOM 2744 O O . PRO B 1 161 ? 17.156 -24.266 -7.859 1 83.75 161 PRO B O 1
ATOM 2747 N N . LEU B 1 162 ? 15.359 -23.312 -7.086 1 89.31 162 LEU B N 1
ATOM 2748 C CA . LEU B 1 162 ? 15.766 -21.953 -7.453 1 89.31 162 LEU B CA 1
ATOM 2749 C C . LEU B 1 162 ? 15.992 -21.109 -6.211 1 89.31 162 LEU B C 1
ATOM 2751 O O . LEU B 1 162 ? 15.438 -20.016 -6.098 1 89.31 162 LEU B O 1
ATOM 2755 N N . HIS B 1 163 ? 16.875 -21.578 -5.348 1 89.94 163 HIS B N 1
ATOM 2756 C CA . HIS B 1 163 ? 17.062 -20.922 -4.055 1 89.94 163 HIS B CA 1
ATOM 2757 C C . HIS B 1 163 ? 17.703 -19.547 -4.219 1 89.94 163 HIS B C 1
ATOM 2759 O O . HIS B 1 163 ? 17.328 -18.594 -3.543 1 89.94 163 HIS B O 1
ATOM 2765 N N . SER B 1 164 ? 18.75 -19.469 -5.078 1 92.12 164 SER B N 1
ATOM 2766 C CA . SER B 1 164 ? 19.453 -18.203 -5.27 1 92.12 164 SER B CA 1
ATOM 2767 C C . SER B 1 164 ? 18.531 -17.141 -5.848 1 92.12 164 SER B C 1
ATOM 2769 O O . SER B 1 164 ? 18.547 -15.992 -5.41 1 92.12 164 SER B O 1
ATOM 2771 N N . PHE B 1 165 ? 17.766 -17.5 -6.855 1 93.12 165 PHE B N 1
ATOM 2772 C CA . PHE B 1 165 ? 16.797 -16.594 -7.453 1 93.12 165 PHE B CA 1
ATOM 2773 C C . PHE B 1 165 ? 15.812 -16.094 -6.406 1 93.12 165 PHE B C 1
ATOM 2775 O O . PHE B 1 165 ? 15.609 -14.883 -6.266 1 93.12 165 PHE B O 1
ATOM 2782 N N . CYS B 1 166 ? 15.234 -16.969 -5.633 1 92.62 166 CYS B N 1
ATOM 2783 C CA . CYS B 1 166 ? 14.227 -16.609 -4.645 1 92.62 166 CYS B CA 1
ATOM 2784 C C . CYS B 1 166 ? 14.828 -15.742 -3.541 1 92.62 166 CYS B C 1
ATOM 2786 O O . CYS B 1 166 ? 14.172 -14.836 -3.023 1 92.62 166 CYS B O 1
ATOM 2788 N N . ASP B 1 167 ? 16.078 -15.984 -3.166 1 93.69 167 ASP B N 1
ATOM 2789 C CA . ASP B 1 167 ? 16.75 -15.172 -2.162 1 93.69 167 ASP B CA 1
ATOM 2790 C C . ASP B 1 167 ? 16.953 -13.742 -2.656 1 93.69 167 ASP B C 1
ATOM 2792 O O . ASP B 1 167 ? 16.703 -12.789 -1.917 1 93.69 167 ASP B O 1
ATOM 2796 N N . ARG B 1 168 ? 17.375 -13.625 -3.82 1 96 168 ARG B N 1
ATOM 2797 C CA . ARG B 1 168 ? 17.562 -12.297 -4.398 1 96 168 ARG B CA 1
ATOM 2798 C C . ARG B 1 168 ? 16.234 -11.547 -4.484 1 96 168 ARG B C 1
ATOM 2800 O O . ARG B 1 168 ? 16.172 -10.359 -4.172 1 96 168 ARG B O 1
ATOM 2807 N N . VAL B 1 169 ? 15.211 -12.25 -4.887 1 96.25 169 VAL B N 1
ATOM 2808 C CA . VAL B 1 169 ? 13.883 -11.641 -4.977 1 96.25 169 VAL B CA 1
ATOM 2809 C C . VAL B 1 169 ? 13.438 -11.18 -3.594 1 96.25 169 VAL B C 1
ATOM 2811 O O . VAL B 1 169 ? 12.938 -10.062 -3.438 1 96.25 169 VAL B O 1
ATOM 2814 N N . ALA B 1 170 ? 13.656 -12.008 -2.609 1 96 170 ALA B N 1
ATOM 2815 C CA . ALA B 1 170 ? 13.258 -11.664 -1.245 1 96 170 ALA B CA 1
ATOM 2816 C C . ALA B 1 170 ? 13.992 -10.422 -0.752 1 96 170 ALA B C 1
ATOM 2818 O O . ALA B 1 170 ? 13.391 -9.562 -0.095 1 96 170 ALA B O 1
ATOM 2819 N N . VAL B 1 171 ? 15.188 -10.383 -1.059 1 97.31 171 VAL B N 1
ATOM 2820 C CA . VAL B 1 171 ? 16 -9.234 -0.647 1 97.31 171 VAL B CA 1
ATOM 2821 C C . VAL B 1 171 ? 15.5 -7.973 -1.344 1 97.31 171 VAL B C 1
ATOM 2823 O O . VAL B 1 171 ? 15.367 -6.922 -0.715 1 97.31 171 VAL B O 1
ATOM 2826 N N . SER B 1 172 ? 15.242 -8.086 -2.611 1 98.44 172 SER B N 1
ATOM 2827 C CA . SER B 1 172 ? 14.711 -6.953 -3.357 1 98.44 172 SER B CA 1
ATOM 2828 C C . SER B 1 172 ? 13.383 -6.48 -2.773 1 98.44 172 SER B C 1
ATOM 2830 O O . SER B 1 172 ? 13.164 -5.277 -2.607 1 98.44 172 SER B O 1
ATOM 2832 N N . ILE B 1 173 ? 12.523 -7.375 -2.451 1 98.38 173 ILE B N 1
ATOM 2833 C CA . ILE B 1 173 ? 11.227 -7.07 -1.861 1 98.38 173 ILE B CA 1
ATOM 2834 C C . ILE B 1 173 ? 11.422 -6.371 -0.519 1 98.38 173 ILE B C 1
ATOM 2836 O O . ILE B 1 173 ? 10.727 -5.395 -0.216 1 98.38 173 ILE B O 1
ATOM 2840 N N . ALA B 1 174 ? 12.305 -6.863 0.273 1 98.25 174 ALA B N 1
ATOM 2841 C CA . ALA B 1 174 ? 12.586 -6.254 1.571 1 98.25 174 ALA B CA 1
ATOM 2842 C C . ALA B 1 174 ? 13.008 -4.797 1.415 1 98.25 174 ALA B C 1
ATOM 2844 O O . ALA B 1 174 ? 12.57 -3.934 2.184 1 98.25 174 ALA B O 1
ATOM 2845 N N . PHE B 1 175 ? 13.781 -4.543 0.449 1 98.56 175 PHE B N 1
ATOM 2846 C CA . PHE B 1 175 ? 14.219 -3.172 0.202 1 98.56 175 PHE B CA 1
ATOM 2847 C C . PHE B 1 175 ? 13.055 -2.311 -0.271 1 98.56 175 PHE B C 1
ATOM 2849 O O . PHE B 1 175 ? 12.992 -1.118 0.037 1 98.56 175 PHE B O 1
ATOM 2856 N N . ALA B 1 176 ? 12.219 -2.908 -1.061 1 98.38 176 ALA B N 1
ATOM 2857 C CA . ALA B 1 176 ? 11.047 -2.164 -1.507 1 98.38 176 ALA B CA 1
ATOM 2858 C C . ALA B 1 176 ? 10.164 -1.772 -0.325 1 98.38 176 ALA B C 1
ATOM 2860 O O . ALA B 1 176 ? 9.719 -0.626 -0.229 1 98.38 176 ALA B O 1
ATOM 2861 N N . PHE B 1 177 ? 9.914 -2.695 0.573 1 98.62 177 PHE B N 1
ATOM 2862 C CA . PHE B 1 177 ? 9.117 -2.391 1.756 1 98.62 177 PHE B CA 1
ATOM 2863 C C . PHE B 1 177 ? 9.828 -1.37 2.639 1 98.62 177 PHE B C 1
ATOM 2865 O O . PHE B 1 177 ? 9.18 -0.508 3.24 1 98.62 177 PHE B O 1
ATOM 2872 N N . PHE B 1 178 ? 11.117 -1.519 2.75 1 98.44 178 PHE B N 1
ATOM 2873 C CA . PHE B 1 178 ? 11.898 -0.541 3.494 1 98.44 178 PHE B CA 1
ATOM 2874 C C . PHE B 1 178 ? 11.75 0.849 2.887 1 98.44 178 PHE B C 1
ATOM 2876 O O . PHE B 1 178 ? 11.57 1.832 3.607 1 98.44 178 PHE B O 1
ATOM 2883 N N . GLY B 1 179 ? 11.844 0.916 1.558 1 98.25 179 GLY B N 1
ATOM 2884 C CA . GLY B 1 179 ? 11.609 2.182 0.88 1 98.25 179 GLY B CA 1
ATOM 2885 C C . GLY B 1 179 ? 10.234 2.756 1.15 1 98.25 179 GLY B C 1
ATOM 2886 O O . GLY B 1 179 ? 10.094 3.957 1.386 1 98.25 179 GLY B O 1
ATOM 2887 N N . CYS B 1 180 ? 9.242 1.914 1.127 1 98.12 180 CYS B N 1
ATOM 2888 C CA . CYS B 1 180 ? 7.887 2.336 1.461 1 98.12 180 CYS B CA 1
ATOM 2889 C C . CYS B 1 180 ? 7.836 2.951 2.854 1 98.12 180 CYS B C 1
ATOM 2891 O O . CYS B 1 180 ? 7.23 4.008 3.049 1 98.12 180 CYS B O 1
ATOM 2893 N N . PHE B 1 181 ? 8.492 2.293 3.783 1 97.69 181 PHE B N 1
ATOM 2894 C CA . PHE B 1 181 ? 8.523 2.77 5.16 1 97.69 181 PHE B CA 1
ATOM 2895 C C . PHE B 1 181 ? 9.172 4.148 5.238 1 97.69 181 PHE B C 1
ATOM 2897 O O . PHE B 1 181 ? 8.68 5.027 5.949 1 97.69 181 PHE B O 1
ATOM 2904 N N . LEU B 1 182 ? 10.234 4.336 4.562 1 97.69 182 LEU B N 1
ATOM 2905 C CA . LEU B 1 182 ? 10.938 5.613 4.559 1 97.69 182 LEU B CA 1
ATOM 2906 C C . LEU B 1 182 ? 10.062 6.711 3.963 1 97.69 182 LEU B C 1
ATOM 2908 O O . LEU B 1 182 ? 10.008 7.824 4.492 1 97.69 182 LEU B O 1
ATOM 2912 N N . LEU B 1 183 ? 9.391 6.414 2.865 1 97.56 183 LEU B N 1
ATOM 2913 C CA . LEU B 1 183 ? 8.508 7.387 2.236 1 97.56 183 LEU B CA 1
ATOM 2914 C C . LEU B 1 183 ? 7.336 7.727 3.152 1 97.56 183 LEU B C 1
ATOM 2916 O O . LEU B 1 183 ? 6.906 8.883 3.217 1 97.56 183 LEU B O 1
ATOM 2920 N N . ALA B 1 184 ? 6.832 6.688 3.814 1 96.44 184 ALA B N 1
ATOM 2921 C CA . ALA B 1 184 ? 5.758 6.93 4.773 1 96.44 184 ALA B CA 1
ATOM 2922 C C . ALA B 1 184 ? 6.23 7.836 5.906 1 96.44 184 ALA B C 1
ATOM 2924 O O . ALA B 1 184 ? 5.5 8.727 6.344 1 96.44 184 ALA B O 1
ATOM 2925 N N . MET B 1 185 ? 7.422 7.598 6.359 1 96.06 185 MET B N 1
ATOM 2926 C CA . MET B 1 185 ? 7.984 8.453 7.398 1 96.06 185 MET B CA 1
ATOM 2927 C C . MET B 1 185 ? 8.125 9.891 6.91 1 96.06 185 MET B C 1
ATOM 2929 O O . MET B 1 185 ? 7.824 10.836 7.645 1 96.06 185 MET B O 1
ATOM 2933 N N . SER B 1 186 ? 8.555 10.008 5.715 1 94.62 186 SER B N 1
ATOM 2934 C CA . SER B 1 186 ? 8.664 11.336 5.129 1 94.62 186 SER B CA 1
ATOM 2935 C C . SER B 1 186 ? 7.305 12.023 5.066 1 94.62 186 SER B C 1
ATOM 2937 O O . SER B 1 186 ? 7.199 13.227 5.328 1 94.62 186 SER B O 1
ATOM 2939 N N . SER B 1 187 ? 6.328 11.32 4.688 1 93.81 187 SER B N 1
ATOM 2940 C CA . SER B 1 187 ? 4.98 11.875 4.617 1 93.81 187 SER B CA 1
ATOM 2941 C C . SER B 1 187 ? 4.496 12.328 5.988 1 93.81 187 SER B C 1
ATOM 2943 O O . SER B 1 187 ? 3.834 13.359 6.109 1 93.81 187 SER B O 1
ATOM 2945 N N . VAL B 1 188 ? 4.82 11.578 6.984 1 92.56 188 VAL B N 1
ATOM 2946 C CA . VAL B 1 188 ? 4.438 11.961 8.344 1 92.56 188 VAL B CA 1
ATOM 2947 C C . VAL B 1 188 ? 5.141 13.25 8.734 1 92.56 188 VAL B C 1
ATOM 2949 O O . VAL B 1 188 ? 4.539 14.133 9.359 1 92.56 188 VAL B O 1
ATOM 2952 N N . LEU B 1 189 ? 6.375 13.43 8.414 1 90.12 189 LEU B N 1
ATOM 2953 C CA . LEU B 1 189 ? 7.117 14.656 8.695 1 90.12 189 LEU B CA 1
ATOM 2954 C C . LEU B 1 189 ? 6.449 15.852 8.031 1 90.12 189 LEU B C 1
ATOM 2956 O O . LEU B 1 189 ? 6.375 16.938 8.617 1 90.12 189 LEU B O 1
ATOM 2960 N N . ASP B 1 190 ? 5.977 15.633 6.879 1 89.69 190 ASP B N 1
ATOM 2961 C CA . ASP B 1 190 ? 5.281 16.703 6.168 1 89.69 190 ASP B CA 1
ATOM 2962 C C . ASP B 1 190 ? 3.996 17.094 6.891 1 89.69 190 ASP B C 1
ATOM 2964 O O . ASP B 1 190 ? 3.654 18.281 6.965 1 89.69 190 ASP B O 1
ATOM 2968 N N . VAL B 1 191 ? 3.297 16.125 7.359 1 89.44 191 VAL B N 1
ATOM 2969 C CA . VAL B 1 191 ? 2.047 16.406 8.062 1 89.44 191 VAL B CA 1
ATOM 2970 C C . VAL B 1 191 ? 2.336 17.172 9.352 1 89.44 191 VAL B C 1
ATOM 2972 O O . VAL B 1 191 ? 1.592 18.078 9.719 1 89.44 191 VAL B O 1
ATOM 2975 N N . VAL B 1 192 ? 3.395 16.812 10.086 1 87.5 192 VAL B N 1
ATOM 2976 C CA . VAL B 1 192 ? 3.789 17.516 11.297 1 87.5 192 VAL B CA 1
ATOM 2977 C C . VAL B 1 192 ? 4.102 18.969 10.969 1 87.5 192 VAL B C 1
ATOM 2979 O O . VAL B 1 192 ? 3.668 19.875 11.68 1 87.5 192 VAL B O 1
ATOM 2982 N N . TRP B 1 193 ? 4.789 19.188 9.961 1 84.56 193 TRP B N 1
ATOM 2983 C CA . TRP B 1 193 ? 5.102 20.547 9.531 1 84.56 193 TRP B CA 1
ATOM 2984 C C . TRP B 1 193 ? 3.832 21.312 9.18 1 84.56 193 TRP B C 1
ATOM 2986 O O . TRP B 1 193 ? 3.666 22.469 9.578 1 84.56 193 TRP B O 1
ATOM 2996 N N . LEU B 1 194 ? 2.947 20.703 8.453 1 84.06 194 LEU B N 1
ATOM 2997 C CA . LEU B 1 194 ? 1.7 21.328 8.031 1 84.06 194 LEU B CA 1
ATOM 2998 C C . LEU B 1 194 ? 0.819 21.656 9.227 1 84.06 194 LEU B C 1
ATOM 3000 O O . LEU B 1 194 ? 0.073 22.641 9.211 1 84.06 194 LEU B O 1
ATOM 3004 N N . SER B 1 195 ? 0.898 20.891 10.258 1 83.31 195 SER B N 1
ATOM 3005 C CA . SER B 1 195 ? 0.069 21.094 11.445 1 83.31 195 SER B CA 1
ATOM 3006 C C . SER B 1 195 ? 0.655 22.172 12.352 1 83.31 195 SER B C 1
ATOM 3008 O O . SER B 1 195 ? -0.046 22.719 13.195 1 83.31 195 SER B O 1
ATOM 3010 N N . ALA B 1 196 ? 1.838 22.344 12.328 1 78 196 ALA B N 1
ATOM 3011 C CA . ALA B 1 196 ? 2.502 23.344 13.156 1 78 196 ALA B CA 1
ATOM 3012 C C . ALA B 1 196 ? 2.41 24.734 12.531 1 78 196 ALA B C 1
ATOM 3014 O O . ALA B 1 196 ? 2.514 25.75 13.227 1 78 196 ALA B O 1
ATOM 3015 N N . TYR B 1 197 ? 2.238 24.797 11.281 1 65.25 197 TYR B N 1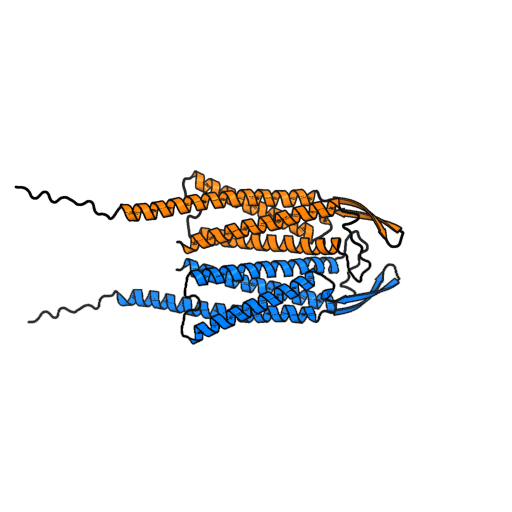
ATOM 3016 C CA . TYR B 1 197 ? 2.188 26.109 10.641 1 65.25 197 TYR B CA 1
ATOM 3017 C C . TYR B 1 197 ? 0.771 26.438 10.188 1 65.25 197 TYR B C 1
ATOM 3019 O O . TYR B 1 197 ? 0.332 27.578 10.281 1 65.25 197 TYR B O 1
#